Protein 7PZA (pdb70)

Nearest PDB structures (foldseek):
  7pza-assembly1_A  TM=1.004E+00  e=1.176E-43  Sinorhizobium meliloti 1021
  4cyd-assembly2_A  TM=8.741E-01  e=1.375E-18  Corynebacterium glutamicum
  4cyd-assembly1_D  TM=8.658E-01  e=3.374E-17  Corynebacterium glutamicum
  3d0s-assembly1_B  TM=7.666E-01  e=1.445E-16  Mycobacterium tuberculosis
  2xkp-assembly2_E  TM=7.895E-01  e=1.764E-15  Synechococcus elongatus PCC 7942 = FACHB-805

Radius of gyration: 22.78 Å; Cα contacts (8 Å, |Δi|>4): 828; chains: 2; bounding box: 54×59×57 Å

Organism: Rhizobium meliloti (strain 1021) (NCBI:txid266834)

B-factor: mean 68.53, std 23.07, range [10.43, 155.5]

Solvent-accessible surface area: 20894 Å² total; per-residue (Å²): 95,73,84,18,100,75,3,36,5,6,76,80,26,59,69,127,7,2,67,43,79,14,70,67,32,62,108,108,145,27,80,63,61,44,85,24,13,106,69,65,50,126,0,71,65,1,0,0,0,52,39,22,81,0,38,17,7,4,116,1,106,68,36,126,58,0,8,23,95,34,27,54,76,26,11,6,5,14,13,25,3,1,17,18,52,90,63,10,36,6,25,0,33,0,53,48,68,1,64,0,71,14,5,23,56,184,58,9,52,54,17,18,79,121,118,31,100,8,5,75,2,4,6,90,26,0,0,44,30,8,31,58,15,21,63,49,0,3,18,22,21,7,16,86,30,47,3,34,0,0,50,20,0,7,41,41,1,128,146,134,54,15,136,121,49,65,70,69,5,94,12,183,19,73,35,63,47,78,31,1,4,20,19,14,24,34,58,122,73,132,0,53,136,3,6,48,39,2,63,137,56,36,0,10,122,95,44,161,57,44,12,37,0,51,18,27,152,0,90,62,47,3,48,49,204,88,57,72,66,47,1,101,76,4,36,5,0,76,81,20,71,70,140,9,2,67,117,2,35,53,75,29,65,104,96,147,25,79,64,62,43,86,22,15,107,67,66,51,129,0,69,57,0,0,0,0,51,40,23,83,0,34,16,0,4,82,8,98,58,60,116,51,0,8,22,95,34,28,56,77,27,12,6,6,14,12,23,2,1,14,15,54,93,64,10,34,6,15,0,27,0,52,47,68,2,64,0,46,16,1,25,56,185,59,4,51,55,20,19,72,138,23,40,130,9,4,80,2,2,8,98,26,0,0,44,30,8,36,70,16,22,66,48,0,7,18,23,23,6,22,84,31,42,2,36,0,0,51,20,0,13,48,28,0,130,150,116,74,21,131,78,54,68,70,67,6,94,12,182,19,72,36,62,47,78,30,2,4,20,18,13,21,35,58,123,71,108,0,54,154,0,7,67,37,1,41,158,70,45,0,8,135,77,57,160,57,51,11,50,0,33,18,25,178,0,89,70,48,2,55,126

Foldseek 3Di:
DCLLLLAALSNVDDPPCNVPPVVFWDKDKDAAWFWPFAQQAQQFKKKAWAAAWKWWWAADPVGAIATADIDGHRYIGRCPCLVPVDGHHTTITGNHITMTIMGGSVSVVVSCVVVVCSVVSVVVVVVVVVVVVVVLVVLLPVDDLLLSVLVVVVVVVCVVPNPPDDFKDKDQDPDDLCRVCNNSVHDSVVSVVSVVVCVVVPQWDDDPRMITGGPPSSVCSNDDD/DADVLLLLAALSNVDDPPCRRCVVVFWDKDKDAAWFWPFAQQAQQFKKKAWAAAWKWWWAADPVGAIATADIDGHRYIGRCPCLVPVDGHHTTITGNHITMTIMGGSVVVVVSCVVVVCSVVSVVVVVVVVVVVVVVLVVLLPVDDLLLSVLVVVVVVVCVPVNVDDDFKDKDQDPDDLCRVCNNSVHDSVVSVVSVVVLVVLPQWDDDPRMITGGVPNSVVSNDD

Sequence (451 aa):
SAFWRSFPIFEEFDSETLCELSGIASYRKWSAGTVIFQRGDQGDYMIVVVSGRIKLSLFTPQGRELMLRQHEAGALFGEMALLDGQPRSADATAVTAAEGYVIGKKDFLALITQRPKTAEAVIRFLCAQLRDTTDRLETIALYDLNARVARFFLATLRQIHGSEMPQSANLRLTLSQTDIASILGASRPKVNRAILSLEESGAIKRADGIICCNVGRLLSIADPERSSAFWRSFPIFEEFDSETLCELSGIASYRKWSAGTVIFQRGDQGDYMIVVVSGRIKLSLFTPQGRELMLRQHEAGALFGEMALLDGQPRSADATAVTAAEGYVIGKKDFLALITQRPKTAEAVIRFLCAQLRDTTDRLETIALYDLNARVARFFLATLRQIHGSEMPQSANLRLTLSQTDIASILGASRPKVNRAILSLEESGAIKRADGIICCNVGRLLSIADP

CATH classification: 2.60.120.10 (+1 more: 1.10.10.10)

InterPro domains:
  IPR000595 Cyclic nucleotide-binding domain [PF00027] (35-121)
  IPR000595 Cyclic nucleotide-binding domain [PS50042] (16-119)
  IPR000595 Cyclic nucleotide-binding domain [SM00100] (16-134)
  IPR000595 Cyclic nucleotide-binding domain [cd00038] (16-130)
  IPR012318 Crp-type HTH domain [PF13545] (154-226)
  IPR012318 Crp-type HTH domain [PS51063] (150-232)
  IPR014710 RmlC-like jelly roll fold [G3DSA:2.60.120.10] (6-150)
  IPR018488 Cyclic nucleotide-binding, conserved site [PS00889] (84-101)
  IPR018490 Cyclic nucleotide-binding domain superfamily [SSF51206] (12-147)
  IPR036388 Winged helix-like DNA-binding domain superfamily [G3DSA:1.10.10.10] (153-232)
  IPR036390 Winged helix DNA-binding domain superfamily [SSF46785] (154-229)
  IPR050397 Global Transcriptional Regulators in Environmental Response [PTHR24567] (24-230)

Structure (mmCIF, N/CA/C/O backbone):
data_7PZA
#
_entry.id   7PZA
#
_cell.length_a   50.100
_cell.length_b   69.930
_cell.length_c   200.390
_cell.angle_alpha   90.000
_cell.angle_beta   90.000
_cell.angle_gamma   90.000
#
_symmetry.space_group_name_H-M   'P 21 21 21'
#
loop_
_entity.id
_entity.type
_entity.pdbx_description
1 polymer 'Putative cAMP-binding protein-catabolite gene activator'
2 polymer "DNA (5'-D(*CP*TP*AP*GP*GP*TP*AP*AP*CP*AP*TP*TP*AP*CP*TP*CP*GP)-3')"
3 polymer "DNA (5'-D(*GP*CP*GP*AP*GP*TP*AP*AP*TP*GP*TP*TP*AP*C)-3')"
4 non-polymer "ADENOSINE-3',5'-CYCLIC-MONOPHOSPHATE"
5 non-polymer 'MAGNESIUM ION'
6 water water
#
loop_
_atom_site.group_PDB
_atom_site.id
_atom_site.type_symbol
_atom_site.label_atom_id
_atom_site.label_alt_id
_atom_site.label_comp_id
_atom_site.label_asym_id
_atom_site.label_entity_id
_atom_site.label_seq_id
_atom_site.pdbx_PDB_ins_code
_atom_site.Cartn_x
_atom_site.Cartn_y
_atom_site.Cartn_z
_atom_site.occupancy
_atom_site.B_iso_or_equiv
_atom_site.auth_seq_id
_atom_site.auth_comp_id
_atom_site.auth_asym_id
_atom_site.auth_atom_id
_atom_site.pdbx_PDB_model_num
ATOM 1 N N . SER A 1 8 ? -0.90049 31.96545 -5.13961 1.000 73.22017 8 SER A N 1
ATOM 2 C CA . SER A 1 8 ? 0.03683 31.49069 -4.07723 1.000 64.94017 8 SER A CA 1
ATOM 3 C C . SER A 1 8 ? -0.55073 31.18798 -2.64381 1.000 62.75017 8 SER A C 1
ATOM 4 O O . SER A 1 8 ? 0.10718 31.40880 -1.62581 1.000 49.32017 8 SER A O 1
ATOM 7 N N . ALA A 1 9 ? -1.80611 30.75660 -2.57172 1.000 79.29905 9 ALA A N 1
ATOM 8 C CA . ALA A 1 9 ? -2.36484 30.01868 -1.45041 1.000 54.16905 9 ALA A CA 1
ATOM 9 C C . ALA A 1 9 ? -1.78525 28.62096 -1.32650 1.000 49.94905 9 ALA A C 1
ATOM 10 O O . ALA A 1 9 ? -2.36019 27.74905 -0.64895 1.000 48.36905 9 ALA A O 1
ATOM 12 N N . PHE A 1 10 ? -0.73500 28.35227 -2.09646 1.000 65.11626 10 PHE A N 1
ATOM 13 C CA . PHE A 1 10 ? 0.00959 27.10557 -2.03421 1.000 49.29626 10 PHE A CA 1
ATOM 14 C C . PHE A 1 10 ? 0.91492 27.09316 -0.84394 1.000 56.91626 10 PHE A C 1
ATOM 15 O O . PHE A 1 10 ? 1.09398 26.04227 -0.23462 1.000 54.18626 10 PHE A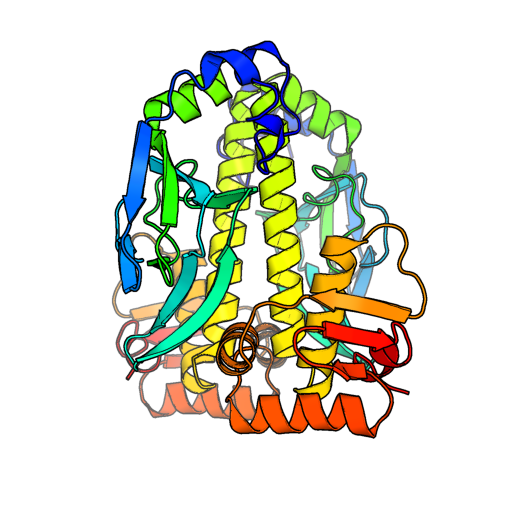 O 1
ATOM 23 N N . TRP A 1 11 ? 1.46547 28.25425 -0.49325 1.000 51.77491 11 TRP A N 1
ATOM 24 C CA . TRP A 1 11 ? 2.26045 28.36852 0.71201 1.000 45.37491 11 TRP A CA 1
ATOM 25 C C . TRP A 1 11 ? 1.44893 28.18169 1.98578 1.000 45.91491 11 TRP A C 1
ATOM 26 O O . TRP A 1 11 ? 2.05476 27.94328 3.03312 1.000 47.69491 11 TRP A O 1
ATOM 37 N N . ARG A 1 12 ? 0.11451 28.25730 1.94737 1.000 46.94604 12 ARG A N 1
ATOM 38 C CA . ARG A 1 12 ? -0.63804 27.94403 3.16231 1.000 46.67604 12 ARG A CA 1
ATOM 39 C C . ARG A 1 12 ? -0.72307 26.41869 3.46313 1.000 39.38604 12 ARG A C 1
ATOM 40 O O . ARG A 1 12 ? -1.19415 26.03494 4.54823 1.000 36.38604 12 ARG A O 1
ATOM 48 N N . SER A 1 13 ? -0.23803 25.52978 2.57960 1.000 36.97811 13 SER A N 1
ATOM 49 C CA . SER A 1 13 ? -0.39205 24.09432 2.83596 1.000 35.83811 13 SER A CA 1
ATOM 50 C C . SER A 1 13 ? 0.58649 23.59965 3.89871 1.000 33.35811 13 SER A C 1
ATOM 51 O O . SER A 1 13 ? 0.30575 22.61382 4.60188 1.000 55.83811 13 SER A O 1
ATOM 54 N N . PHE A 1 14 ? 1.72782 24.30521 4.07454 1.000 31.29338 14 PHE A N 1
ATOM 55 C CA . PHE A 1 14 ? 2.79132 23.84042 4.96387 1.000 38.48338 14 PHE A CA 1
ATOM 56 C C . PHE A 1 14 ? 2.58711 24.32798 6.38662 1.000 36.51338 14 PHE A C 1
ATOM 57 O O . PHE A 1 14 ? 2.03809 25.40929 6.60038 1.000 34.85338 14 PHE A O 1
ATOM 65 N N . PRO A 1 15 ? 3.03449 23.56299 7.39087 1.000 38.00223 15 PRO A N 1
ATOM 66 C CA . PRO A 1 15 ? 2.98687 24.07254 8.77542 1.000 41.27223 15 PRO A CA 1
ATOM 67 C C . PRO A 1 15 ? 3.77810 25.37254 8.92275 1.000 41.80223 15 PRO A C 1
ATOM 68 O O . PRO A 1 15 ? 4.71488 25.59843 8.15104 1.000 37.17223 15 PRO A O 1
ATOM 72 N N . ILE A 1 16 ? 3.42494 26.20225 9.91784 1.000 44.83886 16 ILE A N 1
ATOM 73 C CA . ILE A 1 16 ? 4.10388 27.46146 10.22553 1.000 32.23886 16 ILE A CA 1
ATOM 74 C C . ILE A 1 16 ? 3.65328 28.54362 9.25364 1.000 45.67886 16 ILE A C 1
ATOM 75 O O . ILE A 1 16 ? 3.11118 29.56621 9.67566 1.000 48.43886 16 ILE A O 1
ATOM 80 N N . PHE A 1 17 ? 3.92754 28.32689 7.94620 1.000 40.19069 17 PHE A N 1
ATOM 81 C CA . PHE A 1 17 ? 3.51636 29.19618 6.86124 1.000 36.65069 17 PHE A CA 1
ATOM 82 C C . PHE A 1 17 ? 2.01819 29.28830 6.74793 1.000 39.73069 17 PHE A C 1
ATOM 83 O O . PHE A 1 17 ? 1.52702 30.38662 6.53193 1.000 49.30069 17 PHE A O 1
ATOM 91 N N . GLU A 1 18 ? 1.25622 28.20019 6.93200 1.000 37.62256 18 GLU A N 1
ATOM 92 C CA . GLU A 1 18 ? -0.17495 28.39229 7.19621 1.000 36.21256 18 GLU A CA 1
ATOM 93 C C . GLU A 1 18 ? -0.27662 29.48449 8.26434 1.000 53.31256 18 GLU A C 1
ATOM 94 O O . GLU A 1 18 ? 0.75259 29.90432 8.81725 1.000 58.55256 18 GLU A O 1
ATOM 100 N N . GLU A 1 19 ? -1.45768 29.99075 8.59854 1.000 46.61567 19 GLU A N 1
ATOM 101 C CA . GLU A 1 19 ? -1.36066 30.90831 9.73516 1.000 59.73567 19 GLU A CA 1
ATOM 102 C C . GLU A 1 19 ? -0.57537 32.20476 9.44222 1.000 44.69567 19 GLU A C 1
ATOM 103 O O . GLU A 1 19 ? -0.24987 32.94930 10.35991 1.000 52.58567 19 GLU A O 1
ATOM 109 N N . PHE A 1 20 ? -0.26614 32.51779 8.19498 1.000 40.71590 20 PHE A N 1
ATOM 110 C CA . PHE A 1 20 ? 0.36035 33.79878 7.87532 1.000 47.78590 20 PHE A CA 1
ATOM 111 C C . PHE A 1 20 ? -0.67936 34.72025 7.25911 1.000 53.66590 20 PHE A C 1
ATOM 112 O O . PHE A 1 20 ? -1.60847 34.26236 6.57225 1.000 59.01590 20 PHE A O 1
ATOM 120 N N . ASP A 1 21 ? -0.50605 36.02830 7.51556 1.000 76.07924 21 ASP A N 1
ATOM 121 C CA . ASP A 1 21 ? -1.05605 37.08345 6.65746 1.000 68.41924 21 ASP A CA 1
ATOM 122 C C . ASP A 1 21 ? -0.74679 36.83384 5.19427 1.000 72.44924 21 ASP A C 1
ATOM 123 O O . ASP A 1 21 ? 0.31850 36.31798 4.83343 1.000 82.19924 21 ASP A O 1
ATOM 128 N N . SER A 1 22 ? -1.68554 37.23537 4.34206 1.000 78.50204 22 SER A N 1
ATOM 129 C CA . SER A 1 22 ? -1.44481 37.06651 2.91477 1.000 81.40204 22 SER A CA 1
ATOM 130 C C . SER A 1 22 ? -0.24711 37.86876 2.40010 1.000 82.63204 22 SER A C 1
ATOM 131 O O . SER A 1 22 ? 0.39841 37.41196 1.45598 1.000 77.11204 22 SER A O 1
ATOM 134 N N . GLU A 1 23 ? 0.18826 38.95409 3.04633 1.000 83.05716 23 GLU A N 1
ATOM 135 C CA . GLU A 1 23 ? 1.25842 39.73221 2.40977 1.000 73.69716 23 GLU A CA 1
ATOM 136 C C . GLU A 1 23 ? 2.54613 38.93099 2.35311 1.000 75.90716 23 GLU A C 1
ATOM 137 O O . GLU A 1 23 ? 3.04329 38.58901 1.26205 1.000 79.19716 23 GLU A O 1
ATOM 143 N N . THR A 1 24 ? 3.07260 38.60209 3.53954 1.000 81.45147 24 THR A N 1
ATOM 144 C CA . THR A 1 24 ? 4.27338 37.78409 3.67479 1.000 77.42147 24 THR A CA 1
ATOM 145 C C . THR A 1 24 ? 4.12416 36.44556 2.93951 1.000 73.22147 24 THR A C 1
ATOM 146 O O . THR A 1 24 ? 4.99449 36.07998 2.15063 1.000 72.60147 24 THR A O 1
ATOM 150 N N . LEU A 1 25 ? 2.99100 35.76255 3.09631 1.000 68.58895 25 LEU A N 1
ATOM 151 C CA . LEU A 1 25 ? 2.74149 34.50856 2.37452 1.000 65.05895 25 LEU A CA 1
ATOM 152 C C . LEU A 1 25 ? 2.97675 34.56307 0.87449 1.000 67.58895 25 LEU A C 1
ATOM 153 O O . LEU A 1 25 ? 3.77284 33.75994 0.34954 1.000 64.50895 25 LEU A O 1
ATOM 158 N N . CYS A 1 26 ? 2.22138 35.40077 0.15145 1.000 82.62557 26 CYS A N 1
ATOM 159 C CA . CYS A 1 26 ? 2.28520 35.17491 -1.28739 1.000 89.98557 26 CYS A CA 1
ATOM 160 C C . CYS A 1 26 ? 3.61353 35.66820 -1.77512 1.000 84.02557 26 CYS A C 1
ATOM 161 O O . CYS A 1 26 ? 4.40756 34.85567 -2.27035 1.000 82.39557 26 CYS A O 1
ATOM 164 N N . GLU A 1 27 ? 3.88643 36.96914 -1.56264 1.000 66.36208 27 GLU A N 1
ATOM 165 C CA . GLU A 1 27 ? 5.25837 37.47206 -1.61268 1.000 79.21208 27 GLU A CA 1
ATOM 166 C C . GLU A 1 27 ? 6.30272 36.49113 -1.12177 1.000 79.78208 27 GLU A C 1
ATOM 167 O O . GLU A 1 27 ? 7.26873 36.31309 -1.84311 1.000 85.95208 27 GLU A O 1
ATOM 169 N N . LEU A 1 28 ? 6.46748 36.69683 0.15072 1.000 76.56209 28 LEU A N 1
ATOM 170 C CA . LEU A 1 28 ? 7.78653 37.20011 0.53280 1.000 72.46209 28 LEU A CA 1
ATOM 171 C C . LEU A 1 28 ? 8.70036 35.95220 0.75533 1.000 81.46209 28 LEU A C 1
ATOM 172 O O . LEU A 1 28 ? 9.89269 36.00092 1.31511 1.000 90.93209 28 LEU A O 1
ATOM 177 N N . SER A 1 29 ? 8.26709 34.96420 -0.06228 1.000 69.58671 29 SER A N 1
ATOM 178 C CA . SER A 1 29 ? 8.43918 33.55933 -0.06555 1.000 65.40671 29 SER A CA 1
ATOM 179 C C . SER A 1 29 ? 8.84098 33.22948 -1.59044 1.000 59.99671 29 SER A C 1
ATOM 180 O O . SER A 1 29 ? 9.06195 32.06349 -1.97743 1.000 56.68671 29 SER A O 1
ATOM 183 N N . GLY A 1 30 ? 8.75689 34.26254 -2.52656 1.000 65.33091 30 GLY A N 1
ATOM 184 C CA . GLY A 1 30 ? 9.86013 35.06157 -3.04048 1.000 65.56091 30 GLY A CA 1
ATOM 185 C C . GLY A 1 30 ? 11.25605 34.47371 -2.95392 1.000 68.15091 30 GLY A C 1
ATOM 186 O O . GLY A 1 30 ? 12.12219 34.84637 -3.77814 1.000 51.02091 30 GLY A O 1
ATOM 187 N N . ILE A 1 31 ? 11.46196 33.59266 -1.94906 1.000 81.23467 31 ILE A N 1
ATOM 188 C CA . ILE A 1 31 ? 12.73378 33.14191 -1.42596 1.000 65.65467 31 ILE A CA 1
ATOM 189 C C . ILE A 1 31 ? 12.85749 31.63411 -1.29564 1.000 58.39467 31 ILE A C 1
ATOM 190 O O . ILE A 1 31 ? 13.69451 31.14549 -0.53353 1.000 47.99467 31 ILE A O 1
ATOM 195 N N . ALA A 1 32 ? 12.14259 30.89076 -2.13451 1.000 56.96293 32 ALA A N 1
ATOM 196 C CA . ALA A 1 32 ? 12.39391 29.47229 -2.28969 1.000 53.83293 32 ALA A CA 1
ATOM 197 C C . ALA A 1 32 ? 13.19102 29.23559 -3.56229 1.000 42.25293 32 ALA A C 1
ATOM 198 O O . ALA A 1 32 ? 12.93817 29.87076 -4.59287 1.000 51.73293 32 ALA A O 1
ATOM 200 N N . SER A 1 33 ? 14.16840 28.33022 -3.47402 1.000 42.44533 33 SER A N 1
ATOM 201 C CA . SER A 1 33 ? 14.74508 27.66464 -4.64989 1.000 43.99533 33 SER A CA 1
ATOM 202 C C . SER A 1 33 ? 14.18585 26.24776 -4.76961 1.000 45.52533 33 SER A C 1
ATOM 203 O O . SER A 1 33 ? 13.93870 25.59641 -3.76736 1.000 58.18533 33 SER A O 1
ATOM 206 N N . TYR A 1 34 ? 14.00974 25.73818 -5.97130 1.000 43.70933 34 TYR A N 1
ATOM 207 C CA . TYR A 1 34 ? 13.72577 24.32109 -6.17037 1.000 43.55933 34 TYR A CA 1
ATOM 208 C C . TYR A 1 34 ? 14.95716 23.48372 -5.78248 1.000 48.57933 34 TYR A C 1
ATOM 209 O O . TYR A 1 34 ? 16.09825 23.87689 -6.05000 1.000 52.11933 34 TYR A O 1
ATOM 218 N N . ARG A 1 35 ? 14.72753 22.28825 -5.24360 1.000 40.89634 35 ARG A N 1
ATOM 219 C CA . ARG A 1 35 ? 15.78383 21.28461 -5.24958 1.000 37.13634 35 ARG A CA 1
ATOM 220 C C . ARG A 1 35 ? 15.20506 19.86312 -5.21223 1.000 35.80634 35 ARG A C 1
ATOM 221 O O . ARG A 1 35 ? 14.15932 19.63682 -4.58236 1.000 42.13634 35 ARG A O 1
ATOM 229 N N . LYS A 1 36 ? 15.90397 18.87028 -5.81810 1.000 34.66588 36 LYS A N 1
ATOM 230 C CA . LYS A 1 36 ? 15.43726 17.47706 -5.71748 1.000 38.88588 36 LYS A CA 1
ATOM 231 C C . LYS A 1 36 ? 16.56524 16.54096 -5.29915 1.000 39.50588 36 LYS A C 1
ATOM 232 O O . LYS A 1 36 ? 17.75576 16.82621 -5.49132 1.000 36.94588 36 LYS A O 1
ATOM 238 N N . TRP A 1 37 ? 16.15414 15.41040 -4.71429 1.000 36.16236 37 TRP A N 1
ATOM 239 C CA . TRP A 1 37 ? 17.04639 14.39674 -4.17691 1.000 31.35236 37 TRP A CA 1
ATOM 240 C C . TRP A 1 37 ? 16.61578 13.02209 -4.66455 1.000 31.28236 37 TRP A C 1
ATOM 241 O O . TRP A 1 37 ? 15.44149 12.65956 -4.48271 1.000 35.75236 37 TRP A O 1
ATOM 252 N N . SER A 1 38 ? 17.54913 12.25582 -5.27669 1.000 27.89592 38 SER A N 1
ATOM 253 C CA . SER A 1 38 ? 17.18813 10.91394 -5.77364 1.000 30.19592 38 SER A CA 1
ATOM 254 C C . SER A 1 38 ? 16.78370 9.98604 -4.62049 1.000 39.01592 38 SER A C 1
ATOM 255 O O . SER A 1 38 ? 17.16707 10.17974 -3.46442 1.000 36.57592 38 SER A O 1
ATOM 258 N N . ALA A 1 39 ? 16.00932 8.95740 -4.94405 1.000 41.03579 39 ALA A N 1
ATOM 259 C CA . ALA A 1 39 ? 15.66505 7.93605 -3.94576 1.000 35.09579 39 ALA A CA 1
ATOM 260 C C . ALA A 1 39 ? 16.93008 7.27356 -3.37596 1.000 36.91579 39 ALA A C 1
ATOM 261 O O . ALA A 1 39 ? 17.74528 6.69314 -4.11347 1.000 35.31579 39 ALA A O 1
ATOM 263 N N . GLY A 1 40 ? 17.05597 7.33468 -2.04170 1.000 39.42764 40 GLY A N 1
ATOM 264 C CA . GLY A 1 40 ? 18.13841 6.73644 -1.28393 1.000 37.62764 40 GLY A CA 1
ATOM 265 C C . GLY A 1 40 ? 19.39244 7.57346 -1.07938 1.000 37.28764 40 GLY A C 1
ATOM 266 O O . GLY A 1 40 ? 20.48506 7.04381 -1.29811 1.000 45.48764 40 GLY A O 1
ATOM 267 N N . THR A 1 41 ? 19.27265 8.85246 -0.66217 1.000 30.17610 41 THR A N 1
ATOM 268 C CA . THR A 1 41 ? 20.40954 9.78008 -0.56120 1.000 33.84610 41 THR A CA 1
ATOM 269 C C . THR A 1 41 ? 20.28135 10.70754 0.64742 1.000 38.75610 41 THR A C 1
ATOM 270 O O . THR A 1 41 ? 19.22354 10.79757 1.25580 1.000 49.13610 41 THR A O 1
ATOM 274 N N . VAL A 1 42 ? 21.35773 11.37589 1.04993 1.000 28.04831 42 VAL A N 1
ATOM 275 C CA . VAL A 1 42 ? 21.31318 12.31546 2.16721 1.000 32.15831 42 VAL A CA 1
ATOM 276 C C . VAL A 1 42 ? 21.09020 13.73278 1.70307 1.000 42.05831 42 VAL A C 1
ATOM 277 O O . VAL A 1 42 ? 21.71598 14.19475 0.74419 1.000 45.53831 42 VAL A O 1
ATOM 281 N N . ILE A 1 43 ? 20.21276 14.42962 2.41126 1.000 34.10945 43 ILE A N 1
ATOM 282 C CA . ILE A 1 43 ? 20.10622 15.86697 2.26855 1.000 36.69945 43 ILE A CA 1
ATOM 283 C C . ILE A 1 43 ? 21.18691 16.47013 3.16082 1.000 51.01945 43 ILE A C 1
ATOM 284 O O . ILE A 1 43 ? 22.10051 17.15649 2.67807 1.000 57.10945 43 ILE A O 1
ATOM 289 N N . PHE A 1 44 ? 21.08187 16.21921 4.47546 1.000 40.62162 44 PHE A N 1
ATOM 290 C CA . PHE A 1 44 ? 22.10579 16.64978 5.42105 1.000 36.91162 44 PHE A CA 1
ATOM 291 C C . PHE A 1 44 ? 22.23633 15.64564 6.56157 1.000 40.06162 44 PHE A C 1
ATOM 292 O O . PHE A 1 44 ? 21.41104 14.74509 6.72836 1.000 35.46162 44 PHE A O 1
ATOM 300 N N . GLN A 1 45 ? 23.29326 15.82312 7.34191 1.000 36.18267 45 GLN A N 1
ATOM 301 C CA . GLN A 1 45 ? 23.65381 14.93868 8.43046 1.000 33.75267 45 GLN A CA 1
ATOM 302 C C . GLN A 1 45 ? 23.47332 15.64954 9.75886 1.000 42.51267 45 GLN A C 1
ATOM 303 O O . GLN A 1 45 ? 23.31944 16.85935 9.82019 1.000 37.10267 45 GLN A O 1
ATOM 309 N N . ARG A 1 46 ? 23.53344 14.89318 10.83990 1.000 33.92251 46 ARG A N 1
ATOM 310 C CA . ARG A 1 46 ? 23.21506 15.48849 12.11873 1.000 32.43251 46 ARG A CA 1
ATOM 311 C C . ARG A 1 46 ? 24.33991 16.37450 12.60481 1.000 39.34251 46 ARG A C 1
ATOM 312 O O . ARG A 1 46 ? 24.09500 17.39879 13.24675 1.000 51.89251 46 ARG A O 1
ATOM 320 N N . GLY A 1 47 ? 25.57590 16.03596 12.30901 1.000 38.21114 47 GLY A N 1
ATOM 321 C CA . GLY A 1 47 ? 26.62490 17.03199 12.56112 1.000 47.05114 47 GLY A CA 1
ATOM 322 C C . GLY A 1 47 ? 26.39117 18.45082 11.99505 1.000 51.73114 47 GLY A C 1
ATOM 323 O O . GLY A 1 47 ? 26.75922 19.43356 12.65825 1.000 39.15114 47 GLY A O 1
ATOM 324 N N . ASP A 1 48 ? 25.70532 18.57522 10.85376 1.000 50.35941 48 ASP A N 1
ATOM 325 C CA . ASP A 1 48 ? 25.93253 19.62190 9.85606 1.000 45.83941 48 ASP A CA 1
ATOM 326 C C . ASP A 1 48 ? 25.47346 21.02114 10.29955 1.000 33.24941 48 ASP A C 1
ATOM 327 O O . ASP A 1 48 ? 24.84600 21.20804 11.33035 1.000 38.69941 48 ASP A O 1
ATOM 332 N N . GLN A 1 49 ? 25.87588 22.02217 9.51342 1.000 40.46503 49 GLN A N 1
ATOM 333 C CA . GLN A 1 49 ? 25.47522 23.41282 9.67601 1.000 48.92503 49 GLN A CA 1
ATOM 334 C C . GLN A 1 49 ? 24.21968 23.63514 8.87855 1.000 58.02503 49 GLN A C 1
ATOM 335 O O . GLN A 1 49 ? 24.18774 23.35996 7.67261 1.000 56.59503 49 GLN A O 1
ATOM 341 N N . GLY A 1 50 ? 23.18822 24.10840 9.54280 1.000 57.83836 50 GLY A N 1
ATOM 342 C CA . GLY A 1 50 ? 21.95552 24.30362 8.82527 1.000 54.33836 50 GLY A CA 1
ATOM 343 C C . GLY A 1 50 ? 21.59045 25.76350 8.64317 1.000 62.20836 50 GLY A C 1
ATOM 344 O O . GLY A 1 50 ? 21.11263 26.39588 9.59624 1.000 68.28836 50 GLY A O 1
ATOM 345 N N . ASP A 1 51 ? 21.83442 26.34599 7.46369 1.000 57.42109 51 ASP A N 1
ATOM 346 C CA . ASP A 1 51 ? 21.41059 27.72660 7.21061 1.000 63.98109 51 ASP A CA 1
ATOM 347 C C . ASP A 1 51 ? 20.34426 27.75434 6.13320 1.000 51.83109 51 ASP A C 1
ATOM 348 O O . ASP A 1 51 ? 20.24104 28.69758 5.34275 1.000 51.93109 51 ASP A O 1
ATOM 353 N N . TYR A 1 52 ? 19.52778 26.71284 6.12999 1.000 47.21450 52 TYR A N 1
ATOM 354 C CA . TYR A 1 52 ? 18.55227 26.59998 5.07947 1.000 57.26450 52 TYR A CA 1
ATOM 355 C C . TYR A 1 52 ? 17.49516 25.65566 5.64612 1.000 61.38450 52 TYR A C 1
ATOM 356 O O . TYR A 1 52 ? 17.81298 24.81049 6.48554 1.000 55.61450 52 TYR A O 1
ATOM 365 N N . MET A 1 53 ? 16.24011 25.86173 5.27455 1.000 50.57411 53 MET A N 1
ATOM 366 C CA . MET A 1 53 ? 15.13833 25.06238 5.77840 1.000 43.33411 53 MET A CA 1
ATOM 367 C C . MET A 1 53 ? 14.35165 24.51759 4.58965 1.000 33.41411 53 MET A C 1
ATOM 368 O O . MET A 1 53 ? 14.07981 25.24970 3.63326 1.000 36.54411 53 MET A O 1
ATOM 373 N N . ILE A 1 54 ? 13.93404 23.26040 4.66140 1.000 29.80033 54 ILE A N 1
ATOM 374 C CA . ILE A 1 54 ? 13.35594 22.55815 3.52730 1.000 30.94033 54 ILE A CA 1
ATOM 375 C C . ILE A 1 54 ? 11.83981 22.48390 3.69555 1.000 30.88033 54 ILE A C 1
ATOM 376 O O . ILE A 1 54 ? 11.33576 22.37781 4.81859 1.000 49.92033 54 ILE A O 1
ATOM 381 N N . VAL A 1 55 ? 11.11353 22.49701 2.58241 1.000 38.70683 55 VAL A N 1
ATOM 382 C CA . VAL A 1 55 ? 9.64982 22.43250 2.54151 1.000 41.88683 55 VAL A CA 1
ATOM 383 C C . VAL A 1 55 ? 9.28746 21.43306 1.42936 1.000 34.66683 55 VAL A C 1
ATOM 384 O O . VAL A 1 55 ? 9.72413 21.60579 0.28551 1.000 33.75683 55 VAL A O 1
ATOM 388 N N . VAL A 1 56 ? 8.58270 20.32717 1.76862 1.000 38.78831 56 VAL A N 1
ATOM 389 C CA . VAL A 1 56 ? 8.49692 19.14035 0.88417 1.000 29.98831 56 VAL A CA 1
ATOM 390 C C . VAL A 1 56 ? 7.32907 19.19432 -0.07925 1.000 30.41831 56 VAL A C 1
ATOM 391 O O . VAL A 1 56 ? 6.17515 19.28047 0.34608 1.000 34.80831 56 VAL A O 1
ATOM 395 N N . VAL A 1 57 ? 7.62850 19.09223 -1.37687 1.000 36.63913 57 VAL A N 1
ATOM 396 C CA . VAL A 1 57 ? 6.60029 19.06810 -2.42277 1.000 36.69913 57 VAL A CA 1
ATOM 397 C C . VAL A 1 57 ? 6.25439 17.64379 -2.86354 1.000 31.66913 57 VAL A C 1
ATOM 398 O O . VAL A 1 57 ? 5.07752 17.28033 -2.94255 1.000 34.28913 57 VAL A O 1
ATOM 402 N N . SER A 1 58 ? 7.25711 16.82526 -3.18686 1.000 33.49088 58 SER A N 1
ATOM 403 C CA . SER A 1 58 ? 7.00110 15.46423 -3.63890 1.000 31.89088 58 SER A CA 1
ATOM 404 C C . SER A 1 58 ? 7.97126 14.51630 -2.93973 1.000 35.40088 58 SER A C 1
ATOM 405 O O . SER A 1 58 ? 9.10500 14.90366 -2.65225 1.000 33.75088 58 SER A O 1
ATOM 408 N N . GLY A 1 59 ? 7.51999 13.27480 -2.64140 1.000 37.31825 59 GLY A N 1
ATOM 409 C CA . GLY A 1 59 ? 8.40823 12.23681 -2.11278 1.000 37.72825 59 GLY A CA 1
ATOM 410 C C . GLY A 1 59 ? 8.30327 11.99319 -0.60888 1.000 44.58825 59 GLY A C 1
ATOM 411 O O . GLY A 1 59 ? 7.41587 12.50551 0.08988 1.000 47.56825 59 GLY A O 1
ATOM 412 N N . ARG A 1 60 ? 9.22881 11.16150 -0.09679 1.000 46.87610 60 ARG A N 1
ATOM 413 C CA . ARG A 1 60 ? 9.23076 10.80539 1.31886 1.000 42.62610 60 ARG A CA 1
ATOM 414 C C . ARG A 1 60 ? 10.65011 11.06234 1.82156 1.000 36.19610 60 ARG A C 1
ATOM 415 O O . ARG A 1 60 ? 11.62863 10.56970 1.23742 1.000 50.37610 60 ARG A O 1
ATOM 423 N N . ILE A 1 61 ? 10.78083 11.84166 2.88808 1.000 32.97332 61 ILE A N 1
ATOM 424 C CA . ILE A 1 61 ? 12.07985 12.08620 3.49771 1.000 37.51332 61 ILE A CA 1
ATOM 425 C C . ILE A 1 61 ? 12.00845 11.73277 4.96749 1.000 39.25332 61 ILE A C 1
ATOM 426 O O . ILE A 1 61 ? 11.12282 12.18200 5.69833 1.000 36.43332 61 ILE A O 1
ATOM 431 N N . LYS A 1 62 ? 12.94607 10.93028 5.40136 1.000 39.15151 62 LYS A N 1
ATOM 432 C CA . LYS A 1 62 ? 12.97503 10.46358 6.75896 1.000 32.28151 62 LYS A CA 1
ATOM 433 C C . LYS A 1 62 ? 13.94411 11.34762 7.53118 1.000 34.25151 62 LYS A C 1
ATOM 434 O O . LYS A 1 62 ? 15.06841 11.61708 7.07584 1.000 40.79151 62 LYS A O 1
ATOM 440 N N . LEU A 1 63 ? 13.48172 11.84210 8.67350 1.000 32.62705 63 LEU A N 1
ATOM 441 C CA . LEU A 1 63 ? 14.30955 12.45037 9.69942 1.000 38.53705 63 LEU A CA 1
ATOM 442 C C . LEU A 1 63 ? 14.54144 11.43005 10.79656 1.000 33.56705 63 LEU A C 1
ATOM 443 O O . LEU A 1 63 ? 13.56687 10.93147 11.37774 1.000 40.04705 63 LEU A O 1
ATOM 448 N N . SER A 1 64 ? 15.82187 11.14853 11.09083 1.000 27.95803 64 SER A N 1
ATOM 449 C CA . SER A 1 64 ? 16.21639 10.05811 11.98159 1.000 37.66803 64 SER A CA 1
ATOM 450 C C . SER A 1 64 ? 17.49928 10.42018 12.72996 1.000 51.70803 64 SER A C 1
ATOM 451 O O . SER A 1 64 ? 18.34132 11.15632 12.20995 1.000 41.66803 64 SER A O 1
ATOM 454 N N . LEU A 1 65 ? 17.64714 9.85856 13.95038 1.000 40.41242 65 LEU A N 1
ATOM 455 C CA . LEU A 1 65 ? 18.84822 9.91477 14.78849 1.000 34.64242 65 LEU A CA 1
ATOM 456 C C . LEU A 1 65 ? 19.59984 8.60744 14.66075 1.000 39.92242 65 LEU A C 1
ATOM 457 O O . LEU A 1 65 ? 19.01051 7.53284 14.88428 1.000 42.82242 65 LEU A O 1
ATOM 462 N N . PHE A 1 66 ? 20.91296 8.68858 14.36927 1.000 52.54837 66 PHE A N 1
ATOM 463 C CA . PHE A 1 66 ? 21.77775 7.51365 14.27812 1.000 52.81837 66 PHE A CA 1
ATOM 464 C C . PHE A 1 66 ? 22.82317 7.54682 15.36962 1.000 57.94837 66 PHE A C 1
ATOM 465 O O . PHE A 1 66 ? 23.39284 8.60892 15.66167 1.000 62.90837 66 PHE A O 1
ATOM 473 N N . THR A 1 67 ? 23.06972 6.37545 15.97942 1.000 54.04605 67 THR A N 1
ATOM 474 C CA . THR A 1 67 ? 24.09996 6.34313 17.01877 1.000 64.29605 67 THR A CA 1
ATOM 475 C C . THR A 1 67 ? 25.36842 5.64841 16.55497 1.000 62.91605 67 THR A C 1
ATOM 476 O O . THR A 1 67 ? 25.32469 4.77331 15.68536 1.000 65.28605 67 THR A O 1
ATOM 480 N N . PRO A 1 68 ? 26.52526 6.05449 17.10811 1.000 65.14657 68 PRO A N 1
ATOM 481 C CA . PRO A 1 68 ? 27.78619 5.36666 16.76897 1.000 65.72657 68 PRO A CA 1
ATOM 482 C C . PRO A 1 68 ? 27.65980 3.84646 16.79968 1.000 63.06657 68 PRO A C 1
ATOM 483 O O . PRO A 1 68 ? 28.17850 3.16490 15.90071 1.000 67.46657 68 PRO A O 1
ATOM 487 N N . GLN A 1 69 ? 26.92980 3.29352 17.77702 1.000 67.41489 69 GLN A N 1
ATOM 488 C CA . GLN A 1 69 ? 26.74781 1.84285 17.81733 1.000 74.92489 69 GLN A CA 1
ATOM 489 C C . GLN A 1 69 ? 26.15412 1.30503 16.51093 1.000 76.27489 69 GLN A C 1
ATOM 490 O O . GLN A 1 69 ? 26.34289 0.11915 16.19965 1.000 70.45489 69 GLN A O 1
ATOM 496 N N . GLY A 1 70 ? 25.44794 2.15180 15.73607 1.000 78.95127 70 GLY A N 1
ATOM 497 C CA . GLY A 1 70 ? 24.71260 1.74923 14.53815 1.000 72.55127 70 GLY A CA 1
ATOM 498 C C . GLY A 1 70 ? 23.18256 1.86491 14.62905 1.000 74.66127 70 GLY A C 1
ATOM 499 O O . GLY A 1 70 ? 22.49352 1.58924 13.63148 1.000 77.84127 70 GLY A O 1
ATOM 500 N N . ARG A 1 71 ? 22.61661 2.26814 15.77393 1.000 72.55579 71 ARG A N 1
ATOM 501 C CA . ARG A 1 71 ? 21.16451 2.18492 15.94822 1.000 67.97579 71 ARG A CA 1
ATOM 502 C C . ARG A 1 71 ? 20.42423 3.42857 15.46027 1.000 53.07579 71 ARG A C 1
ATOM 503 O O . ARG A 1 71 ? 20.97291 4.53595 15.42821 1.000 54.35579 71 ARG A O 1
ATOM 511 N N . GLU A 1 72 ? 19.14033 3.24946 15.12448 1.000 49.56994 72 GLU A N 1
ATOM 512 C CA . GLU A 1 72 ? 18.37697 4.28393 14.42857 1.000 54.83994 72 GLU A CA 1
ATOM 513 C C . GLU A 1 72 ? 17.10803 4.56833 15.21619 1.000 54.54994 72 GLU A C 1
ATOM 514 O O . GLU A 1 72 ? 16.46721 3.62834 15.70669 1.000 52.69994 72 GLU A O 1
ATOM 520 N N . LEU A 1 73 ? 16.72956 5.85248 15.32605 1.000 45.90005 73 LEU A N 1
ATOM 521 C CA . LEU A 1 73 ? 15.41294 6.29245 15.83063 1.000 42.72005 73 LEU A CA 1
ATOM 522 C C . LEU A 1 73 ? 14.76939 7.09790 14.71456 1.000 40.53005 73 LEU A C 1
ATOM 523 O O . LEU A 1 73 ? 15.20616 8.22052 14.47841 1.000 38.33005 73 LEU A O 1
ATOM 528 N N . MET A 1 74 ? 13.75576 6.57747 14.01993 1.000 36.22357 74 MET A N 1
ATOM 529 C CA . MET A 1 74 ? 13.09300 7.40614 13.00805 1.000 40.00357 74 MET A CA 1
ATOM 530 C C . MET A 1 74 ? 12.24750 8.47457 13.69521 1.000 39.54357 74 MET A C 1
ATOM 531 O O . MET A 1 74 ? 11.32268 8.16038 14.45778 1.000 41.37357 74 MET A O 1
ATOM 536 N N . LEU A 1 75 ? 12.60307 9.74307 13.47426 1.000 30.94301 75 LEU A N 1
ATOM 537 C CA . LEU A 1 75 ? 11.86048 10.82773 14.10109 1.000 30.96301 75 LEU A CA 1
ATOM 538 C C . LEU A 1 75 ? 10.58045 11.08881 13.32498 1.000 34.26301 75 LEU A C 1
ATOM 539 O O . LEU A 1 75 ? 9.48956 11.09248 13.91031 1.000 40.23301 75 LEU A O 1
ATOM 544 N N . ARG A 1 76 ? 10.67598 11.22347 11.99082 1.000 39.37624 76 ARG A N 1
ATOM 545 C CA . ARG A 1 76 ? 9.47468 11.38099 11.17841 1.000 37.53624 76 ARG A CA 1
ATOM 546 C C . ARG A 1 76 ? 9.70650 10.86922 9.76902 1.000 41.05624 76 ARG A C 1
ATOM 547 O O . ARG A 1 76 ? 10.83655 10.82819 9.28973 1.000 40.57624 76 ARG A O 1
ATOM 555 N N . GLN A 1 77 ? 8.60812 10.52065 9.09271 1.000 37.21721 77 GLN A N 1
ATOM 556 C CA . GLN A 1 77 ? 8.56140 10.34001 7.63767 1.000 37.59721 77 GLN A CA 1
ATOM 557 C C . GLN A 1 77 ? 7.70915 11.46246 7.05883 1.000 44.97721 77 GLN A C 1
ATOM 558 O O . GLN A 1 77 ? 6.48908 11.45770 7.24270 1.000 60.43721 77 GLN A O 1
ATOM 564 N N . HIS A 1 78 ? 8.34276 12.44216 6.40101 1.000 40.24806 78 HIS A N 1
ATOM 565 C CA . HIS A 1 78 ? 7.60440 13.58552 5.87763 1.000 38.10806 78 HIS A CA 1
ATOM 566 C C . HIS A 1 78 ? 7.32446 13.41940 4.40375 1.000 40.17806 78 HIS A C 1
ATOM 567 O O . HIS A 1 78 ? 8.19032 12.97150 3.63861 1.000 41.26806 78 HIS A O 1
ATOM 574 N N . GLU A 1 79 ? 6.13218 13.86083 4.00067 1.000 43.73615 79 GLU A N 1
ATOM 575 C CA . GLU A 1 79 ? 5.82629 13.77363 2.59230 1.000 36.38615 79 GLU A CA 1
ATOM 576 C C . GLU A 1 79 ? 5.38072 15.14333 2.12492 1.000 36.33615 79 GLU A C 1
ATOM 577 O O . GLU A 1 79 ? 5.85855 16.14492 2.66143 1.000 39.63615 79 GLU A O 1
ATOM 583 N N . ALA A 1 80 ? 4.46835 15.22710 1.16469 1.000 38.57434 80 ALA A N 1
ATOM 584 C CA . ALA A 1 80 ? 4.06494 16.55150 0.71573 1.000 29.95434 80 ALA A CA 1
ATOM 585 C C . ALA A 1 80 ? 3.39139 17.32136 1.85000 1.000 37.24434 80 ALA A C 1
ATOM 586 O O . ALA A 1 80 ? 2.52486 16.78622 2.55397 1.000 37.88434 80 ALA A O 1
ATOM 588 N N . GLY A 1 81 ? 3.81092 18.58247 2.03018 1.000 27.26828 81 GLY A N 1
ATOM 589 C CA . GLY A 1 81 ? 3.14694 19.48717 2.95058 1.000 31.55828 81 GLY A CA 1
ATOM 590 C C . GLY A 1 81 ? 3.83223 19.61105 4.28478 1.000 40.53828 81 GLY A C 1
ATOM 591 O O . GLY A 1 81 ? 3.18927 19.97157 5.28175 1.000 51.18828 81 GLY A O 1
ATOM 592 N N . ALA A 1 82 ? 5.12560 19.32234 4.31832 1.000 32.65747 82 ALA A N 1
ATOM 593 C CA . ALA A 1 82 ? 5.90037 19.17264 5.52550 1.000 29.43747 82 ALA A CA 1
ATOM 594 C C . ALA A 1 82 ? 7.03885 20.17070 5.53523 1.000 30.12747 82 ALA A C 1
ATOM 595 O O . ALA A 1 82 ? 7.46635 20.69581 4.50293 1.000 42.44747 82 ALA A O 1
ATOM 597 N N . LEU A 1 83 ? 7.56122 20.39449 6.72511 1.000 34.35977 83 LEU A N 1
ATOM 598 C CA . LEU A 1 83 ? 8.51654 21.46256 6.92268 1.000 29.90977 83 LEU A CA 1
ATOM 599 C C . LEU A 1 83 ? 9.57578 20.98192 7.89235 1.000 36.09977 83 LEU A C 1
ATOM 600 O O . LEU A 1 83 ? 9.24641 20.50163 8.98690 1.000 56.00977 83 LEU A O 1
ATOM 605 N N . PHE A 1 84 ? 10.84520 21.09588 7.50971 1.000 28.76629 84 PHE A N 1
ATOM 606 C CA . PHE A 1 84 ? 11.83421 20.49984 8.39274 1.000 34.83629 84 PHE A CA 1
ATOM 607 C C . PHE A 1 84 ? 13.13878 21.30687 8.22731 1.000 35.19629 84 PHE A C 1
ATOM 608 O O . PHE A 1 84 ? 13.32178 22.06336 7.27088 1.000 36.64629 84 PHE A O 1
ATOM 616 N N . GLY A 1 85 ? 14.02940 21.20072 9.19352 1.000 35.62944 85 GLY A N 1
ATOM 617 C CA . GLY A 1 85 ? 15.25182 21.98292 9.11987 1.000 35.20944 85 GLY A CA 1
ATOM 618 C C . GLY A 1 85 ? 15.15107 23.38725 9.64944 1.000 41.25944 85 GLY A C 1
ATOM 619 O O . GLY A 1 85 ? 16.02170 24.20035 9.36064 1.000 49.22944 85 GLY A O 1
ATOM 620 N N . GLU A 1 86 ? 14.13531 23.69623 10.42786 1.000 36.13386 86 GLU A N 1
ATOM 621 C CA . GLU A 1 86 ? 13.93243 25.04305 10.91167 1.000 42.11386 86 GLU A CA 1
ATOM 622 C C . GLU A 1 86 ? 14.58816 25.29908 12.25193 1.000 48.62386 86 GLU A C 1
ATOM 623 O O . GLU A 1 86 ? 14.71410 26.46108 12.62168 1.000 49.95386 86 GLU A O 1
ATOM 629 N N . MET A 1 87 ? 14.98649 24.26785 13.00967 1.000 42.35339 87 MET A N 1
ATOM 630 C CA . MET A 1 87 ? 15.53147 24.55031 14.33884 1.000 40.90339 87 MET A CA 1
ATOM 631 C C . MET A 1 87 ? 16.90116 25.20378 14.23676 1.000 42.41339 87 MET A C 1
ATOM 632 O O . MET A 1 87 ? 17.15764 26.24879 14.85650 1.000 53.97339 87 MET A O 1
ATOM 637 N N . ALA A 1 88 ? 17.80101 24.60429 13.45789 1.000 44.14719 88 ALA A N 1
ATOM 638 C CA . ALA A 1 88 ? 19.11646 25.20812 13.28253 1.000 41.84719 88 ALA A CA 1
ATOM 639 C C . ALA A 1 88 ? 19.03239 26.54480 12.56807 1.000 54.92719 88 ALA A C 1
ATOM 640 O O . ALA A 1 88 ? 19.96585 27.34888 12.65145 1.000 52.86719 88 ALA A O 1
ATOM 642 N N . LEU A 1 89 ? 17.93796 26.82114 11.87493 1.000 49.96673 89 LEU A N 1
ATOM 643 C CA . LEU A 1 89 ? 17.73662 28.18606 11.40420 1.000 45.14673 89 LEU A CA 1
ATOM 644 C C . LEU A 1 89 ? 17.54934 29.14852 12.56180 1.000 50.73673 89 LEU A C 1
ATOM 645 O O . LEU A 1 89 ? 18.30923 30.11043 12.70791 1.000 53.80673 89 LEU A O 1
ATOM 650 N N . LEU A 1 90 ? 16.52777 28.91270 13.38453 1.000 57.62906 90 LEU A N 1
ATOM 651 C CA . LEU A 1 90 ? 16.14036 29.87020 14.41872 1.000 45.11906 90 LEU A CA 1
ATOM 652 C C . LEU A 1 90 ? 17.20023 30.02600 15.48422 1.000 48.70906 90 LEU A C 1
ATOM 653 O O . LEU A 1 90 ? 17.38886 31.10345 16.04543 1.000 65.44906 90 LEU A O 1
ATOM 658 N N . ASP A 1 91 ? 17.88104 28.95595 15.74898 1.000 51.16746 91 ASP A N 1
ATOM 659 C CA . ASP A 1 91 ? 18.74518 28.71541 16.87129 1.000 62.83746 91 ASP A CA 1
ATOM 660 C C . ASP A 1 91 ? 20.14502 28.45884 16.31978 1.000 65.24746 91 ASP A C 1
ATOM 661 O O . ASP A 1 91 ? 20.27329 27.92224 15.22365 1.000 67.96746 91 ASP A O 1
ATOM 666 N N . GLY A 1 92 ? 21.18891 29.02064 16.88914 1.000 46.29755 92 GLY A N 1
ATOM 667 C CA . GLY A 1 92 ? 22.39327 29.00245 16.07203 1.000 55.81755 92 GLY A CA 1
ATOM 668 C C . GLY A 1 92 ? 22.94116 27.61840 15.79473 1.000 51.28755 92 GLY A C 1
ATOM 669 O O . GLY A 1 92 ? 23.84959 27.46413 14.96346 1.000 56.44755 92 GLY A O 1
ATOM 670 N N . GLN A 1 93 ? 22.36124 26.60125 16.44761 1.000 50.24695 93 GLN A N 1
ATOM 671 C CA . GLN A 1 93 ? 22.97731 25.31527 16.70665 1.000 48.80695 93 GLN A CA 1
ATOM 672 C C . GLN A 1 93 ? 23.02021 24.42715 15.46946 1.000 44.82695 93 GLN A C 1
ATOM 673 O O . GLN A 1 93 ? 22.30984 24.66024 14.48893 1.000 42.19695 93 GLN A O 1
ATOM 679 N N . PRO A 1 94 ? 23.84199 23.37540 15.48943 1.000 53.50895 94 PRO A N 1
ATOM 680 C CA . PRO A 1 94 ? 23.87596 22.48770 14.33045 1.000 39.84895 94 PRO A CA 1
ATOM 681 C C . PRO A 1 94 ? 22.55102 21.76253 14.16411 1.000 36.20895 94 PRO A C 1
ATOM 682 O O . PRO A 1 94 ? 21.67656 21.83077 15.03357 1.000 46.75895 94 PRO A O 1
ATOM 686 N N . ARG A 1 95 ? 22.40842 21.07038 13.04094 1.000 43.99506 95 ARG A N 1
ATOM 687 C CA . ARG A 1 95 ? 21.27395 20.19986 12.80438 1.000 44.52506 95 ARG A CA 1
ATOM 688 C C . ARG A 1 95 ? 21.14425 19.18948 13.93896 1.000 45.47506 95 ARG A C 1
ATOM 689 O O . ARG A 1 95 ? 22.13297 18.70639 14.50266 1.000 41.84506 95 ARG A O 1
ATOM 697 N N . SER A 1 96 ? 19.90949 18.85525 14.24335 1.000 49.42907 96 SER A N 1
ATOM 698 C CA . SER A 1 96 ? 19.53744 18.04029 15.37273 1.000 29.78907 96 SER A CA 1
ATOM 699 C C . SER A 1 96 ? 19.11748 16.63335 14.97102 1.000 43.16907 96 SER A C 1
ATOM 700 O O . SER A 1 96 ? 18.95743 15.74630 15.83897 1.000 42.23907 96 SER A O 1
ATOM 703 N N . ALA A 1 97 ? 19.01845 16.38434 13.67810 1.000 39.00639 97 ALA A N 1
ATOM 704 C CA . ALA A 1 97 ? 18.72945 15.04986 13.20959 1.000 26.61639 97 ALA A CA 1
ATOM 705 C C . ALA A 1 97 ? 19.29734 14.92556 11.81645 1.000 31.88639 97 ALA A C 1
ATOM 706 O O . ALA A 1 97 ? 19.97775 15.81331 11.32290 1.000 42.24639 97 ALA A O 1
ATOM 708 N N . ASP A 1 98 ? 18.97028 13.83345 11.17468 1.000 39.58137 98 ASP A N 1
ATOM 709 C CA . ASP A 1 98 ? 19.59547 13.43330 9.93950 1.000 44.51137 98 ASP A CA 1
ATOM 710 C C . ASP A 1 98 ? 18.45800 13.29439 8.92922 1.000 38.89137 98 ASP A C 1
ATOM 711 O O . ASP A 1 98 ? 17.40465 12.72393 9.25506 1.000 48.77137 98 ASP A O 1
ATOM 716 N N . ALA A 1 99 ? 18.61058 13.89275 7.74960 1.000 39.73058 99 ALA A N 1
ATOM 717 C CA . ALA A 1 99 ? 17.53694 13.88536 6.76562 1.000 34.13058 99 ALA A CA 1
ATOM 718 C C . ALA A 1 99 ? 17.98425 13.11088 5.55401 1.000 39.72058 99 ALA A C 1
ATOM 719 O O . ALA A 1 99 ? 18.96246 13.47838 4.89488 1.000 42.17058 99 ALA A O 1
ATOM 721 N N . THR A 1 100 ? 17.23456 12.07474 5.24122 1.000 38.34627 100 THR A N 1
ATOM 722 C CA . THR A 1 100 ? 17.57071 11.10970 4.21240 1.000 29.71627 100 THR A CA 1
ATOM 723 C C . THR A 1 100 ? 16.36111 11.11828 3.30768 1.000 38.01627 100 THR A C 1
ATOM 724 O O . THR A 1 100 ? 15.24456 11.16095 3.81542 1.000 44.83627 100 THR A O 1
ATOM 728 N N . ALA A 1 101 ? 16.54606 11.16868 1.99699 1.000 43.10459 101 ALA A N 1
ATOM 729 C CA . ALA A 1 101 ? 15.42432 10.94118 1.09469 1.000 39.76459 101 ALA A CA 1
ATOM 730 C C . ALA A 1 101 ? 15.30328 9.43665 0.92885 1.000 39.37459 101 ALA A C 1
ATOM 731 O O . ALA A 1 101 ? 16.29630 8.76143 0.61861 1.000 38.93459 101 ALA A O 1
ATOM 733 N N . VAL A 1 102 ? 14.11000 8.88854 1.17852 1.000 40.29823 102 VAL A N 1
ATOM 734 C CA . VAL A 1 102 ? 13.94086 7.44702 1.04806 1.000 49.07823 102 VAL A CA 1
ATOM 735 C C . VAL A 1 102 ? 13.50413 7.10310 -0.36619 1.000 42.49823 102 VAL A C 1
ATOM 736 O O . VAL A 1 102 ? 13.91882 6.08971 -0.94257 1.000 50.32823 102 VAL A O 1
ATOM 740 N N . THR A 1 103 ? 12.68062 7.97011 -0.95268 1.000 40.23591 103 THR A N 1
ATOM 741 C CA . THR A 1 103 ? 12.22424 7.90796 -2.33958 1.000 42.92591 103 THR A CA 1
ATOM 742 C C . THR A 1 103 ? 12.55604 9.22095 -3.03050 1.000 45.26591 103 THR A C 1
ATOM 743 O O . THR A 1 103 ? 12.90731 10.21278 -2.38869 1.000 49.69591 103 THR A O 1
ATOM 747 N N . ALA A 1 104 ? 12.42691 9.22507 -4.35165 1.000 40.74694 104 ALA A N 1
ATOM 748 C CA . ALA A 1 104 ? 12.74617 10.41905 -5.12274 1.000 35.55694 104 ALA A CA 1
ATOM 749 C C . ALA A 1 104 ? 11.91098 11.58420 -4.61296 1.000 39.55694 104 ALA A C 1
ATOM 750 O O . ALA A 1 104 ? 10.67308 11.52074 -4.56848 1.000 41.05694 104 ALA A O 1
ATOM 752 N N . ALA A 1 105 ? 12.58015 12.64065 -4.19780 1.000 30.27846 105 ALA A N 1
ATOM 753 C CA . ALA A 1 105 ? 11.88706 13.71972 -3.54142 1.000 34.52846 105 ALA A CA 1
ATOM 754 C C . ALA A 1 105 ? 12.28894 15.04171 -4.16771 1.000 34.87846 105 ALA A C 1
ATOM 755 O O . ALA A 1 105 ? 13.37539 15.19176 -4.73228 1.000 38.02846 105 ALA A O 1
ATOM 757 N N . GLU A 1 106 ? 11.37755 15.99306 -4.06620 1.000 36.50545 106 GLU A N 1
ATOM 758 C CA . GLU A 1 106 ? 11.58725 17.36564 -4.48982 1.000 41.59545 106 GLU A CA 1
ATOM 759 C C . GLU A 1 106 ? 11.02519 18.29534 -3.42257 1.000 33.30545 106 GLU A C 1
ATOM 760 O O . GLU A 1 106 ? 9.99328 18.00222 -2.80265 1.000 32.63545 106 GLU A O 1
ATOM 766 N N . GLY A 1 107 ? 11.68599 19.43610 -3.24263 1.000 26.79816 107 GLY A N 1
ATOM 767 C CA . GLY A 1 107 ? 11.21754 20.42410 -2.29591 1.000 38.26816 107 GLY A CA 1
ATOM 768 C C . GLY A 1 107 ? 11.63900 21.81853 -2.70118 1.000 38.32816 107 GLY A C 1
ATOM 769 O O . GLY A 1 107 ? 12.13918 22.05209 -3.80361 1.000 46.96816 107 GLY A O 1
ATOM 770 N N . TYR A 1 108 ? 11.44102 22.74697 -1.77496 1.000 36.76139 108 TYR A N 1
ATOM 771 C CA . TYR A 1 108 ? 11.86620 24.12395 -1.92324 1.000 31.78139 108 TYR A CA 1
ATOM 772 C C . TYR A 1 108 ? 12.65642 24.50841 -0.68383 1.000 33.06139 108 TYR A C 1
ATOM 773 O O . TYR A 1 108 ? 12.26314 24.16850 0.42738 1.000 38.32139 108 TYR A O 1
ATOM 782 N N . VAL A 1 109 ? 13.77338 25.21006 -0.87134 1.000 37.47772 109 VAL A N 1
ATOM 783 C CA . VAL A 1 109 ? 14.70080 25.52934 0.21293 1.000 34.54772 109 VAL A CA 1
ATOM 784 C C . VAL A 1 109 ? 14.54638 27.01304 0.53468 1.000 43.20772 109 VAL A C 1
ATOM 785 O O . VAL A 1 109 ? 14.33799 27.81929 -0.38548 1.000 56.53772 109 VAL A O 1
ATOM 789 N N . ILE A 1 110 ? 14.73362 27.39287 1.80226 1.000 41.59819 110 ILE A N 1
ATOM 790 C CA . ILE A 1 110 ? 14.65330 28.80111 2.18402 1.000 51.58819 110 ILE A CA 1
ATOM 791 C C . ILE A 1 110 ? 15.84224 29.15531 3.05902 1.000 43.69819 110 ILE A C 1
ATOM 792 O O . ILE A 1 110 ? 16.19592 28.40375 3.96609 1.000 32.92819 110 ILE A O 1
ATOM 797 N N . GLY A 1 111 ? 16.47040 30.29034 2.76222 1.000 45.73211 111 GLY A N 1
ATOM 798 C CA . GLY A 1 111 ? 17.72072 30.61568 3.39158 1.000 47.58211 111 GLY A CA 1
ATOM 799 C C . GLY A 1 111 ? 17.51658 31.12753 4.78984 1.000 49.24211 111 GLY A C 1
ATOM 800 O O . GLY A 1 111 ? 16.43029 31.56887 5.16358 1.000 53.28211 111 GLY A O 1
ATOM 801 N N . LYS A 1 112 ? 18.58574 31.07202 5.58040 1.000 54.39949 112 LYS A N 1
ATOM 802 C CA . LYS A 1 112 ? 18.50906 31.58402 6.94437 1.000 49.93949 112 LYS A CA 1
ATOM 803 C C . LYS A 1 112 ? 18.22998 33.08766 6.96892 1.000 52.27949 112 LYS A C 1
ATOM 804 O O . LYS A 1 112 ? 17.32323 33.56020 7.67578 1.000 46.75949 112 LYS A O 1
ATOM 810 N N . LYS A 1 113 ? 19.04576 33.87142 6.23646 1.000 62.96324 113 LYS A N 1
ATOM 811 C CA . LYS A 1 113 ? 18.99660 35.33650 6.35337 1.000 59.46324 113 LYS A CA 1
ATOM 812 C C . LYS A 1 113 ? 17.64783 35.87141 5.89011 1.000 63.02324 113 LYS A C 1
ATOM 813 O O . LYS A 1 113 ? 17.04555 36.71867 6.56110 1.000 63.25324 113 LYS A O 1
ATOM 819 N N . ASP A 1 114 ? 17.15020 35.36124 4.75543 1.000 53.15352 114 ASP A N 1
ATOM 820 C CA . ASP A 1 114 ? 15.82991 35.73665 4.24775 1.000 59.74352 114 ASP A CA 1
ATOM 821 C C . ASP A 1 114 ? 14.73628 35.41644 5.25272 1.000 56.39352 114 ASP A C 1
ATOM 822 O O . ASP A 1 114 ? 13.90956 36.27426 5.60564 1.000 70.09352 114 ASP A O 1
ATOM 827 N N . PHE A 1 115 ? 14.69104 34.14960 5.68232 1.000 55.92568 115 PHE A N 1
ATOM 828 C CA . PHE A 1 115 ? 13.64833 33.72852 6.60173 1.000 55.88568 115 PHE A CA 1
ATOM 829 C C . PHE A 1 115 ? 13.57686 34.68268 7.77091 1.000 58.89568 115 PHE A C 1
ATOM 830 O O . PHE A 1 115 ? 12.55764 35.35123 8.00729 1.000 57.13568 115 PHE A O 1
ATOM 838 N N . LEU A 1 116 ? 14.66602 34.69546 8.53157 1.000 52.75807 116 LEU A N 1
ATOM 839 C CA . LEU A 1 116 ? 14.72586 35.45084 9.75670 1.000 58.30807 116 LEU A CA 1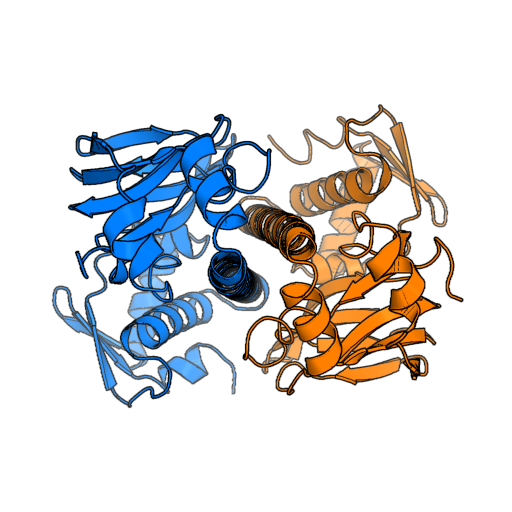
ATOM 840 C C . LEU A 1 116 ? 14.36971 36.90652 9.51507 1.000 66.45807 116 LEU A C 1
ATOM 841 O O . LEU A 1 116 ? 13.50574 37.41331 10.22726 1.000 64.69807 116 LEU A O 1
ATOM 846 N N . ALA A 1 117 ? 14.95711 37.56259 8.49711 1.000 59.20453 117 ALA A N 1
ATOM 847 C CA . ALA A 1 117 ? 14.53552 38.91600 8.15117 1.000 57.97453 117 ALA A CA 1
ATOM 848 C C . ALA A 1 117 ? 13.02619 39.01149 8.04164 1.000 56.57453 117 ALA A C 1
ATOM 849 O O . ALA A 1 117 ? 12.43654 39.98327 8.51318 1.000 64.35453 117 ALA A O 1
ATOM 851 N N . LEU A 1 118 ? 12.38197 37.99831 7.44274 1.000 52.51659 118 LEU A N 1
ATOM 852 C CA . LEU A 1 118 ? 10.91886 37.98674 7.29754 1.000 61.77659 118 LEU A CA 1
ATOM 853 C C . LEU A 1 118 ? 10.20417 37.89797 8.63832 1.000 67.17659 118 LEU A C 1
ATOM 854 O O . LEU A 1 118 ? 9.18326 38.57254 8.84642 1.000 69.08659 118 LEU A O 1
ATOM 859 N N . ILE A 1 119 ? 10.68578 37.01358 9.52055 1.000 57.27818 119 ILE A N 1
ATOM 860 C CA . ILE A 1 119 ? 10.21568 37.01813 10.91149 1.000 64.60818 119 ILE A CA 1
ATOM 861 C C . ILE A 1 119 ? 10.33719 38.40059 11.52719 1.000 69.04818 119 ILE A C 1
ATOM 862 O O . ILE A 1 119 ? 9.37200 38.93178 12.09091 1.000 73.04818 119 ILE A O 1
ATOM 867 N N . THR A 1 120 ? 11.51271 38.99241 11.47955 1.000 63.36168 120 THR A N 1
ATOM 868 C CA . THR A 1 120 ? 11.64329 40.19623 12.28961 1.000 64.97168 120 THR A CA 1
ATOM 869 C C . THR A 1 120 ? 10.97595 41.38736 11.60764 1.000 66.63168 120 THR A C 1
ATOM 870 O O . THR A 1 120 ? 10.74218 42.41368 12.24965 1.000 62.86168 120 THR A O 1
ATOM 874 N N . GLN A 1 121 ? 10.64830 41.26226 10.32587 1.000 65.94015 121 GLN A N 1
ATOM 875 C CA . GLN A 1 121 ? 9.92478 42.29980 9.60413 1.000 74.22015 121 GLN A CA 1
ATOM 876 C C . GLN A 1 121 ? 8.42944 42.27790 9.90188 1.000 79.83015 121 GLN A C 1
ATOM 877 O O . GLN A 1 121 ? 7.84974 43.32180 10.21832 1.000 95.58015 121 GLN A O 1
ATOM 883 N N . ARG A 1 122 ? 7.76460 41.12224 9.81678 1.000 80.78518 122 ARG A N 1
ATOM 884 C CA . ARG A 1 122 ? 6.35757 41.01385 10.22313 1.000 87.07518 122 ARG A CA 1
ATOM 885 C C . ARG A 1 122 ? 6.26733 40.18113 11.42302 1.000 80.00518 122 ARG A C 1
ATOM 886 O O . ARG A 1 122 ? 6.13771 38.92859 11.38184 1.000 79.00518 122 ARG A O 1
ATOM 894 N N . PRO A 1 123 ? 6.30764 40.77159 12.66734 1.000 81.10047 123 PRO A N 1
ATOM 895 C CA . PRO A 1 123 ? 6.64441 39.99499 13.84147 1.000 90.13047 123 PRO A CA 1
ATOM 896 C C . PRO A 1 123 ? 5.52407 39.15235 14.40921 1.000 80.81047 123 PRO A C 1
ATOM 897 O O . PRO A 1 123 ? 5.81949 38.23001 15.18402 1.000 71.29047 123 PRO A O 1
ATOM 901 N N . LYS A 1 124 ? 4.27414 39.36820 14.03849 1.000 76.66639 124 LYS A N 1
ATOM 902 C CA . LYS A 1 124 ? 3.30841 38.35849 14.44646 1.000 74.79639 124 LYS A CA 1
ATOM 903 C C . LYS A 1 124 ? 3.42725 37.02934 13.66326 1.000 70.64639 124 LYS A C 1
ATOM 904 O O . LYS A 1 124 ? 2.70351 36.05560 13.95003 1.000 67.90639 124 LYS A O 1
ATOM 910 N N . THR A 1 125 ? 4.37202 36.93074 12.73080 1.000 68.00947 125 THR A N 1
ATOM 911 C CA . THR A 1 125 ? 4.67756 35.60735 12.23172 1.000 71.03947 125 THR A CA 1
ATOM 912 C C . THR A 1 125 ? 5.49778 34.82516 13.23730 1.000 64.69947 125 THR A C 1
ATOM 913 O O . THR A 1 125 ? 5.36088 33.59528 13.29486 1.000 65.11947 125 THR A O 1
ATOM 917 N N . ALA A 1 126 ? 6.31569 35.51217 14.05036 1.000 52.58973 126 ALA A N 1
ATOM 918 C CA . ALA A 1 126 ? 6.99621 34.84102 15.16032 1.000 54.50973 126 ALA A CA 1
ATOM 919 C C . ALA A 1 126 ? 6.00092 34.02430 15.94288 1.000 58.01973 126 ALA A C 1
ATOM 920 O O . ALA A 1 126 ? 6.23310 32.86212 16.29469 1.000 58.40973 126 ALA A O 1
ATOM 922 N N . GLU A 1 127 ? 4.85212 34.62359 16.16639 1.000 58.90052 127 GLU A N 1
ATOM 923 C CA . GLU A 1 127 ? 3.81073 34.02061 16.94886 1.000 54.57052 127 GLU A CA 1
ATOM 924 C C . GLU A 1 127 ? 3.45582 32.67340 16.33702 1.000 58.36052 127 GLU A C 1
ATOM 925 O O . GLU A 1 127 ? 3.52927 31.65404 17.01941 1.000 58.84052 127 GLU A O 1
ATOM 931 N N . ALA A 1 128 ? 3.16343 32.63981 15.03114 1.000 52.86298 128 ALA A N 1
ATOM 932 C CA . ALA A 1 128 ? 2.99794 31.36378 14.33052 1.000 53.30298 128 ALA A CA 1
ATOM 933 C C . ALA A 1 128 ? 4.11016 30.37964 14.67807 1.000 41.10298 128 ALA A C 1
ATOM 934 O O . ALA A 1 128 ? 3.85351 29.28067 15.20636 1.000 44.75298 128 ALA A O 1
ATOM 936 N N . VAL A 1 129 ? 5.35901 30.75790 14.39017 1.000 40.03942 129 VAL A N 1
ATOM 937 C CA . VAL A 1 129 ? 6.47403 29.84561 14.63756 1.000 43.02942 129 VAL A CA 1
ATOM 938 C C . VAL A 1 129 ? 6.45278 29.32023 16.06933 1.000 43.43942 129 VAL A C 1
ATOM 939 O O . VAL A 1 129 ? 6.58410 28.12183 16.28240 1.000 48.78942 129 VAL A O 1
ATOM 943 N N . ILE A 1 130 ? 6.15045 30.15369 17.05172 1.000 48.27316 130 ILE A N 1
ATOM 944 C CA . ILE A 1 130 ? 6.13523 29.66951 18.43127 1.000 35.08316 130 ILE A CA 1
ATOM 945 C C . ILE A 1 130 ? 5.04961 28.60318 18.61573 1.000 39.62316 130 ILE A C 1
ATOM 946 O O . ILE A 1 130 ? 5.30466 27.52259 19.16848 1.000 48.20316 130 ILE A O 1
ATOM 951 N N . ARG A 1 131 ? 3.81579 28.88492 18.15904 1.000 33.56767 131 ARG A N 1
ATOM 952 C CA . ARG A 1 131 ? 2.77670 27.87374 18.29754 1.000 37.62767 131 ARG A CA 1
ATOM 953 C C . ARG A 1 131 ? 3.18596 26.53934 17.66587 1.000 41.61767 131 ARG A C 1
ATOM 954 O O . ARG A 1 131 ? 2.78467 25.47563 18.16136 1.000 45.61767 131 ARG A O 1
ATOM 962 N N . PHE A 1 132 ? 4.04588 26.58641 16.64901 1.000 48.30154 132 PHE A N 1
ATOM 963 C CA . PHE A 1 132 ? 4.62332 25.38530 16.07354 1.000 42.46154 132 PHE A CA 1
ATOM 964 C C . PHE A 1 132 ? 5.59698 24.73422 17.05061 1.000 39.00154 132 PHE A C 1
ATOM 965 O O . PHE A 1 132 ? 5.49555 23.53140 17.32721 1.000 40.76154 132 PHE A O 1
ATOM 973 N N . LEU A 1 133 ? 6.57708 25.48566 17.57488 1.000 30.07523 133 LEU A N 1
ATOM 974 C CA . LEU A 1 133 ? 7.55191 24.81583 18.43677 1.000 42.30523 133 LEU A CA 1
ATOM 975 C C . LEU A 1 133 ? 6.89027 24.22371 19.68585 1.000 45.00523 133 LEU A C 1
ATOM 976 O O . LEU A 1 133 ? 7.17371 23.07889 20.05892 1.000 40.81523 133 LEU A O 1
ATOM 981 N N . CYS A 1 134 ? 5.95699 24.94235 20.30340 1.000 39.22047 134 CYS A N 1
ATOM 982 C CA . CYS A 1 134 ? 5.14466 24.33320 21.36139 1.000 36.38047 134 CYS A CA 1
ATOM 983 C C . CYS A 1 134 ? 4.53128 22.99599 20.92754 1.000 40.33047 134 CYS A C 1
ATOM 984 O O . CYS A 1 134 ? 4.67179 21.96648 21.61724 1.000 40.78047 134 CYS A O 1
ATOM 987 N N . ALA A 1 135 ? 3.82134 23.01648 19.79961 1.000 44.31708 135 ALA A N 1
ATOM 988 C CA . ALA A 1 135 ? 3.25466 21.80893 19.24510 1.000 36.90708 135 ALA A CA 1
ATOM 989 C C . ALA A 1 135 ? 4.29536 20.70757 19.24891 1.000 33.44708 135 ALA A C 1
ATOM 990 O O . ALA A 1 135 ? 4.08981 19.65249 19.86860 1.000 39.29708 135 ALA A O 1
ATOM 992 N N . GLN A 1 136 ? 5.47719 20.97572 18.65822 1.000 42.66521 136 GLN A N 1
ATOM 993 C CA . GLN A 1 136 ? 6.50872 19.93670 18.59661 1.000 41.41521 136 GLN A CA 1
ATOM 994 C C . GLN A 1 136 ? 6.88230 19.43795 19.98594 1.000 43.08521 136 GLN A C 1
ATOM 995 O O . GLN A 1 136 ? 6.83014 18.23444 20.27548 1.000 43.33521 136 GLN A O 1
ATOM 1001 N N . LEU A 1 137 ? 7.14319 20.37112 20.89015 1.000 42.60203 137 LEU A N 1
ATOM 1002 C CA . LEU A 1 137 ? 7.56431 20.00886 22.23248 1.000 29.16203 137 LEU A CA 1
ATOM 1003 C C . LEU A 1 137 ? 6.56281 19.05268 22.86422 1.000 37.28203 137 LEU A C 1
ATOM 1004 O O . LEU A 1 137 ? 6.95381 18.00092 23.37564 1.000 34.13203 137 LEU A O 1
ATOM 1009 N N . ARG A 1 138 ? 5.25629 19.33421 22.71177 1.000 35.62726 138 ARG A N 1
ATOM 1010 C CA . ARG A 1 138 ? 4.23124 18.43655 23.25121 1.000 35.50726 138 ARG A CA 1
ATOM 1011 C C . ARG A 1 138 ? 4.33220 17.07273 22.60809 1.000 43.25726 138 ARG A C 1
ATOM 1012 O O . ARG A 1 138 ? 4.53449 16.06455 23.29551 1.000 45.55726 138 ARG A O 1
ATOM 1020 N N . ASP A 1 139 ? 4.22043 17.04169 21.27480 1.000 46.66533 139 ASP A N 1
ATOM 1021 C CA . ASP A 1 139 ? 4.41523 15.82455 20.49444 1.000 52.83533 139 ASP A CA 1
ATOM 1022 C C . ASP A 1 139 ? 5.56966 15.02889 21.02751 1.000 46.50533 139 ASP A C 1
ATOM 1023 O O . ASP A 1 139 ? 5.42384 13.83784 21.34842 1.000 38.36533 139 ASP A O 1
ATOM 1028 N N . THR A 1 140 ? 6.70290 15.70617 21.26276 1.000 37.82411 140 THR A N 1
ATOM 1029 C CA . THR A 1 140 ? 7.88981 14.93093 21.56693 1.000 36.30411 140 THR A CA 1
ATOM 1030 C C . THR A 1 140 ? 7.83070 14.41948 23.00016 1.000 45.06411 140 THR A C 1
ATOM 1031 O O . THR A 1 140 ? 8.07663 13.22693 23.24625 1.000 44.53411 140 THR A O 1
ATOM 1035 N N . THR A 1 141 ? 7.36444 15.25694 23.94131 1.000 46.37421 141 THR A N 1
ATOM 1036 C CA . THR A 1 141 ? 7.22209 14.74855 25.29192 1.000 37.33421 141 THR A CA 1
ATOM 1037 C C . THR A 1 141 ? 6.18421 13.63636 25.33467 1.000 38.99421 141 THR A C 1
ATOM 1038 O O . THR A 1 141 ? 6.37233 12.69290 26.11157 1.000 46.38421 141 THR A O 1
ATOM 1042 N N . ASP A 1 142 ? 5.12121 13.65852 24.47320 1.000 44.99714 142 ASP A N 1
ATOM 1043 C CA . ASP A 1 142 ? 4.20625 12.52981 24.65514 1.000 46.02714 142 ASP A CA 1
ATOM 1044 C C . ASP A 1 142 ? 4.84862 11.26182 24.11210 1.000 44.89714 142 ASP A C 1
ATOM 1045 O O . ASP A 1 142 ? 4.71275 10.19928 24.72990 1.000 51.29714 142 ASP A O 1
ATOM 1050 N N . ARG A 1 143 ? 5.62730 11.37724 23.03287 1.000 32.78809 143 ARG A N 1
ATOM 1051 C CA . ARG A 1 143 ? 6.45668 10.26662 22.59213 1.000 39.62809 143 ARG A CA 1
ATOM 1052 C C . ARG A 1 143 ? 7.28818 9.72595 23.73367 1.000 40.50809 143 ARG A C 1
ATOM 1053 O O . ARG A 1 143 ? 7.34565 8.51094 23.94549 1.000 46.04809 143 ARG A O 1
ATOM 1061 N N . LEU A 1 144 ? 7.91281 10.61723 24.50370 1.000 49.98006 144 LEU A N 1
ATOM 1062 C CA . LEU A 1 144 ? 8.88357 10.17956 25.50869 1.000 49.27006 144 LEU A CA 1
ATOM 1063 C C . LEU A 1 144 ? 8.19099 9.43407 26.62869 1.000 47.89006 144 LEU A C 1
ATOM 1064 O O . LEU A 1 144 ? 8.61346 8.35162 27.04313 1.000 49.85006 144 LEU A O 1
ATOM 1069 N N . GLU A 1 145 ? 7.09399 10.00671 27.10896 1.000 44.17808 145 GLU A N 1
ATOM 1070 C CA . GLU A 1 145 ? 6.20105 9.26665 27.96579 1.000 46.37808 145 GLU A CA 1
ATOM 1071 C C . GLU A 1 145 ? 5.75988 7.95727 27.34516 1.000 51.03808 145 GLU A C 1
ATOM 1072 O O . GLU A 1 145 ? 5.91854 6.90212 27.98176 1.000 48.16808 145 GLU A O 1
ATOM 1078 N N . THR A 1 146 ? 5.26239 7.96669 26.09465 1.000 41.51012 146 THR A N 1
ATOM 1079 C CA . THR A 1 146 ? 4.91442 6.66998 25.50895 1.000 52.91012 146 THR A CA 1
ATOM 1080 C C . THR A 1 146 ? 6.05433 5.67525 25.63148 1.000 53.84012 146 THR A C 1
ATOM 1081 O O . THR A 1 146 ? 5.84955 4.54864 26.10333 1.000 51.52012 146 THR A O 1
ATOM 1085 N N . ILE A 1 147 ? 7.27985 6.08950 25.31374 1.000 49.46918 147 ILE A N 1
ATOM 1086 C CA . ILE A 1 147 ? 8.28768 5.04081 25.22161 1.000 48.23918 147 ILE A CA 1
ATOM 1087 C C . ILE A 1 147 ? 8.68410 4.58610 26.60418 1.000 53.36918 147 ILE A C 1
ATOM 1088 O O . ILE A 1 147 ? 8.99632 3.41097 26.76657 1.000 52.83918 147 ILE A O 1
ATOM 1093 N N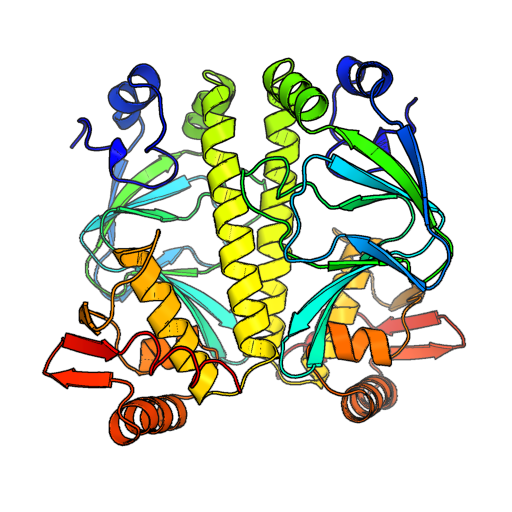 . ALA A 1 148 ? 8.51961 5.43387 27.61815 1.000 47.43760 148 ALA A N 1
ATOM 1094 C CA . ALA A 1 148 ? 9.03077 5.17317 28.95367 1.000 37.43760 148 ALA A CA 1
ATOM 1095 C C . ALA A 1 148 ? 8.04691 4.43807 29.85013 1.000 45.48760 148 ALA A C 1
ATOM 1096 O O . ALA A 1 148 ? 8.42886 3.46302 30.51540 1.000 59.58760 148 ALA A O 1
ATOM 1098 N N . LEU A 1 149 ? 6.78265 4.86827 29.89454 1.000 51.52958 149 LEU A N 1
ATOM 1099 C CA . LEU A 1 149 ? 5.83350 4.31783 30.85511 1.000 42.13958 149 LEU A CA 1
ATOM 1100 C C . LEU A 1 149 ? 4.92567 3.23049 30.29644 1.000 46.19958 149 LEU A C 1
ATOM 1101 O O . LEU A 1 149 ? 4.12705 2.66348 31.04931 1.000 63.38958 149 LEU A O 1
ATOM 1106 N N . TYR A 1 150 ? 5.04155 2.87262 29.03451 1.000 54.69207 150 TYR A N 1
ATOM 1107 C CA . TYR A 1 150 ? 4.11593 1.89214 28.50724 1.000 54.23207 150 TYR A CA 1
ATOM 1108 C C . TYR A 1 150 ? 4.87228 0.70940 27.89274 1.000 56.14207 150 TYR A C 1
ATOM 1109 O O . TYR A 1 150 ? 6.06386 0.80710 27.55927 1.000 57.45207 150 TYR A O 1
ATOM 1118 N N . ASP A 1 151 ? 4.17216 -0.42996 27.78543 1.000 56.78243 151 ASP A N 1
ATOM 1119 C CA . ASP A 1 151 ? 4.68753 -1.62106 27.11266 1.000 53.60243 151 ASP A CA 1
ATOM 1120 C C . ASP A 1 151 ? 4.54440 -1.48211 25.60469 1.000 54.66243 151 ASP A C 1
ATOM 1121 O O . ASP A 1 151 ? 4.03115 -0.48531 25.09246 1.000 62.51243 151 ASP A O 1
ATOM 1126 N N . LEU A 1 152 ? 4.89732 -2.54362 24.87886 1.000 48.50139 152 LEU A N 1
ATOM 1127 C CA . LEU A 1 152 ? 5.00299 -2.40748 23.43094 1.000 46.21139 152 LEU A CA 1
ATOM 1128 C C . LEU A 1 152 ? 3.64330 -2.42191 22.76209 1.000 45.30139 152 LEU A C 1
ATOM 1129 O O . LEU A 1 152 ? 3.41845 -1.68171 21.79512 1.000 48.12139 152 LEU A O 1
ATOM 1134 N N . ASN A 1 153 ? 2.71576 -3.23297 23.26340 1.000 42.93943 153 ASN A N 1
ATOM 1135 C CA . ASN A 1 153 ? 1.37634 -3.20012 22.68886 1.000 49.58943 153 ASN A CA 1
ATOM 1136 C C . ASN A 1 153 ? 0.78545 -1.80631 22.81839 1.000 52.70943 153 ASN A C 1
ATOM 1137 O O . ASN A 1 153 ? 0.35476 -1.21276 21.81994 1.000 45.99943 153 ASN A O 1
ATOM 1142 N N . ALA A 1 154 ? 0.84922 -1.23066 24.02473 1.000 45.51995 154 ALA A N 1
ATOM 1143 C CA . ALA A 1 154 ? 0.33591 0.11663 24.20566 1.000 47.11995 154 ALA A CA 1
ATOM 1144 C C . ALA A 1 154 ? 1.10511 1.11257 23.36653 1.000 48.58995 154 ALA A C 1
ATOM 1145 O O . ALA A 1 154 ? 0.52567 2.09068 22.88560 1.000 49.16995 154 ALA A O 1
ATOM 1147 N N . ARG A 1 155 ? 2.41497 0.90179 23.20262 1.000 37.35487 155 ARG A N 1
ATOM 1148 C CA . ARG A 1 155 ? 3.18217 1.81727 22.37042 1.000 39.26487 155 ARG A CA 1
ATOM 1149 C C . ARG A 1 155 ? 2.65899 1.83684 20.95537 1.000 47.28487 155 ARG A C 1
ATOM 1150 O O . ARG A 1 155 ? 2.45924 2.91062 20.36764 1.000 49.99487 155 ARG A O 1
ATOM 1158 N N . VAL A 1 156 ? 2.36178 0.66348 20.41672 1.000 46.37707 156 VAL A N 1
ATOM 1159 C CA . VAL A 1 156 ? 1.84252 0.64228 19.06506 1.000 37.27707 156 VAL A CA 1
ATOM 1160 C C . VAL A 1 156 ? 0.46573 1.30940 19.06063 1.000 45.49707 156 VAL A C 1
ATOM 1161 O O . VAL A 1 156 ? 0.16365 2.13853 18.19071 1.000 53.15707 156 VAL A O 1
ATOM 1165 N N . ALA A 1 157 ? -0.38085 0.96232 20.03638 1.000 37.87977 157 ALA A N 1
ATOM 1166 C CA . ALA A 1 157 ? -1.72765 1.52151 20.11640 1.000 37.33977 157 ALA A CA 1
ATOM 1167 C C . ALA A 1 157 ? -1.69508 3.04120 20.10486 1.000 39.22977 157 ALA A C 1
ATOM 1168 O O . ALA A 1 157 ? -2.44056 3.69762 19.36022 1.000 42.05977 157 ALA A O 1
ATOM 1170 N N . ARG A 1 158 ? -0.84656 3.61292 20.96779 1.000 44.31253 158 ARG A N 1
ATOM 1171 C CA . ARG A 1 158 ? -0.71371 5.05875 21.09451 1.000 48.12253 158 ARG A CA 1
ATOM 1172 C C . ARG A 1 158 ? -0.12802 5.66203 19.82673 1.000 46.33253 158 ARG A C 1
ATOM 1173 O O . ARG A 1 158 ? -0.39276 6.83388 19.51544 1.000 41.13253 158 ARG A O 1
ATOM 1181 N N . PHE A 1 159 ? 0.60250 4.85311 19.05005 1.000 44.27201 159 PHE A N 1
ATOM 1182 C CA . PHE A 1 159 ? 1.08502 5.34167 17.76962 1.000 41.96201 159 PHE A CA 1
ATOM 1183 C C . PHE A 1 159 ? -0.05818 5.47501 16.77499 1.000 48.27201 159 PHE A C 1
ATOM 1184 O O . PHE A 1 159 ? -0.16721 6.48575 16.06760 1.000 46.95201 159 PHE A O 1
ATOM 1192 N N . PHE A 1 160 ? -0.92794 4.46225 16.71739 1.000 41.81613 160 PHE A N 1
ATOM 1193 C CA . PHE A 1 160 ? -2.10094 4.52346 15.83815 1.000 38.58613 160 PHE A CA 1
ATOM 1194 C C . PHE A 1 160 ? -3.04790 5.65068 16.25766 1.000 38.25613 160 PHE A C 1
ATOM 1195 O O . PHE A 1 160 ? -3.57532 6.37996 15.41676 1.000 55.00613 160 PHE A O 1
ATOM 1203 N N . LEU A 1 161 ? -3.26475 5.82240 17.55320 1.000 42.32643 161 LEU A N 1
ATOM 1204 C CA . LEU A 1 161 ? -4.15563 6.90211 17.94057 1.000 41.24643 161 LEU A CA 1
ATOM 1205 C C . LEU A 1 161 ? -3.53685 8.25693 17.64709 1.000 44.47643 161 LEU A C 1
ATOM 1206 O O . LEU A 1 161 ? -4.24569 9.19600 17.26138 1.000 45.51643 161 LEU A O 1
ATOM 1211 N N . ALA A 1 162 ? -2.22463 8.40442 17.82716 1.000 48.23847 162 ALA A N 1
ATOM 1212 C CA . ALA A 1 162 ? -1.66581 9.69674 17.50277 1.000 50.90847 162 ALA A CA 1
ATOM 1213 C C . ALA A 1 162 ? -1.73995 9.94379 15.99955 1.000 46.44847 162 ALA A C 1
ATOM 1214 O O . ALA A 1 162 ? -2.02658 11.06622 15.57447 1.000 48.56847 162 ALA A O 1
ATOM 1216 N N . THR A 1 163 ? -1.56200 8.91862 15.16036 1.000 39.99924 163 THR A N 1
ATOM 1217 C CA . THR A 1 163 ? -1.62175 9.27945 13.73664 1.000 54.97924 163 THR A CA 1
ATOM 1218 C C . THR A 1 163 ? -3.06714 9.53449 13.29872 1.000 49.19924 163 THR A C 1
ATOM 1219 O O . THR A 1 163 ? -3.31903 10.41392 12.45225 1.000 47.39924 163 THR A O 1
ATOM 1223 N N . LEU A 1 164 ? -4.02832 8.86781 13.94633 1.000 45.68600 164 LEU A N 1
ATOM 1224 C CA . LEU A 1 164 ? -5.44509 9.08664 13.69384 1.000 42.56600 164 LEU A CA 1
ATOM 1225 C C . LEU A 1 164 ? -5.90995 10.42445 14.27277 1.000 48.66600 164 LEU A C 1
ATOM 1226 O O . LEU A 1 164 ? -6.91378 10.96555 13.81715 1.000 53.86600 164 LEU A O 1
ATOM 1231 N N . ARG A 1 165 ? -5.39300 10.87814 15.43655 1.000 54.17099 165 ARG A N 1
ATOM 1232 C CA . ARG A 1 165 ? -5.72658 12.22367 15.92923 1.000 56.41099 165 ARG A CA 1
ATOM 1233 C C . ARG A 1 165 ? -5.02708 13.27787 15.10948 1.000 61.28099 165 ARG A C 1
ATOM 1234 O O . ARG A 1 165 ? -5.30745 14.46102 15.30075 1.000 64.45099 165 ARG A O 1
ATOM 1242 N N . GLN A 1 166 ? -4.05020 12.87788 14.27962 1.000 63.15640 166 GLN A N 1
ATOM 1243 C CA . GLN A 1 166 ? -3.50776 13.84980 13.34698 1.000 54.42640 166 GLN A CA 1
ATOM 1244 C C . GLN A 1 166 ? -4.37150 13.98697 12.07284 1.000 61.82640 166 GLN A C 1
ATOM 1245 O O . GLN A 1 166 ? -4.64728 15.11134 11.68336 1.000 56.53640 166 GLN A O 1
ATOM 1251 N N . ILE A 1 167 ? -4.82928 12.87568 11.42942 1.000 67.17546 167 ILE A N 1
ATOM 1252 C CA . ILE A 1 167 ? -5.81794 12.87237 10.31690 1.000 52.88546 167 ILE A CA 1
ATOM 1253 C C . ILE A 1 167 ? -7.15950 13.53108 10.71332 1.000 47.99546 167 ILE A C 1
ATOM 1254 O O . ILE A 1 167 ? -7.50529 14.58575 10.15868 1.000 44.05546 167 ILE A O 1
ATOM 1259 N N . HIS A 1 168 ? -7.97134 12.92265 11.60388 1.000 68.85736 168 HIS A N 1
ATOM 1260 C CA . HIS A 1 168 ? -9.08656 13.60456 12.30012 1.000 56.70736 168 HIS A CA 1
ATOM 1261 C C . HIS A 1 168 ? -8.64113 14.69999 13.26141 1.000 61.97736 168 HIS A C 1
ATOM 1262 O O . HIS A 1 168 ? -8.58530 15.87143 12.86140 1.000 62.31736 168 HIS A O 1
ATOM 1269 N N . GLY A 1 169 ? -8.37841 14.33601 14.52665 1.000 70.52783 169 GLY A N 1
ATOM 1270 C CA . GLY A 1 169 ? -8.17125 15.27847 15.62585 1.000 72.72783 169 GLY A CA 1
ATOM 1271 C C . GLY A 1 169 ? -9.43561 16.05313 15.93829 1.000 80.22783 169 GLY A C 1
ATOM 1272 O O . GLY A 1 169 ? -10.28191 16.17086 15.03274 1.000 91.58783 169 GLY A O 1
ATOM 1273 N N . SER A 1 170 ? -9.61092 16.55843 17.17911 1.000 72.57426 170 SER A N 1
ATOM 1274 C CA . SER A 1 170 ? -10.77016 17.41645 17.49239 1.000 88.54426 170 SER A CA 1
ATOM 1275 C C . SER A 1 170 ? -12.12279 16.68007 17.32306 1.000 86.03426 170 SER A C 1
ATOM 1276 O O . SER A 1 170 ? -13.17281 17.31394 17.19898 1.000 86.34426 170 SER A O 1
ATOM 1279 N N . GLU A 1 171 ? -12.15587 15.34915 17.24498 1.000 83.43966 171 GLU A N 1
ATOM 1280 C CA . GLU A 1 171 ? -13.44163 14.70825 16.96660 1.000 82.83966 171 GLU A CA 1
ATOM 1281 C C . GLU A 1 171 ? -13.50859 13.27382 17.42742 1.000 74.42966 171 GLU A C 1
ATOM 1282 O O . GLU A 1 171 ? -14.16675 13.02379 18.46243 1.000 76.45966 171 GLU A O 1
ATOM 1288 N N . MET A 1 172 ? -12.77793 12.36067 16.62707 1.000 68.10532 172 MET A N 1
ATOM 1289 C CA . MET A 1 172 ? -12.43362 10.95644 16.82895 1.000 67.77532 172 MET A CA 1
ATOM 1290 C C . MET A 1 172 ? -13.73104 10.18998 16.67037 1.000 60.15532 172 MET A C 1
ATOM 1291 O O . MET A 1 172 ? -14.67158 10.39335 17.44874 1.000 60.58532 172 MET A O 1
ATOM 1296 N N . PRO A 1 173 ? -13.88832 9.43684 15.64176 1.000 58.96185 173 PRO A N 1
ATOM 1297 C CA . PRO A 1 173 ? -15.12713 8.67381 15.53013 1.000 71.35185 173 PRO A CA 1
ATOM 1298 C C . PRO A 1 173 ? -15.07350 7.42914 16.38581 1.000 62.69185 173 PRO A C 1
ATOM 1299 O O . PRO A 1 173 ? -14.78568 7.41909 17.59384 1.000 69.05185 173 PRO A O 1
ATOM 1303 N N . GLN A 1 174 ? -15.39357 6.40263 15.73406 1.000 55.45518 174 GLN A N 1
ATOM 1304 C CA . GLN A 1 174 ? -15.53761 5.11368 16.34358 1.000 48.52518 174 GLN A CA 1
ATOM 1305 C C . GLN A 1 174 ? -14.69400 4.10194 15.60038 1.000 61.28518 174 GLN A C 1
ATOM 1306 O O . GLN A 1 174 ? -13.79089 3.49734 16.19347 1.000 59.18518 174 GLN A O 1
ATOM 1308 N N . SER A 1 175 ? -14.88838 3.98206 14.29572 1.000 59.59464 175 SER A N 1
ATOM 1309 C CA . SER A 1 175 ? -14.05727 3.09690 13.50827 1.000 56.18464 175 SER A CA 1
ATOM 1310 C C . SER A 1 175 ? -13.55909 4.02865 12.42043 1.000 56.36464 175 SER A C 1
ATOM 1311 O O . SER A 1 175 ? -14.37961 4.72993 11.82082 1.000 59.89464 175 SER A O 1
ATOM 1314 N N . ALA A 1 176 ? -12.23309 4.16616 12.28842 1.000 48.91312 176 ALA A N 1
ATOM 1315 C CA . ALA A 1 176 ? -11.66265 4.99759 11.23573 1.000 46.54312 176 ALA A CA 1
ATOM 1316 C C . ALA A 1 176 ? -10.64548 4.17597 10.46155 1.000 51.21312 176 ALA A C 1
ATOM 1317 O O . ALA A 1 176 ? -9.73606 3.59091 11.04773 1.000 58.75312 176 ALA A O 1
ATOM 1319 N N . ASN A 1 177 ? -10.83309 4.08122 9.15729 1.000 54.68302 177 ASN A N 1
ATOM 1320 C CA . ASN A 1 177 ? -9.80892 3.49725 8.32302 1.000 61.60302 177 ASN A CA 1
ATOM 1321 C C . ASN A 1 177 ? -8.62451 4.44983 8.26993 1.000 60.58302 177 ASN A C 1
ATOM 1322 O O . ASN A 1 177 ? -8.74541 5.65748 8.53208 1.000 56.47302 177 ASN A O 1
ATOM 1327 N N . LEU A 1 178 ? -7.47751 3.89736 7.89661 1.000 60.70139 178 LEU A N 1
ATOM 1328 C CA . LEU A 1 178 ? -6.22201 4.62644 7.92536 1.000 66.54139 178 LEU A CA 1
ATOM 1329 C C . LEU A 1 178 ? -5.25438 4.07365 6.89744 1.000 61.73139 178 LEU A C 1
ATOM 1330 O O . LEU A 1 178 ? -5.03215 2.85462 6.84150 1.000 61.29139 178 LEU A O 1
ATOM 1335 N N . ARG A 1 179 ? -4.69302 4.97983 6.09503 1.000 48.93726 179 ARG A N 1
ATOM 1336 C CA . ARG A 1 179 ? -3.68191 4.65384 5.09254 1.000 64.31726 179 ARG A CA 1
ATOM 1337 C C . ARG A 1 179 ? -2.33910 4.89767 5.71537 1.000 70.74726 179 ARG A C 1
ATOM 1338 O O . ARG A 1 179 ? -1.92188 6.05100 5.87038 1.000 78.44726 179 ARG A O 1
ATOM 1346 N N . LEU A 1 180 ? -1.63554 3.84284 6.06315 1.000 72.77794 180 LEU A N 1
ATOM 1347 C CA . LEU A 1 180 ? -0.57835 4.20119 6.98158 1.000 75.35794 180 LEU A CA 1
ATOM 1348 C C . LEU A 1 180 ? 0.73933 4.53947 6.28101 1.000 83.93794 180 LEU A C 1
ATOM 1349 O O . LEU A 1 180 ? 1.43000 5.43623 6.77625 1.000 91.95794 180 LEU A O 1
ATOM 1354 N N . THR A 1 181 ? 1.07845 3.89068 5.14901 1.000 65.41822 181 THR A N 1
ATOM 1355 C CA . THR A 1 181 ? 2.22479 4.21623 4.27631 1.000 71.41822 181 THR A CA 1
ATOM 1356 C C . THR A 1 181 ? 3.62505 3.86906 4.81006 1.000 71.30822 181 THR A C 1
ATOM 1357 O O . THR A 1 181 ? 4.63616 4.09888 4.13262 1.000 64.18822 181 THR A O 1
ATOM 1361 N N . LEU A 1 182 ? 3.69720 3.28545 5.99286 1.000 70.76586 182 LEU A N 1
ATOM 1362 C CA . LEU A 1 182 ? 4.93302 2.90388 6.64475 1.000 55.99586 182 LEU A CA 1
ATOM 1363 C C . LEU A 1 182 ? 5.05272 1.38686 6.73191 1.000 52.01586 182 LEU A C 1
ATOM 1364 O O . LEU A 1 182 ? 4.06635 0.68083 6.99184 1.000 44.23586 182 LEU A O 1
ATOM 1369 N N . SER A 1 183 ? 6.26625 0.87106 6.53451 1.000 46.48718 183 SER A N 1
ATOM 1370 C CA . SER A 1 183 ? 6.42652 -0.55253 6.80295 1.000 53.02718 183 SER A CA 1
ATOM 1371 C C . SER A 1 183 ? 6.52180 -0.77992 8.31145 1.000 60.28718 183 SER A C 1
ATOM 1372 O O . SER A 1 183 ? 6.67932 0.16102 9.09084 1.000 64.55718 183 SER A O 1
ATOM 1375 N N . GLN A 1 184 ? 6.43314 -2.04524 8.73677 1.000 68.02374 184 GLN A N 1
ATOM 1376 C CA . GLN A 1 184 ? 6.63161 -2.31797 10.16061 1.000 49.32374 184 GLN A CA 1
ATOM 1377 C C . GLN A 1 184 ? 8.04815 -2.05312 10.59176 1.000 51.53374 184 GLN A C 1
ATOM 1378 O O . GLN A 1 184 ? 8.27790 -1.84370 11.77470 1.000 61.01374 184 GLN A O 1
ATOM 1384 N N . THR A 1 185 ? 9.01284 -2.07847 9.67832 1.000 50.92411 185 THR A N 1
ATOM 1385 C CA . THR A 1 185 ? 10.36124 -1.73424 10.09233 1.000 53.33411 185 THR A CA 1
ATOM 1386 C C . THR A 1 185 ? 10.40464 -0.25665 10.47712 1.000 50.53411 185 THR A C 1
ATOM 1387 O O . THR A 1 185 ? 11.02936 0.10658 11.48267 1.000 50.88411 185 THR A O 1
ATOM 1391 N N . ASP A 1 186 ? 9.62251 0.58072 9.75890 1.000 55.52207 186 ASP A N 1
ATOM 1392 C CA . ASP A 1 186 ? 9.49542 2.02928 10.01542 1.000 60.39207 186 ASP A CA 1
ATOM 1393 C C . ASP A 1 186 ? 8.79150 2.32679 11.34673 1.000 49.98207 186 ASP A C 1
ATOM 1394 O O . ASP A 1 186 ? 9.10276 3.31680 12.01937 1.000 59.65207 186 ASP A O 1
ATOM 1399 N N . ILE A 1 187 ? 7.81686 1.48855 11.71711 1.000 42.93340 187 ILE A N 1
ATOM 1400 C CA . ILE A 1 187 ? 7.11572 1.58726 12.99571 1.000 53.95340 187 ILE A CA 1
ATOM 1401 C C . ILE A 1 187 ? 8.02414 1.09702 14.12887 1.000 50.96340 187 ILE A C 1
ATOM 1402 O O . ILE A 1 187 ? 7.99550 1.62834 15.24655 1.000 46.96340 187 ILE A O 1
ATOM 1407 N N . ALA A 1 188 ? 8.78598 0.02382 13.88317 1.000 47.86048 188 ALA A N 1
ATOM 1408 C CA . ALA A 1 188 ? 9.72797 -0.42054 14.89227 1.000 46.20048 188 ALA A CA 1
ATOM 1409 C C . ALA A 1 188 ? 10.73649 0.67806 15.17480 1.000 50.23048 188 ALA A C 1
ATOM 1410 O O . ALA A 1 188 ? 11.00568 1.00694 16.34278 1.000 48.51048 188 ALA A O 1
ATOM 1412 N N . SER A 1 189 ? 11.27115 1.28482 14.11967 1.000 48.40901 189 SER A N 1
ATOM 1413 C CA . SER A 1 189 ? 12.16972 2.41565 14.25192 1.000 57.28901 189 SER A CA 1
ATOM 1414 C C . SER A 1 189 ? 11.56132 3.63477 14.93557 1.000 54.67901 189 SER A C 1
ATOM 1415 O O . SER A 1 189 ? 12.27133 4.31028 15.68306 1.000 55.31901 189 SER A O 1
ATOM 1418 N N . ILE A 1 190 ? 10.28978 3.95051 14.70003 1.000 38.14620 190 ILE A N 1
ATOM 1419 C CA . ILE A 1 190 ? 9.73320 5.09365 15.39718 1.000 40.82620 190 ILE A CA 1
ATOM 1420 C C . ILE A 1 190 ? 9.55002 4.77301 16.87333 1.000 40.31620 190 ILE A C 1
ATOM 1421 O O . ILE A 1 190 ? 9.82716 5.60897 17.72875 1.000 41.22620 190 ILE A O 1
ATOM 1426 N N . LEU A 1 191 ? 9.06306 3.57544 17.20533 1.000 46.65503 191 LEU A N 1
ATOM 1427 C CA . LEU A 1 191 ? 8.70081 3.27898 18.59084 1.000 36.25503 191 LEU A CA 1
ATOM 1428 C C . LEU A 1 191 ? 9.90325 2.87908 19.44769 1.000 36.93503 191 LEU A C 1
ATOM 1429 O O . LEU A 1 191 ? 9.76854 2.68446 20.67498 1.000 41.81503 191 LEU A O 1
ATOM 1434 N N . GLY A 1 192 ? 11.07835 2.81707 18.83348 1.000 45.08120 192 GLY A N 1
ATOM 1435 C CA . GLY A 1 192 ? 12.27620 2.44751 19.55380 1.000 41.62120 192 GLY A CA 1
ATOM 1436 C C . GLY A 1 192 ? 12.22859 1.02363 20.02857 1.000 43.58120 192 GLY A C 1
ATOM 1437 O O . GLY A 1 192 ? 12.55826 0.76728 21.19933 1.000 35.91120 192 GLY A O 1
ATOM 1438 N N . ALA A 1 193 ? 11.79090 0.09976 19.15529 1.000 44.61749 193 ALA A N 1
ATOM 1439 C CA . ALA A 1 193 ? 11.66578 -1.33505 19.37075 1.000 43.90749 193 ALA A CA 1
ATOM 1440 C C . ALA A 1 193 ? 12.17932 -2.06260 18.13280 1.000 44.51749 193 ALA A C 1
ATOM 1441 O O . ALA A 1 193 ? 12.61518 -1.41113 17.16185 1.000 43.21749 193 ALA A O 1
ATOM 1443 N N . SER A 1 194 ? 12.08008 -3.41748 18.16418 1.000 39.76230 194 SER A N 1
ATOM 1444 C CA . SER A 1 194 ? 12.58825 -4.34876 17.15217 1.000 35.20230 194 SER A CA 1
ATOM 1445 C C . SER A 1 194 ? 11.46354 -4.81561 16.23773 1.000 43.61230 194 SER A C 1
ATOM 1446 O O . SER A 1 194 ? 10.30333 -4.95245 16.65974 1.000 51.37230 194 SER A O 1
ATOM 1449 N N . ARG A 1 195 ? 11.79612 -5.11371 14.96318 1.000 36.06670 195 ARG A N 1
ATOM 1450 C CA . ARG A 1 195 ? 10.79168 -5.45346 14.00580 1.000 43.65670 195 ARG A CA 1
ATOM 1451 C C . ARG A 1 195 ? 9.88223 -6.67970 14.42295 1.000 40.08670 195 ARG A C 1
ATOM 1452 O O . ARG A 1 195 ? 8.71789 -6.51827 14.50137 1.000 47.94670 195 ARG A O 1
ATOM 1460 N N . PRO A 1 196 ? 10.53662 -7.85594 14.69990 1.000 35.57632 196 PRO A N 1
ATOM 1461 C CA . PRO A 1 196 ? 9.62543 -8.99914 15.03888 1.000 40.24632 196 PRO A CA 1
ATOM 1462 C C . PRO A 1 196 ? 8.68100 -8.69418 16.17774 1.000 47.56632 196 PRO A C 1
ATOM 1463 O O . PRO A 1 196 ? 7.49212 -9.04181 16.08684 1.000 45.79632 196 PRO A O 1
ATOM 1467 N N . LYS A 1 197 ? 9.14839 -8.01842 17.24051 1.000 44.22317 197 LYS A N 1
ATOM 1468 C CA . LYS A 1 197 ? 8.26900 -7.75616 18.37161 1.000 39.23317 197 LYS A CA 1
ATOM 1469 C C . LYS A 1 197 ? 7.19898 -6.72183 18.03993 1.000 38.65317 197 LYS A C 1
ATOM 1470 O O . LYS A 1 197 ? 6.05866 -6.84631 18.50253 1.000 40.11317 197 LYS A O 1
ATOM 1476 N N . VAL A 1 198 ? 7.52745 -5.71793 17.21890 1.000 34.39016 198 VAL A N 1
ATOM 1477 C CA . VAL A 1 198 ? 6.49155 -4.83650 16.69367 1.000 42.55016 198 VAL A CA 1
ATOM 1478 C C . VAL A 1 198 ? 5.47551 -5.62824 15.87356 1.000 41.38016 198 VAL A C 1
ATOM 1479 O O . VAL A 1 198 ? 4.26411 -5.36933 15.93058 1.000 45.13016 198 VAL A O 1
ATOM 1483 N N . ASN A 1 199 ? 5.94098 -6.61234 15.10140 1.000 33.53056 199 ASN A N 1
ATOM 1484 C CA . ASN A 1 199 ? 5.03137 -7.38205 14.24726 1.000 46.45056 199 ASN A CA 1
ATOM 1485 C C . ASN A 1 199 ? 4.06322 -8.17379 15.09092 1.000 43.62056 199 ASN A C 1
ATOM 1486 O O . ASN A 1 199 ? 2.83815 -8.15531 14.87945 1.000 47.01056 199 ASN A O 1
ATOM 1491 N N . ARG A 1 200 ? 4.58042 -8.87639 16.07750 1.000 44.63208 200 ARG A N 1
ATOM 1492 C CA . ARG A 1 200 ? 3.68487 -9.65172 16.91643 1.000 57.96208 200 ARG A CA 1
ATOM 1493 C C . ARG A 1 200 ? 2.78982 -8.73889 17.75227 1.000 44.68208 200 ARG A C 1
ATOM 1494 O O . ARG A 1 200 ? 1.64917 -9.08852 18.01104 1.000 50.55208 200 ARG A O 1
ATOM 1502 N N . ALA A 1 201 ? 3.21741 -7.51979 18.04298 1.000 37.23401 201 ALA A N 1
ATOM 1503 C CA . ALA A 1 201 ? 2.31785 -6.58682 18.70638 1.000 42.00401 201 ALA A CA 1
ATOM 1504 C C . ALA A 1 201 ? 1.16027 -6.16750 17.79937 1.000 50.09401 201 ALA A C 1
ATOM 1505 O O . ALA A 1 201 ? 0.00179 -6.08080 18.24861 1.000 47.25401 201 ALA A O 1
ATOM 1507 N N . ILE A 1 202 ? 1.46320 -5.83704 16.53614 1.000 50.35644 202 ILE A N 1
ATOM 1508 C CA . ILE A 1 202 ? 0.42011 -5.43377 15.58872 1.000 52.51644 202 ILE A CA 1
ATOM 1509 C C . ILE A 1 202 ? -0.56123 -6.56245 15.39354 1.000 52.30644 202 ILE A C 1
ATOM 1510 O O . ILE A 1 202 ? -1.78357 -6.39206 15.51777 1.000 58.23644 202 ILE A O 1
ATOM 1515 N N . LEU A 1 203 ? -0.03227 -7.73841 15.09343 1.000 50.83809 203 LEU A N 1
ATOM 1516 C CA . LEU A 1 203 ? -0.86427 -8.92114 15.04478 1.000 58.98809 203 LEU A CA 1
ATOM 1517 C C . LEU A 1 203 ? -1.67627 -9.06739 16.33924 1.000 55.33809 203 LEU A C 1
ATOM 1518 O O . LEU A 1 203 ? -2.89561 -9.24699 16.27242 1.000 54.51809 203 LEU A O 1
ATOM 1523 N N . SER A 1 204 ? -1.05264 -8.87540 17.50953 1.000 56.57216 204 SER A N 1
ATOM 1524 C CA . SER A 1 204 ? -1.77938 -8.89339 18.78220 1.000 58.34216 204 SER A CA 1
ATOM 1525 C C . SER A 1 204 ? -2.97471 -7.95333 18.77182 1.000 54.71216 204 SER A C 1
ATOM 1526 O O . SER A 1 204 ? -4.07629 -8.32244 19.20733 1.000 54.46216 204 SER A O 1
ATOM 1529 N N . LEU A 1 205 ? -2.76679 -6.72316 18.31277 1.000 62.40154 205 LEU A N 1
ATOM 1530 C CA . LEU A 1 205 ? -3.87748 -5.78470 18.29864 1.000 62.71154 205 LEU A CA 1
ATOM 1531 C C . LEU A 1 205 ? -4.96067 -6.27916 17.37221 1.000 54.69154 205 LEU A C 1
ATOM 1532 O O . LEU A 1 205 ? -6.15393 -6.07903 17.63757 1.000 49.83154 205 LEU A O 1
ATOM 1537 N N . GLU A 1 206 ? -4.56272 -6.95380 16.29760 1.000 54.78357 206 GLU A N 1
ATOM 1538 C CA . GLU A 1 206 ? -5.57013 -7.43848 15.37360 1.000 54.36357 206 GLU A CA 1
ATOM 1539 C C . GLU A 1 206 ? -6.37797 -8.57899 16.00766 1.000 56.57357 206 GLU A C 1
ATOM 1540 O O . GLU A 1 206 ? -7.61613 -8.50522 16.07878 1.000 58.86357 206 GLU A O 1
ATOM 1546 N N . GLU A 1 207 ? -5.69085 -9.58940 16.57288 1.000 65.30315 207 GLU A N 1
ATOM 1547 C CA . GLU A 1 207 ? -6.34887 -10.77835 17.12743 1.000 62.73315 207 GLU A CA 1
ATOM 1548 C C . GLU A 1 207 ? -7.21232 -10.44218 18.33716 1.000 56.20315 207 GLU A C 1
ATOM 1549 O O . GLU A 1 207 ? -8.07242 -11.24529 18.73467 1.000 52.20315 207 GLU A O 1
ATOM 1555 N N . SER A 1 208 ? -6.94680 -9.30124 18.95877 1.000 51.97286 208 SER A N 1
ATOM 1556 C CA . SER A 1 208 ? -7.70101 -8.81716 20.09286 1.000 52.09286 208 SER A CA 1
ATOM 1557 C C . SER A 1 208 ? -8.83320 -7.89480 19.67672 1.000 53.56286 208 SER A C 1
ATOM 1558 O O . SER A 1 208 ? -9.54454 -7.37408 20.55012 1.000 56.92286 208 SER A O 1
ATOM 1561 N N . GLY A 1 209 ? -9.03541 -7.71329 18.37125 1.000 55.66027 209 GLY A N 1
ATOM 1562 C CA . GLY A 1 209 ? -10.16486 -6.93766 17.87399 1.000 62.70027 209 GLY A CA 1
ATOM 1563 C C . GLY A 1 209 ? -9.94888 -5.44095 17.84515 1.000 62.90027 209 GLY A C 1
ATOM 1564 O O . GLY A 1 209 ? -10.91689 -4.66782 17.71797 1.000 61.54027 209 GLY A O 1
ATOM 1565 N N . ALA A 1 210 ? -8.69807 -5.00404 17.95424 1.000 59.61712 210 ALA A N 1
ATOM 1566 C CA . ALA A 1 210 ? -8.36254 -3.59462 17.98751 1.000 53.94712 210 ALA A CA 1
ATOM 1567 C C . ALA A 1 210 ? -8.28838 -2.97787 16.60270 1.000 57.50712 210 ALA A C 1
ATOM 1568 O O . ALA A 1 210 ? -8.60346 -1.79151 16.43933 1.000 52.08712 210 ALA A O 1
ATOM 1570 N N . ILE A 1 211 ? -7.87132 -3.76804 15.61054 1.000 55.08632 211 ILE A N 1
ATOM 1571 C CA . ILE A 1 211 ? -7.69249 -3.31509 14.24209 1.000 49.04632 211 ILE A CA 1
ATOM 1572 C C . ILE A 1 211 ? -8.05321 -4.48521 13.29832 1.000 51.83632 211 ILE A C 1
ATOM 1573 O O . ILE A 1 211 ? -8.14599 -5.63741 13.72656 1.000 56.72632 211 ILE A O 1
ATOM 1578 N N . LYS A 1 212 ? -8.17717 -4.11587 12.01333 1.000 67.01469 212 LYS A N 1
ATOM 1579 C CA . LYS A 1 212 ? -8.11518 -5.12295 10.95262 1.000 67.58469 212 LYS A CA 1
ATOM 1580 C C . LYS A 1 212 ? -7.38161 -4.54618 9.75962 1.000 63.25469 212 LYS A C 1
ATOM 1581 O O . LYS A 1 212 ? -7.61839 -3.37146 9.38716 1.000 59.88469 212 LYS A O 1
ATOM 1587 N N . ARG A 1 213 ? -6.51870 -5.40857 9.15274 1.000 56.06945 213 ARG A N 1
ATOM 1588 C CA . ARG A 1 213 ? -5.57069 -4.97250 8.14002 1.000 50.29945 213 ARG A CA 1
ATOM 1589 C C . ARG A 1 213 ? -5.98859 -5.61380 6.80986 1.000 61.37945 213 ARG A C 1
ATOM 1590 O O . ARG A 1 213 ? -5.95700 -6.84340 6.69107 1.000 70.34945 213 ARG A O 1
ATOM 1598 N N . ALA A 1 214 ? -6.49388 -4.78591 5.86517 1.000 73.07720 214 ALA A N 1
ATOM 1599 C CA . ALA A 1 214 ? -6.59935 -5.05369 4.43290 1.000 70.35720 214 ALA A CA 1
ATOM 1600 C C . ALA A 1 214 ? -5.41213 -4.37711 3.75659 1.000 72.56720 214 ALA A C 1
ATOM 1601 O O . ALA A 1 214 ? -4.63677 -3.67517 4.40802 1.000 74.82720 214 ALA A O 1
ATOM 1603 N N . ASP A 1 215 ? -5.25255 -4.56537 2.44658 1.000 72.83850 215 ASP A N 1
ATOM 1604 C CA . ASP A 1 215 ? -3.90571 -4.26984 1.92701 1.000 83.40850 215 ASP A CA 1
ATOM 1605 C C . ASP A 1 215 ? -3.62983 -2.77479 1.72430 1.000 84.89850 215 ASP A C 1
ATOM 1606 O O . ASP A 1 215 ? -4.00569 -2.18948 0.70368 1.000 88.35850 215 ASP A O 1
ATOM 1611 N N . GLY A 1 216 ? -2.93238 -2.15544 2.67516 1.000 72.75024 216 GLY A N 1
ATOM 1612 C CA . GLY A 1 216 ? -2.67978 -0.73106 2.66887 1.000 65.65024 216 GLY A CA 1
ATOM 1613 C C . GLY A 1 216 ? -3.53789 0.03082 3.64531 1.000 59.92024 216 GLY A C 1
ATOM 1614 O O . GLY A 1 216 ? -3.24656 1.20612 3.94629 1.000 68.18024 216 GLY A O 1
ATOM 1615 N N . ILE A 1 217 ? -4.57572 -0.60828 4.16200 1.000 64.86255 217 ILE A N 1
ATOM 1616 C CA . ILE A 1 217 ? -5.59698 0.09141 4.91671 1.000 66.95255 217 ILE A CA 1
ATOM 1617 C C . ILE A 1 217 ? -5.77456 -0.69458 6.20708 1.000 63.20255 217 ILE A C 1
ATOM 1618 O O . ILE A 1 217 ? -5.78821 -1.93106 6.19656 1.000 62.59255 217 ILE A O 1
ATOM 1623 N N . ILE A 1 218 ? -5.78522 0.02351 7.32462 1.000 61.33184 218 ILE A N 1
ATOM 1624 C CA . ILE A 1 218 ? -6.13712 -0.50252 8.63682 1.000 55.23184 218 ILE A CA 1
ATOM 1625 C C . ILE A 1 218 ? -7.37400 0.20040 9.13644 1.000 58.67184 218 ILE A C 1
ATOM 1626 O O . ILE A 1 218 ? -7.35501 1.42095 9.33467 1.000 69.95184 218 ILE A O 1
ATOM 1631 N N . CYS A 1 219 ? -8.44793 -0.56677 9.33693 1.000 55.31000 219 CYS A N 1
ATOM 1632 C CA . CYS A 1 219 ? -9.63615 -0.02769 9.99203 1.000 60.49000 219 CYS A CA 1
ATOM 1633 C C . CYS A 1 219 ? -9.38424 -0.13176 11.49300 1.000 60.33000 219 CYS A C 1
ATOM 1634 O O . CYS A 1 219 ? -9.46586 -1.21375 12.07943 1.000 56.84000 219 CYS A O 1
ATOM 1637 N N . CYS A 1 220 ? -8.96455 0.97956 12.09953 1.000 52.06708 220 CYS A N 1
ATOM 1638 C CA . CYS A 1 220 ? -8.77251 1.02921 13.54076 1.000 52.52708 220 CYS A CA 1
ATOM 1639 C C . CYS A 1 220 ? -10.09394 1.17349 14.28102 1.000 64.34708 220 CYS A C 1
ATOM 1640 O O . CYS A 1 220 ? -11.01332 1.88981 13.83891 1.000 66.18708 220 CYS A O 1
ATOM 1643 N N . ASN A 1 221 ? -10.14763 0.50295 15.43997 1.000 64.47108 221 ASN A N 1
ATOM 1644 C CA . ASN A 1 221 ? -11.23122 0.63263 16.39596 1.000 60.16108 221 ASN A CA 1
ATOM 1645 C C . ASN A 1 221 ? -10.85722 1.52432 17.57501 1.000 62.85108 221 ASN A C 1
ATOM 1646 O O . ASN A 1 221 ? -10.50275 1.02265 18.64042 1.000 68.82108 221 ASN A O 1
ATOM 1651 N N . VAL A 1 222 ? -10.92442 2.84363 17.39090 1.000 61.81943 222 VAL A N 1
ATOM 1652 C CA . VAL A 1 222 ? -10.69062 3.81697 18.45044 1.000 63.75943 222 VAL A CA 1
ATOM 1653 C C . VAL A 1 222 ? -11.49449 3.53397 19.70114 1.000 61.75943 222 VAL A C 1
ATOM 1654 O O . VAL A 1 222 ? -12.58892 4.04682 19.93252 1.000 69.39943 222 VAL A O 1
ATOM 1658 N N . GLY A 1 223 ? -10.93970 2.71913 20.54991 1.000 57.05348 223 GLY A N 1
ATOM 1659 C CA . GLY A 1 223 ? -11.51310 2.79154 21.87033 1.000 65.70348 223 GLY A CA 1
ATOM 1660 C C . GLY A 1 223 ? -11.33038 1.46917 22.58325 1.000 65.28348 223 GLY A C 1
ATOM 1661 O O . GLY A 1 223 ? -10.91159 1.35200 23.74556 1.000 66.50348 223 GLY A O 1
ATOM 1662 N N . ARG A 1 224 ? -11.68952 0.40636 21.85666 1.000 61.20347 224 ARG A N 1
ATOM 1663 C CA . ARG A 1 224 ? -10.89700 -0.76789 22.15519 1.000 65.89347 224 ARG A CA 1
ATOM 1664 C C . ARG A 1 224 ? -9.47540 -0.37780 22.08926 1.000 68.83347 224 ARG A C 1
ATOM 1665 O O . ARG A 1 224 ? -8.64435 -0.97711 22.79673 1.000 77.94347 224 ARG A O 1
ATOM 1673 N N . LEU A 1 225 ? -9.14005 0.48023 21.08050 1.000 63.31064 225 LEU A N 1
ATOM 1674 C CA . LEU A 1 225 ? -7.70299 0.79612 20.93404 1.000 60.74064 225 LEU A CA 1
ATOM 1675 C C . LEU A 1 225 ? -7.23031 1.66072 22.11213 1.000 62.03064 225 LEU A C 1
ATOM 1676 O O . LEU A 1 225 ? -6.04128 1.65954 22.48903 1.000 58.95064 225 LEU A O 1
ATOM 1681 N N . LEU A 1 226 ? -8.15304 2.41222 22.72295 1.000 51.11045 226 LEU A N 1
ATOM 1682 C CA . LEU A 1 226 ? -7.71821 3.28226 23.83010 1.000 58.94045 226 LEU A CA 1
ATOM 1683 C C . LEU A 1 226 ? -7.47936 2.53405 25.14516 1.000 63.42045 226 LEU A C 1
ATOM 1684 O O . LEU A 1 226 ? -6.68716 2.97753 25.99131 1.000 62.53045 226 LEU A O 1
ATOM 1689 N N . SER A 1 227 ? -8.10973 1.40689 25.34274 1.000 63.90636 227 SER A N 1
ATOM 1690 C CA . SER A 1 227 ? -7.80559 0.69090 26.55703 1.000 66.12636 227 SER A CA 1
ATOM 1691 C C . SER A 1 227 ? -6.74200 -0.37185 26.34202 1.000 63.97636 227 SER A C 1
ATOM 1692 O O . SER A 1 227 ? -6.16136 -0.84515 27.32630 1.000 71.76636 227 SER A O 1
ATOM 1695 N N . ILE A 1 228 ? -6.41136 -0.69990 25.09136 1.000 63.82891 228 ILE A N 1
ATOM 1696 C CA . ILE A 1 228 ? -5.12462 -1.36307 24.88401 1.000 54.16891 228 ILE A CA 1
ATOM 1697 C C . ILE A 1 228 ? -3.98299 -0.37866 25.09911 1.000 50.70891 228 ILE A C 1
ATOM 1698 O O . ILE A 1 228 ? -2.96335 -0.71524 25.71716 1.000 60.17891 228 ILE A O 1
ATOM 1703 N N . ALA A 1 229 ? -4.14148 0.85080 24.62219 1.000 50.22778 229 ALA A N 1
ATOM 1704 C CA . ALA A 1 229 ? -3.22097 1.90726 24.99992 1.000 60.19778 229 ALA A CA 1
ATOM 1705 C C . ALA A 1 229 ? -3.20737 2.20647 26.59074 1.000 68.42778 229 ALA A C 1
ATOM 1706 O O . ALA A 1 229 ? -2.60606 3.26031 26.84424 1.000 70.49778 229 ALA A O 1
ATOM 1708 N N . ASP A 1 230 ? -3.75757 1.41634 27.57569 1.000 77.03530 230 ASP A N 1
ATOM 1709 C CA . ASP A 1 230 ? -3.99745 1.89603 28.94596 1.000 75.15530 230 ASP A CA 1
ATOM 1710 C C . ASP A 1 230 ? -4.20928 0.66058 29.86601 1.000 77.91530 230 ASP A C 1
ATOM 1711 O O . ASP A 1 230 ? -3.53096 -0.35364 29.61096 1.000 72.89530 230 ASP A O 1
ATOM 1716 N N . PRO A 1 231 ? -5.02846 0.65925 31.00209 1.000 94.39588 231 PRO A N 1
ATOM 1717 C CA . PRO A 1 231 ? -5.03537 -0.59766 31.80229 1.000 97.22588 231 PRO A CA 1
ATOM 1718 C C . PRO A 1 231 ? -6.41494 -1.26011 31.94504 1.000 98.75588 231 PRO A C 1
ATOM 1719 O O . PRO A 1 231 ? -7.00143 -1.62699 30.92189 1.000 104.43588 231 PRO A O 1
ATOM 1723 N N . GLU A 1 232 ? -6.96901 -1.36304 33.17594 1.000 108.62705 232 GLU A N 1
ATOM 1724 C CA . GLU A 1 232 ? -8.25038 -2.05264 33.47026 1.000 107.82705 232 GLU A CA 1
ATOM 1725 C C . GLU A 1 232 ? -8.27567 -3.44044 32.81528 1.000 111.40705 232 GLU A C 1
ATOM 1726 O O . GLU A 1 232 ? -7.62650 -4.36813 33.30666 1.000 119.26705 232 GLU A O 1
ATOM 1732 N N . ARG B 1 6 ? 11.38233 42.34501 45.25234 1.000 86.59168 6 ARG B N 1
ATOM 1733 C CA . ARG B 1 6 ? 12.16681 41.56727 44.30580 1.000 96.54168 6 ARG B CA 1
ATOM 1734 C C . ARG B 1 6 ? 11.74902 42.02300 42.92777 1.000 92.94168 6 ARG B C 1
ATOM 1735 O O . ARG B 1 6 ? 10.75195 41.51894 42.36355 1.000 79.87168 6 ARG B O 1
ATOM 1737 N N . SER B 1 7 ? 12.48609 43.03084 42.42492 1.000 94.28960 7 SER B N 1
ATOM 1738 C CA . SER B 1 7 ? 12.34412 43.49817 41.04890 1.000 101.29960 7 SER B CA 1
ATOM 1739 C C . SER B 1 7 ? 13.53189 44.22895 40.47861 1.000 107.69960 7 SER B C 1
ATOM 1740 O O . SER B 1 7 ? 13.38362 45.39693 40.07697 1.000 119.39960 7 SER B O 1
ATOM 1743 N N . SER B 1 8 ? 14.69271 43.59505 40.42487 1.000 96.83519 8 SER B N 1
ATOM 1744 C CA . SER B 1 8 ? 15.80695 44.35594 39.86692 1.000 102.61519 8 SER B CA 1
ATOM 1745 C C . SER B 1 8 ? 16.05883 43.79800 38.48230 1.000 100.23519 8 SER B C 1
ATOM 1746 O O . SER B 1 8 ? 15.13139 43.37121 37.78650 1.000 87.01519 8 SER B O 1
ATOM 1749 N N . ALA B 1 9 ? 17.28493 43.89324 38.10242 1.000 104.03712 9 ALA B N 1
ATOM 1750 C CA . ALA B 1 9 ? 18.09835 42.87229 37.46210 1.000 100.80712 9 ALA B CA 1
ATOM 1751 C C . ALA B 1 9 ? 17.87207 41.49225 38.05305 1.000 94.05712 9 ALA B C 1
ATOM 1752 O O . ALA B 1 9 ? 18.69217 40.57473 37.86482 1.000 87.39712 9 ALA B O 1
ATOM 1754 N N . PHE B 1 10 ? 16.84757 41.37565 38.89262 1.000 96.10184 10 PHE B N 1
ATOM 1755 C CA . PHE B 1 10 ? 16.42092 40.11178 39.46980 1.000 98.29184 10 PHE B CA 1
ATOM 1756 C C . PHE B 1 10 ? 15.65438 39.30873 38.46779 1.000 93.73184 10 PHE B C 1
ATOM 1757 O O . PHE B 1 10 ? 15.77949 38.08733 38.45236 1.000 88.62184 10 PHE B O 1
ATOM 1765 N N . TRP B 1 11 ? 14.88370 39.98388 37.61663 1.000 84.18718 11 TRP B N 1
ATOM 1766 C CA . TRP B 1 11 ? 14.19604 39.30760 36.53615 1.000 88.90718 11 TRP B CA 1
ATOM 1767 C C . TRP B 1 11 ? 15.14035 38.74036 35.48616 1.000 91.84718 11 TRP B C 1
ATOM 1768 O O . TRP B 1 11 ? 14.70337 37.88900 34.70833 1.000 87.25718 11 TRP B O 1
ATOM 1779 N N . ARG B 1 12 ? 16.41185 39.15109 35.43651 1.000 94.00296 12 ARG B N 1
ATOM 1780 C CA . ARG B 1 12 ? 17.32304 38.49093 34.50137 1.000 86.61296 12 ARG B CA 1
ATOM 1781 C C . ARG B 1 12 ? 17.78605 37.08235 34.97666 1.000 85.88296 12 ARG B C 1
ATOM 1782 O O . ARG B 1 12 ? 18.42923 36.35562 34.19896 1.000 75.84296 12 ARG B O 1
ATOM 1790 N N . SER B 1 13 ? 17.44249 36.63658 36.19702 1.000 95.26366 13 SER B N 1
ATOM 1791 C CA . SER B 1 13 ? 17.94748 35.34202 36.66509 1.000 93.09366 13 SER B CA 1
ATOM 1792 C C . SER B 1 13 ? 17.21028 34.17551 36.01127 1.000 97.57366 13 SER B C 1
ATOM 1793 O O . SER B 1 13 ? 17.77413 33.07726 35.86625 1.000 94.63366 13 SER B O 1
ATOM 1796 N N . PHE B 1 14 ? 15.95716 34.40494 35.55469 1.000 87.10268 14 PHE B N 1
ATOM 1797 C CA . PHE B 1 14 ? 15.11508 33.32570 35.04078 1.000 84.96268 14 PHE B CA 1
ATOM 1798 C C . PHE B 1 14 ? 15.32834 33.10599 33.55422 1.000 78.54268 14 PHE B C 1
ATOM 1799 O O . PHE B 1 14 ? 15.62882 34.05021 32.82313 1.000 73.04268 14 PHE B O 1
ATOM 1807 N N . PRO B 1 15 ? 15.16297 31.87046 33.06432 1.000 78.48298 15 PRO B N 1
ATOM 1808 C CA . PRO B 1 15 ? 15.21600 31.64901 31.60588 1.000 82.35298 15 PRO B CA 1
ATOM 1809 C C . PRO B 1 15 ? 14.16167 32.47929 30.87324 1.000 82.44298 15 PRO B C 1
ATOM 1810 O O . PRO B 1 15 ? 13.13230 32.80830 31.47012 1.000 65.32298 15 PRO B O 1
ATOM 1814 N N . ILE B 1 16 ? 14.40129 32.78930 29.58879 1.000 71.50458 16 ILE B N 1
ATOM 1815 C CA . ILE B 1 16 ? 13.47964 33.53611 28.73199 1.000 64.75458 16 ILE B CA 1
ATOM 1816 C C . ILE B 1 16 ? 13.57755 35.02425 29.03945 1.000 74.13458 16 ILE B C 1
ATOM 1817 O O . ILE B 1 16 ? 13.90374 35.81761 28.15523 1.000 73.57458 16 ILE B O 1
ATOM 1822 N N . PHE B 1 17 ? 13.24410 35.39977 30.29618 1.000 80.70510 17 PHE B N 1
ATOM 1823 C CA . PHE B 1 17 ? 13.34295 36.75291 30.80716 1.000 73.78510 17 PHE B CA 1
ATOM 1824 C C . PHE B 1 17 ? 14.76246 37.25373 30.80921 1.000 67.48510 17 PHE B C 1
ATOM 1825 O O . PHE B 1 17 ? 14.96417 38.40372 30.44721 1.000 67.32510 17 PHE B O 1
ATOM 1833 N N . GLU B 1 18 ? 15.76928 36.43621 31.15050 1.000 68.63655 18 GLU B N 1
ATOM 1834 C CA . GLU B 1 18 ? 17.13481 36.82411 30.77658 1.000 72.74655 18 GLU B CA 1
ATOM 1835 C C . GLU B 1 18 ? 17.07661 37.25847 29.30958 1.000 81.94655 18 GLU B C 1
ATOM 1836 O O . GLU B 1 18 ? 16.03236 37.09422 28.65858 1.000 85.95655 18 GLU B O 1
ATOM 1842 N N . GLU B 1 19 ? 18.13340 37.81604 28.73064 1.000 82.33609 19 GLU B N 1
ATOM 1843 C CA . GLU B 1 19 ? 17.92941 38.02150 27.29557 1.000 73.63609 19 GLU B CA 1
ATOM 1844 C C . GLU B 1 19 ? 16.84190 39.06095 26.94898 1.000 71.97609 19 GLU B C 1
ATOM 1845 O O . GLU B 1 19 ? 16.43693 39.16910 25.79713 1.000 97.25609 19 GLU B O 1
ATOM 1851 N N . PHE B 1 20 ? 16.35724 39.84554 27.89700 1.000 67.71378 20 PHE B N 1
ATOM 1852 C CA . PHE B 1 20 ? 15.42471 40.92386 27.57573 1.000 79.76378 20 PHE B CA 1
ATOM 1853 C C . PHE B 1 20 ? 16.16257 42.25143 27.63008 1.000 84.95378 20 PHE B C 1
ATOM 1854 O O . PHE B 1 20 ? 17.10659 42.42304 28.42005 1.000 88.47378 20 PHE B O 1
ATOM 1862 N N . ASP B 1 21 ? 15.71472 43.18843 26.77670 1.000 98.47392 21 ASP B N 1
ATOM 1863 C CA . ASP B 1 21 ? 15.92544 44.62383 26.99444 1.000 98.24392 21 ASP B CA 1
ATOM 1864 C C . ASP B 1 21 ? 15.55165 45.03756 28.40439 1.000 96.62392 21 ASP B C 1
ATOM 1865 O O . ASP B 1 21 ? 14.60681 44.51315 29.00723 1.000 94.35392 21 ASP B O 1
ATOM 1870 N N . SER B 1 22 ? 16.29090 46.01501 28.92095 1.000 91.97556 22 SER B N 1
ATOM 1871 C CA . SER B 1 22 ? 15.96801 46.49650 30.25794 1.000 99.63556 22 SER B CA 1
ATOM 1872 C C . SER B 1 22 ? 14.57557 47.12400 30.35943 1.000 89.41556 22 SER B C 1
ATOM 1873 O O . SER B 1 22 ? 13.97096 47.03188 31.42839 1.000 85.55556 22 SER B O 1
ATOM 1876 N N . GLU B 1 23 ? 13.96069 47.62221 29.28295 1.000 95.77132 23 GLU B N 1
ATOM 1877 C CA . GLU B 1 23 ? 12.68637 48.31912 29.49818 1.000 96.69132 23 GLU B CA 1
ATOM 1878 C C . GLU B 1 23 ? 11.61969 47.35387 29.98173 1.000 102.24132 23 GLU B C 1
ATOM 1879 O O . GLU B 1 23 ? 11.11890 47.46538 31.11808 1.000 98.97132 23 GLU B O 1
ATOM 1885 N N . THR B 1 24 ? 11.29309 46.37921 29.12362 1.000 102.17412 24 THR B N 1
ATOM 1886 C CA . THR B 1 24 ? 10.33183 45.32936 29.44468 1.000 99.47412 24 THR B CA 1
ATOM 1887 C C . THR B 1 24 ? 10.72017 44.58990 30.73190 1.000 95.79412 24 THR B C 1
ATOM 1888 O O . THR B 1 24 ? 9.89069 44.44501 31.62879 1.000 94.60412 24 THR B O 1
ATOM 1892 N N . LEU B 1 25 ? 11.99016 44.21827 30.88728 1.000 97.86941 25 LEU B N 1
ATOM 1893 C CA . LEU B 1 25 ? 12.45728 43.56829 32.11816 1.000 101.14941 25 LEU B CA 1
ATOM 1894 C C . LEU B 1 25 ? 12.08135 44.27419 33.40998 1.000 105.41941 25 LEU B C 1
ATOM 1895 O O . LEU B 1 25 ? 11.44901 43.65250 34.28633 1.000 97.91941 25 LEU B O 1
ATOM 1900 N N . CYS B 1 26 ? 12.55358 45.51226 33.60823 1.000 109.43269 26 CYS B N 1
ATOM 1901 C CA . CYS B 1 26 ? 12.41421 45.99480 34.97683 1.000 105.30269 26 CYS B CA 1
ATOM 1902 C C . CYS B 1 26 ? 10.96926 46.31685 35.20944 1.000 104.82269 26 CYS B C 1
ATOM 1903 O O . CYS B 1 26 ? 10.34377 45.67352 36.06433 1.000 111.16269 26 CYS B O 1
ATOM 1906 N N . GLU B 1 27 ? 10.42263 47.24438 34.40139 1.000 101.55818 27 GLU B N 1
ATOM 1907 C CA . GLU B 1 27 ? 8.97273 47.35434 34.24855 1.000 104.57818 27 GLU B CA 1
ATOM 1908 C C . GLU B 1 27 ? 8.23284 46.03548 34.33269 1.000 104.30818 27 GLU B C 1
ATOM 1909 O O . GLU B 1 27 ? 7.27333 45.99277 35.08282 1.000 102.52818 27 GLU B O 1
ATOM 1915 N N . LEU B 1 28 ? 8.86992 44.81462 34.08535 1.000 100.24148 28 LEU B N 1
ATOM 1916 C CA . LEU B 1 28 ? 8.25200 43.44021 34.18976 1.000 101.91148 28 LEU B CA 1
ATOM 1917 C C . LEU B 1 28 ? 7.88911 42.87659 35.53199 1.000 98.83148 28 LEU B C 1
ATOM 1918 O O . LEU B 1 28 ? 6.91469 42.04717 35.63590 1.000 91.56148 28 LEU B O 1
ATOM 1923 N N . SER B 1 29 ? 8.63969 43.10150 36.56025 1.000 96.73047 29 SER B N 1
ATOM 1924 C CA . SER B 1 29 ? 7.91636 42.86570 37.81674 1.000 99.50047 29 SER B CA 1
ATOM 1925 C C . SER B 1 29 ? 6.71942 43.79145 37.87726 1.000 106.91047 29 SER B C 1
ATOM 1926 O O . SER B 1 29 ? 6.33828 44.20983 38.98697 1.000 99.32047 29 SER B O 1
ATOM 1929 N N . GLY B 1 30 ? 6.24543 44.22518 36.72767 1.000 91.98722 30 GLY B N 1
ATOM 1930 C CA . GLY B 1 30 ? 4.94528 44.87287 36.82679 1.000 83.20722 30 GLY B CA 1
ATOM 1931 C C . GLY B 1 30 ? 3.73728 43.99224 37.08537 1.000 85.14722 30 GLY B C 1
ATOM 1932 O O . GLY B 1 30 ? 2.73758 44.48748 37.65435 1.000 83.19722 30 GLY B O 1
ATOM 1933 N N . ILE B 1 31 ? 3.83274 42.71807 36.64290 1.000 97.53296 31 ILE B N 1
ATOM 1934 C CA . ILE B 1 31 ? 2.75257 41.77462 36.44929 1.000 94.53296 31 ILE B CA 1
ATOM 1935 C C . ILE B 1 31 ? 2.99394 40.41102 37.07224 1.000 101.95296 31 ILE B C 1
ATOM 1936 O O . ILE B 1 31 ? 2.36526 39.42835 36.67312 1.000 95.17296 31 ILE B O 1
ATOM 1941 N N . ALA B 1 32 ? 3.78291 40.36205 38.14111 1.000 95.29986 32 ALA B N 1
ATOM 1942 C CA . ALA B 1 32 ? 3.85420 39.17895 38.97446 1.000 85.73986 32 ALA B CA 1
ATOM 1943 C C . ALA B 1 32 ? 3.02210 39.39221 40.22867 1.000 75.20986 32 ALA B C 1
ATOM 1944 O O . ALA B 1 32 ? 3.02677 40.48302 40.81141 1.000 75.51986 32 ALA B O 1
ATOM 1946 N N . SER B 1 33 ? 2.29322 38.34622 40.62542 1.000 79.65929 33 SER B N 1
ATOM 1947 C CA . SER B 1 33 ? 1.78274 38.20601 41.99582 1.000 82.21929 33 SER B CA 1
ATOM 1948 C C . SER B 1 33 ? 2.64195 37.20689 42.76920 1.000 82.85929 33 SER B C 1
ATOM 1949 O O . SER B 1 33 ? 3.12277 36.23913 42.20166 1.000 94.51929 33 SER B O 1
ATOM 1952 N N . TYR B 1 34 ? 2.82213 37.39590 44.06015 1.000 93.35349 34 TYR B N 1
ATOM 1953 C CA . TYR B 1 34 ? 3.40761 36.36678 44.91253 1.000 92.42349 34 TYR B CA 1
ATOM 1954 C C . TYR B 1 34 ? 2.44399 35.17215 45.02340 1.000 99.40349 34 TYR B C 1
ATOM 1955 O O . TYR B 1 34 ? 1.22349 35.35054 45.10579 1.000 108.00349 34 TYR B O 1
ATOM 1964 N N . ARG B 1 35 ? 2.96901 33.94922 45.09225 1.000 85.80057 35 ARG B N 1
ATOM 1965 C CA . ARG B 1 35 ? 2.22594 32.90056 45.82922 1.000 87.20057 35 ARG B CA 1
ATOM 1966 C C . ARG B 1 35 ? 3.18013 31.93355 46.51953 1.000 91.10057 35 ARG B C 1
ATOM 1967 O O . ARG B 1 35 ? 4.41218 31.97780 46.35004 1.000 89.32057 35 ARG B O 1
ATOM 1975 N N . LYS B 1 36 ? 2.59286 31.06784 47.32862 1.000 101.32917 36 LYS B N 1
ATOM 1976 C CA . LYS B 1 36 ? 3.37686 29.96042 47.90128 1.000 100.92917 36 LYS B CA 1
ATOM 1977 C C . LYS B 1 36 ? 2.53904 28.69349 48.02994 1.000 95.69917 36 LYS B C 1
ATOM 1978 O O . LYS B 1 36 ? 1.30247 28.73269 48.10066 1.000 92.70917 36 LYS B O 1
ATOM 1984 N N . TRP B 1 37 ? 3.25202 27.56199 48.05402 1.000 77.34537 37 TRP B N 1
ATOM 1985 C CA . TRP B 1 37 ? 2.67123 26.23076 48.10816 1.000 82.92537 37 TRP B CA 1
ATOM 1986 C C . TRP B 1 37 ? 3.36286 25.41163 49.18685 1.000 81.71537 37 TRP B C 1
ATOM 1987 O O . TRP B 1 37 ? 4.60068 25.30824 49.16325 1.000 73.91537 37 TRP B O 1
ATOM 1998 N N . SER B 1 38 ? 2.58115 24.82894 50.12622 1.000 77.55153 38 SER B N 1
ATOM 1999 C CA . SER B 1 38 ? 3.19692 24.02473 51.19955 1.000 76.20153 38 SER B CA 1
ATOM 2000 C C . SER B 1 38 ? 3.90778 22.79041 50.62908 1.000 79.73153 38 SER B C 1
ATOM 2001 O O . SER B 1 38 ? 3.59595 22.30597 49.53863 1.000 80.70153 38 SER B O 1
ATOM 2004 N N . ALA B 1 39 ? 4.86700 22.26902 51.38439 1.000 87.32231 39 ALA B N 1
ATOM 2005 C CA . ALA B 1 39 ? 5.52728 21.01525 50.99667 1.000 89.91231 39 ALA B CA 1
ATOM 2006 C C . ALA B 1 39 ? 4.50697 19.87268 50.86489 1.000 86.40231 39 ALA B C 1
ATOM 2007 O O . ALA B 1 39 ? 3.78532 19.53571 51.81937 1.000 94.11231 39 ALA B O 1
ATOM 2009 N N . GLY B 1 40 ? 4.49133 19.25462 49.67426 1.000 91.08406 40 GLY B N 1
ATOM 2010 C CA . GLY B 1 40 ? 3.64996 18.12120 49.34074 1.000 86.97406 40 GLY B CA 1
ATOM 2011 C C . GLY B 1 40 ? 2.25983 18.41993 48.79915 1.000 85.09406 40 GLY B C 1
ATOM 2012 O O . GLY B 1 40 ? 1.30453 17.80916 49.28552 1.000 101.48406 40 GLY B O 1
ATOM 2013 N N . THR B 1 41 ? 2.11711 19.32770 47.80928 1.000 77.14941 41 THR B N 1
ATOM 2014 C CA . THR B 1 41 ? 0.81009 19.78120 47.31005 1.000 81.25941 41 THR B CA 1
ATOM 2015 C C . THR B 1 41 ? 0.82843 20.01600 45.79946 1.000 97.61941 41 THR B C 1
ATOM 2016 O O . THR B 1 41 ? 1.88707 20.06121 45.18753 1.000 103.79941 41 THR B O 1
ATOM 2020 N N . VAL B 1 42 ? -0.33268 20.12158 45.16072 1.000 89.17686 42 VAL B N 1
ATOM 2021 C CA . VAL B 1 42 ? -0.40639 20.38970 43.72693 1.000 74.83686 42 VAL B CA 1
ATOM 2022 C C . VAL B 1 42 ? -0.56078 21.86127 43.43603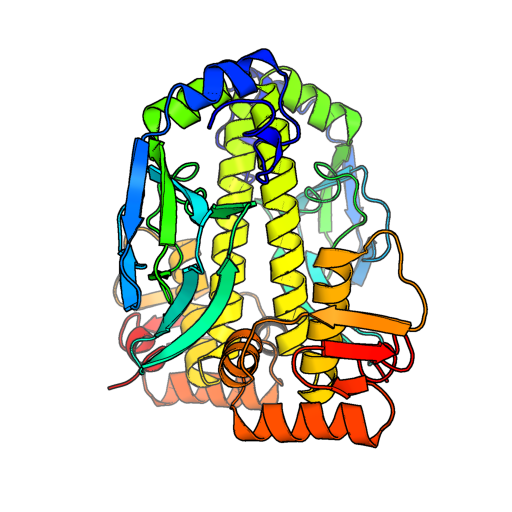 1.000 81.95686 42 VAL B C 1
ATOM 2023 O O . VAL B 1 42 ? -1.36052 22.55541 44.07087 1.000 95.46686 42 VAL B O 1
ATOM 2027 N N . ILE B 1 43 ? 0.19153 22.32570 42.44844 1.000 74.93457 43 ILE B N 1
ATOM 2028 C CA . ILE B 1 43 ? -0.05126 23.63164 41.87113 1.000 69.30457 43 ILE B CA 1
ATOM 2029 C C . ILE B 1 43 ? -1.15721 23.44682 40.83646 1.000 76.39457 43 ILE B C 1
ATOM 2030 O O . ILE B 1 43 ? -2.24476 24.03133 40.95648 1.000 74.52457 43 ILE B O 1
ATOM 2035 N N . PHE B 1 44 ? -0.87864 22.63204 39.80650 1.000 73.90046 44 PHE B N 1
ATOM 2036 C CA . PHE B 1 44 ? -1.88480 22.29022 38.80713 1.000 66.11046 44 PHE B CA 1
ATOM 2037 C C . PHE B 1 44 ? -1.67556 20.86595 38.30335 1.000 64.61046 44 PHE B C 1
ATOM 2038 O O . PHE B 1 44 ? -0.65244 20.23038 38.56642 1.000 59.60046 44 PHE B O 1
ATOM 2046 N N . GLN B 1 45 ? -2.66996 20.38179 37.57240 1.000 60.32110 45 GLN B N 1
ATOM 2047 C CA . GLN B 1 45 ? -2.71594 19.02662 37.06388 1.000 69.15110 45 GLN B CA 1
ATOM 2048 C C . GLN B 1 45 ? -2.58593 19.03444 35.55207 1.000 60.74110 45 GLN B C 1
ATOM 2049 O O . GLN B 1 45 ? -2.71171 20.06260 34.90543 1.000 58.05110 45 GLN B O 1
ATOM 2055 N N . ARG B 1 46 ? -2.37128 17.86480 34.97742 1.000 54.40934 46 ARG B N 1
ATOM 2056 C CA . ARG B 1 46 ? -2.08540 17.83290 33.56023 1.000 56.59934 46 ARG B CA 1
ATOM 2057 C C . ARG B 1 46 ? -3.33636 18.06998 32.74445 1.000 52.08934 46 ARG B C 1
ATOM 2058 O O . ARG B 1 46 ? -3.27856 18.68634 31.67769 1.000 54.78934 46 ARG B O 1
ATOM 2066 N N . GLY B 1 47 ? -4.48175 17.62185 33.21030 1.000 54.94972 47 GLY B N 1
ATOM 2067 C CA . GLY B 1 47 ? -5.70586 18.08232 32.54278 1.000 54.79972 47 GLY B CA 1
ATOM 2068 C C . GLY B 1 47 ? -5.85939 19.60657 32.33980 1.000 61.16972 47 GLY B C 1
ATOM 2069 O O . GLY B 1 47 ? -6.38375 20.02680 31.29599 1.000 66.65972 47 GLY B O 1
ATOM 2070 N N . ASP B 1 48 ? -5.32696 20.42653 33.25227 1.000 60.77647 48 ASP B N 1
ATOM 2071 C CA . ASP B 1 48 ? -5.87967 21.73020 33.62310 1.000 66.26647 48 ASP B CA 1
ATOM 2072 C C . ASP B 1 48 ? -5.71925 22.81028 32.54005 1.000 54.77647 48 ASP B C 1
ATOM 2073 O O . ASP B 1 48 ? -5.06176 22.62899 31.52712 1.000 56.36647 48 ASP B O 1
ATOM 2078 N N . GLN B 1 49 ? -6.41199 23.93109 32.75438 1.000 56.24895 49 GLN B N 1
ATOM 2079 C CA . GLN B 1 49 ? -6.33152 25.12398 31.92287 1.000 69.40895 49 GLN B CA 1
ATOM 2080 C C . GLN B 1 49 ? -5.23895 26.00219 32.46764 1.000 75.66895 49 GLN B C 1
ATOM 2081 O O . GLN B 1 49 ? -5.25311 26.35529 33.65346 1.000 69.04895 49 GLN B O 1
ATOM 2087 N N . GLY B 1 50 ? -4.28960 26.33717 31.62168 1.000 71.51596 50 GLY B N 1
ATOM 2088 C CA . GLY B 1 50 ? -3.20566 27.14866 32.11060 1.000 62.45596 50 GLY B CA 1
ATOM 2089 C C . GLY B 1 50 ? -3.20683 28.55609 31.54775 1.000 69.99596 50 GLY B C 1
ATOM 2090 O O . GLY B 1 50 ? -2.80453 28.75060 30.39151 1.000 79.45596 50 GLY B O 1
ATOM 2091 N N . ASP B 1 51 ? -3.68460 29.55143 32.30342 1.000 82.87440 51 ASP B N 1
ATOM 2092 C CA . ASP B 1 51 ? -3.61689 30.94049 31.83903 1.000 80.22440 51 ASP B CA 1
ATOM 2093 C C . ASP B 1 51 ? -2.68777 31.74210 32.72941 1.000 77.96440 51 ASP B C 1
ATOM 2094 O O . ASP B 1 51 ? -2.87775 32.94078 32.95798 1.000 79.22440 51 ASP B O 1
ATOM 2099 N N . TYR B 1 52 ? -1.65587 31.06693 33.20973 1.000 73.54607 52 TYR B N 1
ATOM 2100 C CA . TYR B 1 52 ? -0.77970 31.71481 34.14809 1.000 77.51607 52 TYR B CA 1
ATOM 2101 C C . TYR B 1 52 ? 0.51420 30.90807 34.07511 1.000 79.72607 52 TYR B C 1
ATOM 2102 O O . TYR B 1 52 ? 0.47801 29.71576 33.76361 1.000 78.84607 52 TYR B O 1
ATOM 2111 N N . MET B 1 53 ? 1.64850 31.56865 34.25583 1.000 75.85068 53 MET B N 1
ATOM 2112 C CA . MET B 1 53 ? 2.94640 30.92515 34.16572 1.000 64.14068 53 MET B CA 1
ATOM 2113 C C . MET B 1 53 ? 3.72729 31.22864 35.44122 1.000 55.52068 53 MET B C 1
ATOM 2114 O O . MET B 1 53 ? 3.73459 32.37033 35.91140 1.000 65.17068 53 MET B O 1
ATOM 2119 N N . ILE B 1 54 ? 4.42961 30.23759 35.97472 1.000 56.21613 54 ILE B N 1
ATOM 2120 C CA . ILE B 1 54 ? 5.04990 30.33086 37.28625 1.000 72.67613 54 ILE B CA 1
ATOM 2121 C C . ILE B 1 54 ? 6.55078 30.56113 37.12257 1.000 71.55613 54 ILE B C 1
ATOM 2122 O O . ILE B 1 54 ? 7.16497 30.05837 36.17571 1.000 73.97613 54 ILE B O 1
ATOM 2127 N N . VAL B 1 55 ? 7.15071 31.28377 38.06311 1.000 71.65955 55 VAL B N 1
ATOM 2128 C CA . VAL B 1 55 ? 8.57968 31.60943 38.07921 1.000 76.93955 55 VAL B CA 1
ATOM 2129 C C . VAL B 1 55 ? 9.06186 31.38860 39.52343 1.000 77.09955 55 VAL B C 1
ATOM 2130 O O . VAL B 1 55 ? 8.49562 31.97407 40.45375 1.000 78.79955 55 VAL B O 1
ATOM 2134 N N . VAL B 1 56 ? 10.03140 30.46774 39.73982 1.000 77.63315 56 VAL B N 1
ATOM 2135 C CA . VAL B 1 56 ? 10.30967 29.91191 41.08583 1.000 80.30315 56 VAL B CA 1
ATOM 2136 C C . VAL B 1 56 ? 11.34133 30.70606 41.86038 1.000 89.69315 56 VAL B C 1
ATOM 2137 O O . VAL B 1 56 ? 12.47743 30.85929 41.40687 1.000 88.50315 56 VAL B O 1
ATOM 2141 N N . VAL B 1 57 ? 10.95782 31.16731 43.05372 1.000 84.60759 57 VAL B N 1
ATOM 2142 C CA . VAL B 1 57 ? 11.86489 31.90074 43.94311 1.000 85.84759 57 VAL B CA 1
ATOM 2143 C C . VAL B 1 57 ? 12.49021 30.99647 45.00794 1.000 86.34759 57 VAL B C 1
ATOM 2144 O O . VAL B 1 57 ? 13.70720 31.01777 45.21253 1.000 89.58759 57 VAL B O 1
ATOM 2148 N N . SER B 1 58 ? 11.67950 30.21442 45.72286 1.000 94.16533 58 SER B N 1
ATOM 2149 C CA . SER B 1 58 ? 12.20207 29.34672 46.76992 1.000 91.81533 58 SER B CA 1
ATOM 2150 C C . SER B 1 58 ? 11.54519 27.97428 46.65354 1.000 87.39533 58 SER B C 1
ATOM 2151 O O . SER B 1 58 ? 10.38326 27.88397 46.25376 1.000 78.49533 58 SER B O 1
ATOM 2154 N N . GLY B 1 59 ? 12.29693 26.89630 46.98037 1.000 80.93936 59 GLY B N 1
ATOM 2155 C CA . GLY B 1 59 ? 11.72487 25.54976 47.05384 1.000 84.13936 59 GLY B CA 1
ATOM 2156 C C . GLY B 1 59 ? 12.01877 24.65054 45.85506 1.000 78.41936 59 GLY B C 1
ATOM 2157 O O . GLY B 1 59 ? 12.82264 24.96643 44.96499 1.000 85.62936 59 GLY B O 1
ATOM 2158 N N . ARG B 1 60 ? 11.36129 23.47658 45.84405 1.000 72.82760 60 ARG B N 1
ATOM 2159 C CA . ARG B 1 60 ? 11.56973 22.49846 44.78070 1.000 74.00760 60 ARG B CA 1
ATOM 2160 C C . ARG B 1 60 ? 10.18082 22.12490 44.26625 1.000 82.17760 60 ARG B C 1
ATOM 2161 O O . ARG B 1 60 ? 9.29448 21.74829 45.04982 1.000 92.29760 60 ARG B O 1
ATOM 2169 N N . ILE B 1 61 ? 9.96989 22.23910 42.96074 1.000 72.22070 61 ILE B N 1
ATOM 2170 C CA . ILE B 1 61 ? 8.71006 21.83354 42.35474 1.000 74.81070 61 ILE B CA 1
ATOM 2171 C C . ILE B 1 61 ? 8.99381 20.84983 41.24026 1.000 77.48070 61 ILE B C 1
ATOM 2172 O O . ILE B 1 61 ? 9.81349 21.09677 40.35288 1.000 75.33070 61 ILE B O 1
ATOM 2177 N N . LYS B 1 62 ? 8.31080 19.73495 41.28380 1.000 71.59123 62 LYS B N 1
ATOM 2178 C CA . LYS B 1 62 ? 8.51347 18.68475 40.32582 1.000 71.23123 62 LYS B CA 1
ATOM 2179 C C . LYS B 1 62 ? 7.43968 18.82160 39.25566 1.000 70.75123 62 LYS B C 1
ATOM 2180 O O . LYS B 1 62 ? 6.24716 18.98974 39.56160 1.000 67.60123 62 LYS B O 1
ATOM 2186 N N . LEU B 1 63 ? 7.87609 18.80551 38.00167 1.000 75.08904 63 LEU B N 1
ATOM 2187 C CA . LEU B 1 63 ? 7.02592 18.62331 36.83899 1.000 64.64904 63 LEU B CA 1
ATOM 2188 C C . LEU B 1 63 ? 7.13683 17.18120 36.38448 1.000 58.11904 63 LEU B C 1
ATOM 2189 O O . LEU B 1 63 ? 8.24879 16.72285 36.08516 1.000 62.13904 63 LEU B O 1
ATOM 2194 N N . SER B 1 64 ? 5.98844 16.48778 36.30882 1.000 57.38831 64 SER B N 1
ATOM 2195 C CA . SER B 1 64 ? 5.93944 15.04532 36.07429 1.000 67.29831 64 SER B CA 1
ATOM 2196 C C . SER B 1 64 ? 4.68051 14.67638 35.28945 1.000 58.04831 64 SER B C 1
ATOM 2197 O O . SER B 1 64 ? 3.64739 15.33831 35.41534 1.000 49.48831 64 SER B O 1
ATOM 2200 N N . LEU B 1 65 ? 4.77764 13.58256 34.50153 1.000 52.65177 65 LEU B N 1
ATOM 2201 C CA . LEU B 1 65 ? 3.67694 12.93304 33.78405 1.000 53.72177 65 LEU B CA 1
ATOM 2202 C C . LEU B 1 65 ? 3.24037 11.70726 34.55687 1.000 51.97177 65 LEU B C 1
ATOM 2203 O O . LEU B 1 65 ? 4.08040 10.83974 34.86314 1.000 52.64177 65 LEU B O 1
ATOM 2208 N N . PHE B 1 66 ? 1.93715 11.63367 34.86833 1.000 50.92739 66 PHE B N 1
ATOM 2209 C CA . PHE B 1 66 ? 1.37342 10.45233 35.50902 1.000 47.71739 66 PHE B CA 1
ATOM 2210 C C . PHE B 1 66 ? 0.42865 9.72398 34.59091 1.000 53.62739 66 PHE B C 1
ATOM 2211 O O . PHE B 1 66 ? -0.38375 10.36415 33.91912 1.000 63.23739 66 PHE B O 1
ATOM 2219 N N . THR B 1 67 ? 0.51583 8.34056 34.61025 1.000 57.49833 67 THR B N 1
ATOM 2220 C CA . THR B 1 67 ? -0.38071 7.56219 33.75407 1.000 69.16833 67 THR B CA 1
ATOM 2221 C C . THR B 1 67 ? -1.49019 6.88627 34.54079 1.000 73.56833 67 THR B C 1
ATOM 2222 O O . THR B 1 67 ? -1.32354 6.57569 35.72389 1.000 78.64833 67 THR B O 1
ATOM 2226 N N . PRO B 1 68 ? -2.65485 6.67891 33.90071 1.000 80.37385 68 PRO B N 1
ATOM 2227 C CA . PRO B 1 68 ? -3.74737 5.95099 34.57495 1.000 83.84385 68 PRO B CA 1
ATOM 2228 C C . PRO B 1 68 ? -3.26988 4.68620 35.28222 1.000 80.54385 68 PRO B C 1
ATOM 2229 O O . PRO B 1 68 ? -3.69550 4.41428 36.41651 1.000 86.93385 68 PRO B O 1
ATOM 2233 N N . GLN B 1 69 ? -2.34644 3.93221 34.67181 1.000 80.94717 69 GLN B N 1
ATOM 2234 C CA . GLN B 1 69 ? -1.83034 2.73511 35.33497 1.000 90.37717 69 GLN B CA 1
ATOM 2235 C C . GLN B 1 69 ? -1.24862 3.05327 36.71655 1.000 89.29717 69 GLN B C 1
ATOM 2236 O O . GLN B 1 69 ? -1.18473 2.15630 37.57107 1.000 100.05717 69 GLN B O 1
ATOM 2242 N N . GLY B 1 70 ? -0.83082 4.31167 36.95737 1.000 79.87521 70 GLY B N 1
ATOM 2243 C CA . GLY B 1 70 ? -0.13344 4.72678 38.17357 1.000 67.74521 70 GLY B CA 1
ATOM 2244 C C . GLY B 1 70 ? 1.32992 5.15755 37.98471 1.000 75.98521 70 GLY B C 1
ATOM 2245 O O . GLY B 1 70 ? 1.97113 5.57233 38.96590 1.000 98.82521 70 GLY B O 1
ATOM 2246 N N . ARG B 1 71 ? 1.88800 5.08885 36.76920 1.000 80.34116 71 ARG B N 1
ATOM 2247 C CA . ARG B 1 71 ? 3.32950 5.29289 36.60684 1.000 79.61116 71 ARG B CA 1
ATOM 2248 C C . ARG B 1 71 ? 3.71425 6.75687 36.40309 1.000 78.13116 71 ARG B C 1
ATOM 2249 O O . ARG B 1 71 ? 2.92329 7.57039 35.91225 1.000 78.44116 71 ARG B O 1
ATOM 2257 N N . GLU B 1 72 ? 4.96901 7.08279 36.73866 1.000 61.62452 72 GLU B N 1
ATOM 2258 C CA . GLU B 1 72 ? 5.40582 8.47568 36.81736 1.000 57.29452 72 GLU B CA 1
ATOM 2259 C C . GLU B 1 72 ? 6.64008 8.65092 35.94712 1.000 55.05452 72 GLU B C 1
ATOM 2260 O O . GLU B 1 72 ? 7.52288 7.78176 35.95303 1.000 56.39452 72 GLU B O 1
ATOM 2266 N N . LEU B 1 73 ? 6.71898 9.77382 35.21417 1.000 56.70406 73 LEU B N 1
ATOM 2267 C CA . LEU B 1 73 ? 7.93781 10.22738 34.51390 1.000 56.89406 73 LEU B CA 1
ATOM 2268 C C . LEU B 1 73 ? 8.27373 11.59883 35.07497 1.000 53.58406 73 LEU B C 1
ATOM 2269 O O . LEU B 1 73 ? 7.56920 12.55043 34.75108 1.000 56.14406 73 LEU B O 1
ATOM 2274 N N . MET B 1 74 ? 9.31340 11.74227 35.89918 1.000 53.99248 74 MET B N 1
ATOM 2275 C CA . MET B 1 74 ? 9.67194 13.08816 36.35731 1.000 60.93248 74 MET B CA 1
ATOM 2276 C C . MET B 1 74 ? 10.30531 13.86797 35.20869 1.000 57.59248 74 MET B C 1
ATOM 2277 O O . MET B 1 74 ? 11.34272 13.46597 34.66309 1.000 57.73248 74 MET B O 1
ATOM 2282 N N . LEU B 1 75 ? 9.64699 14.95525 34.79782 1.000 55.02501 75 LEU B N 1
ATOM 2283 C CA . LEU B 1 75 ? 10.17147 15.75227 33.69760 1.000 55.59501 75 LEU B CA 1
ATOM 2284 C C . LEU B 1 75 ? 11.28070 16.65897 34.20403 1.000 44.83501 75 LEU B C 1
ATOM 2285 O O . LEU B 1 75 ? 12.38931 16.65058 33.65306 1.000 41.09501 75 LEU B O 1
ATOM 2290 N N . ARG B 1 76 ? 11.03652 17.38745 35.30719 1.000 54.36975 76 ARG B N 1
ATOM 2291 C CA . ARG B 1 76 ? 12.09022 18.20485 35.89838 1.000 58.77975 76 ARG B CA 1
ATOM 2292 C C . ARG B 1 76 ? 11.85705 18.39096 37.38601 1.000 70.07975 76 ARG B C 1
ATOM 2293 O O . ARG B 1 76 ? 10.72874 18.30747 37.86390 1.000 69.36975 76 ARG B O 1
ATOM 2301 N N . GLN B 1 77 ? 12.94064 18.69134 38.10777 1.000 81.17819 77 GLN B N 1
ATOM 2302 C CA . GLN B 1 77 ? 12.89638 19.24697 39.46470 1.000 75.37819 77 GLN B CA 1
ATOM 2303 C C . GLN B 1 77 ? 13.40948 20.67987 39.39531 1.000 71.11819 77 GLN B C 1
ATOM 2304 O O . GLN B 1 77 ? 14.60891 20.88832 39.19455 1.000 74.19819 77 GLN B O 1
ATOM 2310 N N . HIS B 1 78 ? 12.50934 21.66436 39.51598 1.000 62.75327 78 HIS B N 1
ATOM 2311 C CA . HIS B 1 78 ? 12.91228 23.06029 39.39197 1.000 73.71327 78 HIS B CA 1
ATOM 2312 C C . HIS B 1 78 ? 13.08885 23.69460 40.75018 1.000 71.83327 78 HIS B C 1
ATOM 2313 O O . HIS B 1 78 ? 12.28492 23.47008 41.66618 1.000 75.49327 78 HIS B O 1
ATOM 2320 N N . GLU B 1 79 ? 14.10498 24.55316 40.84627 1.000 82.23399 79 GLU B N 1
ATOM 2321 C CA . GLU B 1 79 ? 14.29431 25.22902 42.10803 1.000 87.09399 79 GLU B CA 1
ATOM 2322 C C . GLU B 1 79 ? 14.36626 26.71681 41.83534 1.000 84.57399 79 GLU B C 1
ATOM 2323 O O . GLU B 1 79 ? 13.71977 27.18652 40.89684 1.000 88.55399 79 GLU B O 1
ATOM 2329 N N . ALA B 1 80 ? 15.14386 27.47165 42.60153 1.000 83.28873 80 ALA B N 1
ATOM 2330 C CA . ALA B 1 80 ? 15.18713 28.90207 42.33623 1.000 87.14873 80 ALA B CA 1
ATOM 2331 C C . ALA B 1 80 ? 15.76352 29.17393 40.94814 1.000 90.21873 80 ALA B C 1
ATOM 2332 O O . ALA B 1 80 ? 16.79039 28.59939 40.56309 1.000 96.64873 80 ALA B O 1
ATOM 2334 N N . GLY B 1 81 ? 15.08118 30.04724 40.19275 1.000 82.04527 81 GLY B N 1
ATOM 2335 C CA . GLY B 1 81 ? 15.59773 30.53274 38.92628 1.000 77.91527 81 GLY B CA 1
ATOM 2336 C C . GLY B 1 81 ? 15.02572 29.82986 37.72469 1.000 84.66527 81 GLY B C 1
ATOM 2337 O O . GLY B 1 81 ? 15.65494 29.81490 36.65642 1.000 90.62527 81 GLY B O 1
ATOM 2338 N N . ALA B 1 82 ? 13.84292 29.25197 37.88068 1.000 69.26275 82 ALA B N 1
ATOM 2339 C CA . ALA B 1 82 ? 13.23618 28.35727 36.92605 1.000 66.29275 82 ALA B CA 1
ATOM 2340 C C . ALA B 1 82 ? 11.90305 28.91341 36.47235 1.000 71.20275 82 ALA B C 1
ATOM 2341 O O . ALA B 1 82 ? 11.27409 29.74474 37.13375 1.000 73.73275 82 ALA B O 1
ATOM 2343 N N . LEU B 1 83 ? 11.45266 28.40392 35.34261 1.000 69.83629 83 LEU B N 1
ATOM 2344 C CA . LEU B 1 83 ? 10.29768 28.97428 34.68446 1.000 65.11629 83 LEU B CA 1
ATOM 2345 C C . LEU B 1 83 ? 9.47065 27.84427 34.10795 1.000 66.94629 83 LEU B C 1
ATOM 2346 O O . LEU B 1 83 ? 9.99980 26.99675 33.37382 1.000 71.01629 83 LEU B O 1
ATOM 2351 N N . PHE B 1 84 ? 8.18016 27.81083 34.43098 1.000 58.64429 84 PHE B N 1
ATOM 2352 C CA . PHE B 1 84 ? 7.44008 26.64233 33.98374 1.000 62.51429 84 PHE B CA 1
ATOM 2353 C C . PHE B 1 84 ? 5.97454 27.08040 33.78161 1.000 60.96429 84 PHE B C 1
ATOM 2354 O O . PHE B 1 84 ? 5.53562 28.13064 34.25582 1.000 63.00429 84 PHE B O 1
ATOM 2362 N N . GLY B 1 85 ? 5.22374 26.30919 33.02031 1.000 62.12709 85 GLY B N 1
ATOM 2363 C CA . GLY B 1 85 ? 3.85180 26.70265 32.74723 1.000 59.71709 85 GLY B CA 1
ATOM 2364 C C . GLY B 1 85 ? 3.67175 27.65758 31.59900 1.000 53.92709 85 GLY B C 1
ATOM 2365 O O . GLY B 1 85 ? 2.61397 28.26667 31.48656 1.000 57.11709 85 GLY B O 1
ATOM 2366 N N . GLU B 1 86 ? 4.65427 27.79559 30.73367 1.000 58.01459 86 GLU B N 1
ATOM 2367 C CA . GLU B 1 86 ? 4.58233 28.74911 29.64979 1.000 54.35459 86 GLU B CA 1
ATOM 2368 C C . GLU B 1 86 ? 4.00888 28.16197 28.37769 1.000 53.84459 86 GLU B C 1
ATOM 2369 O O . GLU B 1 86 ? 3.65098 28.933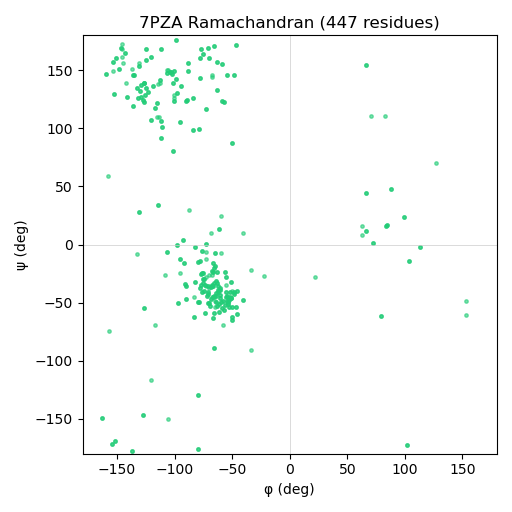33 27.49466 1.000 60.41459 86 GLU B O 1
ATOM 2375 N N . MET B 1 87 ? 3.93045 26.83211 28.23071 1.000 48.01227 87 MET B N 1
ATOM 2376 C CA . MET B 1 87 ? 3.45714 26.29984 26.95159 1.000 52.63227 87 MET B CA 1
ATOM 2377 C C . MET B 1 87 ? 1.96984 26.56213 26.77100 1.000 52.77227 87 MET B C 1
ATOM 2378 O O . MET B 1 87 ? 1.53518 27.08311 25.73101 1.000 53.82227 87 MET B O 1
ATOM 2383 N N . ALA B 1 88 ? 1.16687 26.20805 27.77381 1.000 54.26442 88 ALA B N 1
ATOM 2384 C CA . ALA B 1 88 ? -0.26302 26.47694 27.67944 1.000 57.02442 88 ALA B CA 1
ATOM 2385 C C . ALA B 1 88 ? -0.55585 27.96612 27.65118 1.000 58.41442 88 ALA B C 1
ATOM 2386 O O . ALA B 1 88 ? -1.63880 28.37402 27.22026 1.000 62.62442 88 ALA B O 1
ATOM 2388 N N . LEU B 1 89 ? 0.37756 28.80026 28.08421 1.000 54.73186 89 LEU B N 1
ATOM 2389 C CA . LEU B 1 89 ? 0.21376 30.22548 27.82528 1.000 62.29186 89 LEU B CA 1
ATOM 2390 C C . LEU B 1 89 ? 0.27663 30.52875 26.34018 1.000 73.56186 89 LEU B C 1
ATOM 2391 O O . LEU B 1 89 ? -0.66912 31.08239 25.77174 1.000 82.20186 89 LEU B O 1
ATOM 2396 N N . LEU B 1 90 ? 1.39502 30.18783 25.70059 1.000 63.51980 90 LEU B N 1
ATOM 2397 C CA . LEU B 1 90 ? 1.64173 30.59526 24.31872 1.000 56.60980 90 LEU B CA 1
ATOM 2398 C C . LEU B 1 90 ? 0.67525 29.95563 23.34935 1.000 60.91980 90 LEU B C 1
ATOM 2399 O O . LEU B 1 90 ? 0.29352 30.54866 22.34236 1.000 65.33980 90 LEU B O 1
ATOM 2404 N N . ASP B 1 91 ? 0.28772 28.75942 23.66164 1.000 63.26335 91 ASP B N 1
ATOM 2405 C CA . ASP B 1 91 ? -0.39220 27.80677 22.82836 1.000 61.29335 91 ASP B CA 1
ATOM 2406 C C . ASP B 1 91 ? -1.73839 27.50975 23.48342 1.000 68.70335 91 ASP B C 1
ATOM 2407 O O . ASP B 1 91 ? -1.83723 27.55051 24.70590 1.000 66.08335 91 ASP B O 1
ATOM 2412 N N . GLY B 1 92 ? -2.82827 27.45368 22.74959 1.000 74.39975 92 GLY B N 1
ATOM 2413 C CA . GLY B 1 92 ? -4.06434 27.53282 23.51402 1.000 60.66975 92 GLY B CA 1
ATOM 2414 C C . GLY B 1 92 ? -4.29930 26.36414 24.44763 1.000 54.35975 92 GLY B C 1
ATOM 2415 O O . GLY B 1 92 ? -5.21848 26.40823 25.28023 1.000 62.14975 92 GLY B O 1
ATOM 2416 N N . GLN B 1 93 ? -3.44294 25.33723 24.35133 1.000 59.98304 93 GLN B N 1
ATOM 2417 C CA . GLN B 1 93 ? -3.71824 23.97772 24.77125 1.000 71.97304 93 GLN B CA 1
ATOM 2418 C C . GLN B 1 93 ? -3.66567 23.81075 26.28473 1.000 73.39304 93 GLN B C 1
ATOM 2419 O O . GLN B 1 93 ? -3.12017 24.65140 27.00314 1.000 67.41304 93 GLN B O 1
ATOM 2425 N N . PRO B 1 94 ? -4.21609 22.71241 26.80682 1.000 59.65980 94 PRO B N 1
ATOM 2426 C CA . PRO B 1 94 ? -4.14791 22.51057 28.25146 1.000 65.63980 94 PRO B CA 1
ATOM 2427 C C . PRO B 1 94 ? -2.71156 22.30529 28.70288 1.000 59.06980 94 PRO B C 1
ATOM 2428 O O . PRO B 1 94 ? -1.80189 22.16203 27.87991 1.000 62.73980 94 PRO B O 1
ATOM 2432 N N . ARG B 1 95 ? -2.51443 22.29459 30.01511 1.000 57.37991 95 ARG B N 1
ATOM 2433 C CA . ARG B 1 95 ? -1.23523 21.95351 30.60510 1.000 60.45991 95 ARG B CA 1
ATOM 2434 C C . ARG B 1 95 ? -0.77303 20.59090 30.10049 1.000 57.65991 95 ARG B C 1
ATOM 2435 O O . ARG B 1 95 ? -1.56783 19.67049 29.87726 1.000 61.46991 95 ARG B O 1
ATOM 2443 N N . SER B 1 96 ? 0.52788 20.46762 29.95400 1.000 55.63293 96 SER B N 1
ATOM 2444 C CA . SER B 1 96 ? 1.17907 19.33188 29.35055 1.000 51.42293 96 SER B CA 1
ATOM 2445 C C . SER B 1 96 ? 1.87562 18.44178 30.37024 1.000 56.04293 96 SER B C 1
ATOM 2446 O O . SER B 1 96 ? 2.31456 17.31821 30.03752 1.000 56.03293 96 SER B O 1
ATOM 2449 N N . ALA B 1 97 ? 1.91251 18.87509 31.61698 1.000 57.24063 97 ALA B N 1
ATOM 2450 C CA . ALA B 1 97 ? 2.45939 18.04578 32.66438 1.000 43.78063 97 ALA B CA 1
ATOM 2451 C C . ALA B 1 97 ? 1.81237 18.46791 33.96128 1.000 59.21063 97 ALA B C 1
ATOM 2452 O O . ALA B 1 97 ? 0.90306 19.28475 33.98478 1.000 60.46063 97 ALA B O 1
ATOM 2454 N N . ASP B 1 98 ? 2.32431 17.93517 35.04093 1.000 64.51195 98 ASP B N 1
ATOM 2455 C CA . ASP B 1 98 ? 1.69999 18.03510 36.33587 1.000 55.16195 98 ASP B CA 1
ATOM 2456 C C . ASP B 1 98 ? 2.74270 18.68165 37.24612 1.000 59.86195 98 ASP B C 1
ATOM 2457 O O . ASP B 1 98 ? 3.92456 18.30432 37.20196 1.000 64.37195 98 ASP B O 1
ATOM 2462 N N . ALA B 1 99 ? 2.34974 19.71293 37.99101 1.000 69.03133 99 ALA B N 1
ATOM 2463 C CA . ALA B 1 99 ? 3.30252 20.44202 38.81661 1.000 57.95133 99 ALA B CA 1
ATOM 2464 C C . ALA B 1 99 ? 2.93936 20.25899 40.26662 1.000 73.91133 99 ALA B C 1
ATOM 2465 O O . ALA B 1 99 ? 1.84722 20.64327 40.69783 1.000 78.81133 99 ALA B O 1
ATOM 2467 N N . THR B 1 100 ? 3.87738 19.72005 41.01704 1.000 75.14059 100 THR B N 1
ATOM 2468 C CA . THR B 1 100 ? 3.68256 19.31631 42.39610 1.000 64.55059 100 THR B CA 1
ATOM 2469 C C . THR B 1 100 ? 4.77048 20.05441 43.13998 1.000 69.57059 100 THR B C 1
ATOM 2470 O O . THR B 1 100 ? 5.88789 20.12234 42.63692 1.000 71.73059 100 THR B O 1
ATOM 2474 N N . ALA B 1 101 ? 4.46133 20.67862 44.26667 1.000 80.27553 101 ALA B N 1
ATOM 2475 C CA . ALA B 1 101 ? 5.51908 21.19496 45.12619 1.000 72.28553 101 ALA B CA 1
ATOM 2476 C C . ALA B 1 101 ? 5.97002 20.03611 45.99769 1.000 71.56553 101 ALA B C 1
ATOM 2477 O O . ALA B 1 101 ? 5.13666 19.37098 46.63124 1.000 85.19553 101 ALA B O 1
ATOM 2479 N N . VAL B 1 102 ? 7.27536 19.74853 46.00434 1.000 62.51071 102 VAL B N 1
ATOM 2480 C CA . VAL B 1 102 ? 7.76148 18.63772 46.81266 1.000 77.10071 102 VAL B CA 1
ATOM 2481 C C . VAL B 1 102 ? 8.13650 19.13225 48.19971 1.000 83.26071 102 VAL B C 1
ATOM 2482 O O . VAL B 1 102 ? 7.91766 18.45189 49.20984 1.000 88.58071 102 VAL B O 1
ATOM 2486 N N . THR B 1 103 ? 8.68026 20.34646 48.26208 1.000 83.26998 103 THR B N 1
ATOM 2487 C CA . THR B 1 103 ? 9.01149 21.07021 49.48769 1.000 86.41998 103 THR B CA 1
ATOM 2488 C C . THR B 1 103 ? 8.32346 22.42576 49.46485 1.000 88.06998 103 THR B C 1
ATOM 2489 O O . THR B 1 103 ? 7.81131 22.86800 48.43473 1.000 86.58998 103 THR B O 1
ATOM 2493 N N . ALA B 1 104 ? 8.32830 23.09331 50.61223 1.000 86.68967 104 ALA B N 1
ATOM 2494 C CA . ALA B 1 104 ? 7.67276 24.39001 50.71680 1.000 81.54967 104 ALA B CA 1
ATOM 2495 C C . ALA B 1 104 ? 8.25771 25.33370 49.67647 1.000 75.53967 104 ALA B C 1
ATOM 2496 O O . ALA B 1 104 ? 9.47543 25.56377 49.62535 1.000 77.33967 104 ALA B O 1
ATOM 2498 N N . ALA B 1 105 ? 7.40221 25.86059 48.82397 1.000 75.60349 105 ALA B N 1
ATOM 2499 C CA . ALA B 1 105 ? 7.88271 26.62658 47.70236 1.000 85.83349 105 ALA B CA 1
ATOM 2500 C C . ALA B 1 105 ? 7.13056 27.94152 47.62116 1.000 87.63349 105 ALA B C 1
ATOM 2501 O O . ALA B 1 105 ? 5.99250 28.07063 48.07919 1.000 80.32349 105 ALA B O 1
ATOM 2503 N N . GLU B 1 106 ? 7.80200 28.91917 47.03861 1.000 88.47305 106 GLU B N 1
ATOM 2504 C CA . GLU B 1 106 ? 7.24255 30.22708 46.74912 1.000 89.45305 106 GLU B CA 1
ATOM 2505 C C . GLU B 1 106 ? 7.66785 30.63826 45.34580 1.000 88.31305 106 GLU B C 1
ATOM 2506 O O . GLU B 1 106 ? 8.79123 30.34866 44.91083 1.000 85.56305 106 GLU B O 1
ATOM 2512 N N . GLY B 1 107 ? 6.77969 31.35085 44.65749 1.000 87.91742 107 GLY B N 1
ATOM 2513 C CA . GLY B 1 107 ? 7.08994 31.84581 43.33438 1.000 74.43742 107 GLY B CA 1
ATOM 2514 C C . GLY B 1 107 ? 6.32197 33.11120 43.02562 1.000 83.77742 107 GLY B C 1
ATOM 2515 O O . GLY B 1 107 ? 5.68386 33.71248 43.89242 1.000 94.75742 107 GLY B O 1
ATOM 2516 N N . TYR B 1 108 ? 6.38219 33.49917 41.75876 1.000 79.39861 108 TYR B N 1
ATOM 2517 C CA . TYR B 1 108 ? 5.63787 34.62594 41.23416 1.000 78.49861 108 TYR B CA 1
ATOM 2518 C C . TYR B 1 108 ? 4.89528 34.16220 39.99243 1.000 72.88861 108 TYR B C 1
ATOM 2519 O O . TYR B 1 108 ? 5.45530 33.44077 39.17333 1.000 73.03861 108 TYR B O 1
ATOM 2528 N N . VAL B 1 109 ? 3.63388 34.56823 39.85425 1.000 65.70113 109 VAL B N 1
ATOM 2529 C CA . VAL B 1 109 ? 2.75951 34.09001 38.78445 1.000 68.85113 109 VAL B CA 1
ATOM 2530 C C . VAL B 1 109 ? 2.59428 35.22451 37.77730 1.000 83.23113 109 VAL B C 1
ATOM 2531 O O . VAL B 1 109 ? 2.52620 36.39572 38.18204 1.000 95.22113 109 VAL B O 1
ATOM 2535 N N . ILE B 1 110 ? 2.43934 34.89187 36.49222 1.000 68.02407 110 ILE B N 1
ATOM 2536 C CA . ILE B 1 110 ? 2.22525 35.91581 35.47191 1.000 73.23407 110 ILE B CA 1
ATOM 2537 C C . ILE B 1 110 ? 1.07058 35.50278 34.57703 1.000 75.27407 110 ILE B C 1
ATOM 2538 O O . ILE B 1 110 ? 0.98408 34.34815 34.16221 1.000 72.33407 110 ILE B O 1
ATOM 2543 N N . GLY B 1 111 ? 0.17232 36.44674 34.30675 1.000 74.41798 111 GLY B N 1
ATOM 2544 C CA . GLY B 1 111 ? -1.05729 36.11182 33.64256 1.000 65.82798 111 GLY B CA 1
ATOM 2545 C C . GLY B 1 111 ? -0.85195 35.92428 32.16559 1.000 71.31798 111 GLY B C 1
ATOM 2546 O O . GLY B 1 111 ? 0.13167 36.38489 31.58695 1.000 80.52798 111 GLY B O 1
ATOM 2547 N N . LYS B 1 112 ? -1.80327 35.23586 31.53932 1.000 72.48326 112 LYS B N 1
ATOM 2548 C CA . LYS B 1 112 ? -1.72451 35.03347 30.09665 1.000 72.74326 112 LYS B CA 1
ATOM 2549 C C . LYS B 1 112 ? -1.80045 36.35772 29.33505 1.000 76.62326 112 LYS B C 1
ATOM 2550 O O . LYS B 1 112 ? -0.96788 36.64098 28.45656 1.000 79.26326 112 LYS B O 1
ATOM 2556 N N . LYS B 1 113 ? -2.83836 37.16792 29.62244 1.000 90.44982 113 LYS B N 1
ATOM 2557 C CA . LYS B 1 113 ? -3.11971 38.35884 28.80691 1.000 93.65982 113 LYS B CA 1
ATOM 2558 C C . LYS B 1 113 ? -1.97911 39.36352 28.90471 1.000 83.83982 113 LYS B C 1
ATOM 2559 O O . LYS B 1 113 ? -1.53152 39.90478 27.88612 1.000 82.18982 113 LYS B O 1
ATOM 2565 N N . ASP B 1 114 ? -1.48133 39.59914 30.12623 1.000 80.70920 114 ASP B N 1
ATOM 2566 C CA . ASP B 1 114 ? -0.33536 40.48364 30.34129 1.000 86.91920 114 ASP B CA 1
ATOM 2567 C C . ASP B 1 114 ? 0.88885 40.00213 29.58102 1.000 82.54920 114 ASP B C 1
ATOM 2568 O O . ASP B 1 114 ? 1.52266 40.75978 28.82729 1.000 78.11920 114 ASP B O 1
ATOM 2573 N N . PHE B 1 115 ? 1.26503 38.73997 29.81965 1.000 83.51523 115 PHE B N 1
ATOM 2574 C CA . PHE B 1 115 ? 2.45557 38.20185 29.18490 1.000 85.86523 115 PHE B CA 1
ATOM 2575 C C . PHE B 1 115 ? 2.40923 38.46406 27.69775 1.000 86.67523 115 PHE B C 1
ATOM 2576 O O . PHE B 1 115 ? 3.26282 39.16538 27.13103 1.000 95.88523 115 PHE B O 1
ATOM 2584 N N . LEU B 1 116 ? 1.42000 37.84257 27.06511 1.000 75.77976 116 LEU B N 1
ATOM 2585 C CA . LEU B 1 116 ? 1.29759 37.87813 25.63024 1.000 79.47976 116 LEU B CA 1
ATOM 2586 C C . LEU B 1 116 ? 1.28339 39.30833 25.12174 1.000 83.61976 116 LEU B C 1
ATOM 2587 O O . LEU B 1 116 ? 2.06706 39.60737 24.22344 1.000 82.22976 116 LEU B O 1
ATOM 2592 N N . ALA B 1 117 ? 0.47050 40.20379 25.71255 1.000 85.24628 117 ALA B N 1
ATOM 2593 C CA . ALA B 1 117 ? 0.53397 41.61383 25.34254 1.000 84.36628 117 ALA B CA 1
ATOM 2594 C C . ALA B 1 117 ? 1.96385 42.11842 25.33926 1.000 81.04628 117 ALA B C 1
ATOM 2595 O O . ALA B 1 117 ? 2.35234 42.85697 24.43482 1.000 94.66628 117 ALA B O 1
ATOM 2597 N N . LEU B 1 118 ? 2.76855 41.70978 26.33208 1.000 73.09644 118 LEU B N 1
ATOM 2598 C CA . LEU B 1 118 ? 4.17526 42.12983 26.41358 1.000 78.76644 118 LEU B CA 1
ATOM 2599 C C . LEU B 1 118 ? 5.00912 41.58934 25.26080 1.000 83.60644 118 LEU B C 1
ATOM 2600 O O . LEU B 1 118 ? 5.86041 42.30968 24.71580 1.000 84.88644 118 LEU B O 1
ATOM 2605 N N . ILE B 1 119 ? 4.82725 40.30314 24.93665 1.000 76.38153 119 ILE B N 1
ATOM 2606 C CA . ILE B 1 119 ? 5.40710 39.75706 23.70325 1.000 85.33153 119 ILE B CA 1
ATOM 2607 C C . ILE B 1 119 ? 5.02461 40.59761 22.49816 1.000 83.68153 119 ILE B C 1
ATOM 2608 O O . ILE B 1 119 ? 5.88727 41.01319 21.71417 1.000 83.10153 119 ILE B O 1
ATOM 2613 N N . THR B 1 120 ? 3.74457 40.82971 22.29321 1.000 89.00029 120 THR B N 1
ATOM 2614 C CA . THR B 1 120 ? 3.41225 41.42444 21.00547 1.000 87.58029 120 THR B CA 1
ATOM 2615 C C . THR B 1 120 ? 3.72101 42.91905 20.99922 1.000 86.78029 120 THR B C 1
ATOM 2616 O O . THR B 1 120 ? 3.76755 43.53434 19.93179 1.000 84.12029 120 THR B O 1
ATOM 2620 N N . GLN B 1 121 ? 3.95164 43.50774 22.16806 1.000 83.48736 121 GLN B N 1
ATOM 2621 C CA . GLN B 1 121 ? 4.34682 44.90577 22.26921 1.000 90.01736 121 GLN B CA 1
ATOM 2622 C C . GLN B 1 121 ? 5.82713 45.11306 21.96773 1.000 92.90736 121 GLN B C 1
ATOM 2623 O O . GLN B 1 121 ? 6.17526 45.98417 21.16406 1.000 97.49736 121 GLN B O 1
ATOM 2629 N N . ARG B 1 122 ? 6.73121 44.34352 22.58030 1.000 89.30322 122 ARG B N 1
ATOM 2630 C CA . ARG B 1 122 ? 8.15584 44.40419 22.22906 1.000 84.93322 122 ARG B CA 1
ATOM 2631 C C . ARG B 1 122 ? 8.54455 43.15035 21.58247 1.000 82.87322 122 ARG B C 1
ATOM 2632 O O . ARG B 1 122 ? 8.95665 42.14634 22.22238 1.000 75.68322 122 ARG B O 1
ATOM 2634 N N . PRO B 1 123 ? 8.48100 43.04254 20.21026 1.000 81.62586 123 PRO B N 1
ATOM 2635 C CA . PRO B 1 123 ? 8.44079 41.74317 19.57379 1.000 79.40586 123 PRO B CA 1
ATOM 2636 C C . PRO B 1 123 ? 9.77247 41.03717 19.44825 1.000 73.20586 123 PRO B C 1
ATOM 2637 O O . PRO B 1 123 ? 9.77003 39.81627 19.22989 1.000 81.18586 123 PRO B O 1
ATOM 2641 N N . LYS B 1 124 ? 10.89963 41.70433 19.62366 1.000 64.67730 124 LYS B N 1
ATOM 2642 C CA . LYS B 1 124 ? 12.10584 40.89591 19.72421 1.000 73.13730 124 LYS B CA 1
ATOM 2643 C C . LYS B 1 124 ? 12.22805 40.12128 21.05807 1.000 71.49730 124 LYS B C 1
ATOM 2644 O O . LYS B 1 124 ? 13.18060 39.34159 21.25543 1.000 64.10730 124 LYS B O 1
ATOM 2650 N N . THR B 1 125 ? 11.25164 40.25178 21.95325 1.000 63.23264 125 THR B N 1
ATOM 2651 C CA . THR B 1 125 ? 11.21733 39.30004 23.04266 1.000 63.67264 125 THR B CA 1
ATOM 2652 C C . THR B 1 125 ? 10.69494 37.95756 22.57294 1.000 61.29264 125 THR B C 1
ATOM 2653 O O . THR B 1 125 ? 11.11775 36.92718 23.11536 1.000 68.04264 125 THR B O 1
ATOM 2657 N N . ALA B 1 126 ? 9.81692 37.94603 21.55757 1.000 63.26602 126 ALA B N 1
ATOM 2658 C CA . ALA B 1 126 ? 9.41354 36.68159 20.93788 1.000 64.22602 126 ALA B CA 1
ATOM 2659 C C . ALA B 1 126 ? 10.63747 35.86384 20.61649 1.000 65.39602 126 ALA B C 1
ATOM 2660 O O . ALA B 1 126 ? 10.71368 34.65881 20.88187 1.000 69.51602 126 ALA B O 1
ATOM 2662 N N . GLU B 1 127 ? 11.63147 36.54486 20.09015 1.000 70.51329 127 GLU B N 1
ATOM 2663 C CA . GLU B 1 127 ? 12.85052 35.91864 19.66340 1.000 67.01329 127 GLU B CA 1
ATOM 2664 C C . GLU B 1 127 ? 13.45125 35.16343 20.83987 1.000 69.15329 127 GLU B C 1
ATOM 2665 O O . GLU B 1 127 ? 13.67795 33.95965 20.74162 1.000 71.72329 127 GLU B O 1
ATOM 2671 N N . ALA B 1 128 ? 13.62434 35.83210 21.98654 1.000 66.53180 128 ALA B N 1
ATOM 2672 C CA . ALA B 1 128 ? 14.01709 35.13273 23.21256 1.000 59.52180 128 ALA B CA 1
ATOM 2673 C C . ALA B 1 128 ? 13.19926 33.86307 23.42583 1.000 62.09180 128 ALA B C 1
ATOM 2674 O O . ALA B 1 128 ? 13.75023 32.74723 23.48935 1.000 61.13180 128 ALA B O 1
ATOM 2676 N N . VAL B 1 129 ? 11.87600 34.01210 23.53701 1.000 56.20710 129 VAL B N 1
ATOM 2677 C CA . VAL B 1 129 ? 11.02978 32.85025 23.80294 1.000 57.85710 129 VAL B CA 1
ATOM 2678 C C . VAL B 1 129 ? 11.30137 31.72746 22.80693 1.000 53.37710 129 VAL B C 1
ATOM 2679 O O . VAL B 1 129 ? 11.47114 30.58314 23.20758 1.000 62.74710 129 VAL B O 1
ATOM 2683 N N . ILE B 1 130 ? 11.48974 32.03419 21.53352 1.000 57.72164 130 ILE B N 1
ATOM 2684 C CA . ILE B 1 130 ? 11.74125 30.96964 20.56332 1.000 64.24164 130 ILE B CA 1
ATOM 2685 C C . ILE B 1 130 ? 13.05652 30.25001 20.88241 1.000 57.72164 130 ILE B C 1
ATOM 2686 O O . ILE B 1 130 ? 13.10982 29.01193 20.93346 1.000 50.96164 130 ILE B O 1
ATOM 2691 N N . ARG B 1 131 ? 14.14506 31.00986 21.10146 1.000 57.26477 131 ARG B N 1
ATOM 2692 C CA . ARG B 1 131 ? 15.39833 30.34725 21.43552 1.000 61.10477 131 ARG B CA 1
ATOM 2693 C C . ARG B 1 131 ? 15.25415 29.42414 22.64969 1.000 66.97477 131 ARG B C 1
ATOM 2694 O O . ARG B 1 131 ? 15.93407 28.38933 22.71970 1.000 64.08477 131 ARG B O 1
ATOM 2702 N N . PHE B 1 132 ? 14.31854 29.73870 23.54488 1.000 56.57442 132 PHE B N 1
ATOM 2703 C CA . PHE B 1 132 ? 13.98564 28.85962 24.65107 1.000 42.35442 132 PHE B CA 1
ATOM 2704 C C . PHE B 1 132 ? 13.28167 27.60350 24.14790 1.000 44.34442 132 PHE B C 1
ATOM 2705 O O . PHE B 1 132 ? 13.68364 26.48237 24.48710 1.000 46.63442 132 PHE B O 1
ATOM 2713 N N . LEU B 1 133 ? 12.20555 27.74454 23.35910 1.000 45.60485 133 LEU B N 1
ATOM 2714 C CA . LEU B 1 133 ? 11.49440 26.52746 22.96568 1.000 42.70485 133 LEU B CA 1
ATOM 2715 C C . LEU B 1 133 ? 12.38524 25.59357 22.13935 1.000 37.21485 133 LEU B C 1
ATOM 2716 O O . LEU B 1 133 ? 12.40969 24.38037 22.37951 1.000 40.04485 133 LEU B O 1
ATOM 2721 N N . CYS B 1 134 ? 13.17841 26.13351 21.21839 1.000 39.92269 134 CYS B N 1
ATOM 2722 C CA . CYS B 1 134 ? 14.20190 25.31382 20.56198 1.000 43.97269 134 CYS B CA 1
ATOM 2723 C C . CYS B 1 134 ? 15.06673 24.54552 21.56914 1.000 47.11269 134 CYS B C 1
ATOM 2724 O O . CYS B 1 134 ? 15.23148 23.31317 21.47177 1.000 42.11269 134 CYS B O 1
ATOM 2727 N N . ALA B 1 135 ? 15.64778 25.27743 22.51958 1.000 52.07715 135 ALA B N 1
ATOM 2728 C CA . ALA B 1 135 ? 16.42644 24.66464 23.57075 1.000 44.51715 135 ALA B CA 1
ATOM 2729 C C . ALA B 1 135 ? 15.67402 23.47830 24.13868 1.000 45.19715 135 ALA B C 1
ATOM 2730 O O . ALA B 1 135 ? 16.17356 22.34313 24.10284 1.000 53.97715 135 ALA B O 1
ATOM 2732 N N . GLN B 1 136 ? 14.41386 23.69596 24.56548 1.000 43.68409 136 GLN B N 1
ATOM 2733 C CA . GLN B 1 136 ? 13.64997 22.59574 25.15995 1.000 46.47409 136 GLN B CA 1
ATOM 2734 C C . GLN B 1 136 ? 13.52914 21.41848 24.20181 1.000 44.83409 136 GLN B C 1
ATOM 2735 O O . GLN B 1 136 ? 13.88470 20.27843 24.53176 1.000 45.37409 136 GLN B O 1
ATOM 2741 N N . LEU B 1 137 ? 13.14182 21.70796 22.96786 1.000 43.60466 137 LEU B N 1
ATOM 2742 C CA . LEU B 1 137 ? 12.93907 20.65652 21.98613 1.000 40.36466 137 LEU B CA 1
ATOM 2743 C C . LEU B 1 137 ? 14.18773 19.79494 21.86399 1.000 34.05466 137 LEU B C 1
ATOM 2744 O O . LEU B 1 137 ? 14.09893 18.56747 21.94187 1.000 36.20466 137 LEU B O 1
ATOM 2749 N N . ARG B 1 138 ? 15.37418 20.42692 21.81488 1.000 30.31994 138 ARG B N 1
ATOM 2750 C CA . ARG B 1 138 ? 16.62375 19.66464 21.74412 1.000 34.73994 138 ARG B CA 1
ATOM 2751 C C . ARG B 1 138 ? 16.78397 18.79814 22.97185 1.000 51.24994 138 ARG B C 1
ATOM 2752 O O . ARG B 1 138 ? 16.88374 17.56964 22.86826 1.000 50.26994 138 ARG B O 1
ATOM 2760 N N . ASP B 1 139 ? 16.77905 19.43760 24.14751 1.000 54.38922 139 ASP B N 1
ATOM 2761 C CA . ASP B 1 139 ? 16.80199 18.73729 25.42711 1.000 44.85922 139 ASP B CA 1
ATOM 2762 C C . ASP B 1 139 ? 15.91635 17.52729 25.38825 1.000 45.16922 139 ASP B C 1
ATOM 2763 O O . ASP B 1 139 ? 16.36258 16.40581 25.68149 1.000 51.72922 139 ASP B O 1
ATOM 2768 N N . THR B 1 140 ? 14.68300 17.70645 24.89324 1.000 45.85412 140 THR B N 1
ATOM 2769 C CA . THR B 1 140 ? 13.74050 16.61521 25.04551 1.000 47.44412 140 THR B CA 1
ATOM 2770 C C . THR B 1 140 ? 14.04568 15.51279 24.04014 1.000 58.00412 140 THR B C 1
ATOM 2771 O O . THR B 1 140 ? 14.10606 14.32937 24.41309 1.000 52.58412 140 THR B O 1
ATOM 2775 N N . THR B 1 141 ? 14.38817 15.88300 22.79510 1.000 53.87165 141 THR B N 1
ATOM 2776 C CA . THR B 1 141 ? 14.76581 14.84320 21.85750 1.000 55.76165 141 THR B CA 1
ATOM 2777 C C . THR B 1 1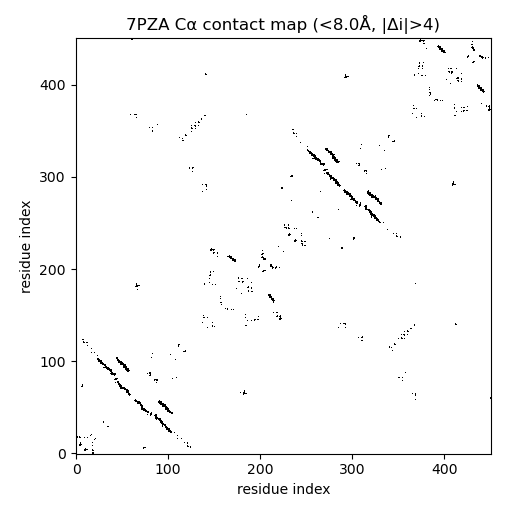41 ? 16.03268 14.14099 22.32430 1.000 56.72165 141 THR B C 1
ATOM 2778 O O . THR B 1 141 ? 16.13925 12.92769 22.11064 1.000 55.46165 141 THR B O 1
ATOM 2782 N N . ASP B 1 142 ? 16.97936 14.83373 23.02892 1.000 56.49268 142 ASP B N 1
ATOM 2783 C CA . ASP B 1 142 ? 18.14358 14.02069 23.38647 1.000 58.80268 142 ASP B CA 1
ATOM 2784 C C . ASP B 1 142 ? 17.76622 13.05374 24.49908 1.000 52.31268 142 ASP B C 1
ATOM 2785 O O . ASP B 1 142 ? 18.19983 11.89602 24.47093 1.000 46.89268 142 ASP B O 1
ATOM 2790 N N . ARG B 1 143 ? 16.88782 13.47575 25.41271 1.000 46.82774 143 ARG B N 1
ATOM 2791 C CA . ARG B 1 143 ? 16.30210 12.54642 26.36605 1.000 48.84774 143 ARG B CA 1
ATOM 2792 C C . ARG B 1 143 ? 15.72508 11.33965 25.66065 1.000 48.85774 143 ARG B C 1
ATOM 2793 O O . ARG B 1 143 ? 15.97011 10.20011 26.06787 1.000 56.03774 143 ARG B O 1
ATOM 2801 N N . LEU B 1 144 ? 14.98304 11.56847 24.57689 1.000 51.74227 144 LEU B N 1
ATOM 2802 C CA . LEU B 1 144 ? 14.23495 10.47957 23.94556 1.000 43.32227 144 LEU B CA 1
ATOM 2803 C C . LEU B 1 144 ? 15.17965 9.48581 23.30541 1.000 40.11227 144 LEU B C 1
ATOM 2804 O O . LEU B 1 144 ? 15.05873 8.27114 23.48399 1.000 36.05227 144 LEU B O 1
ATOM 2809 N N . GLU B 1 145 ? 16.15284 10.00872 22.56957 1.000 37.59866 145 GLU B N 1
ATOM 2810 C CA . GLU B 1 145 ? 17.26658 9.19483 22.14964 1.000 43.08866 145 GLU B CA 1
ATOM 2811 C C . GLU B 1 145 ? 17.94130 8.49696 23.31239 1.000 47.10866 145 GLU B C 1
ATOM 2812 O O . GLU B 1 145 ? 18.08963 7.26393 23.27450 1.000 46.84866 145 GLU B O 1
ATOM 2818 N N . THR B 1 146 ? 18.30807 9.22588 24.38267 1.000 41.57220 146 THR B N 1
ATOM 2819 C CA . THR B 1 146 ? 18.89274 8.49902 25.51202 1.000 44.34220 146 THR B CA 1
ATOM 2820 C C . THR B 1 146 ? 18.03024 7.32131 25.92792 1.000 37.16220 146 THR B C 1
ATOM 2821 O O . THR B 1 146 ? 18.53227 6.19641 26.05597 1.000 38.51220 146 THR B O 1
ATOM 2825 N N . ILE B 1 147 ? 16.71853 7.52070 26.04686 1.000 34.48932 147 ILE B N 1
ATOM 2826 C CA . ILE B 1 147 ? 15.97709 6.43277 26.67186 1.000 37.57932 147 ILE B CA 1
ATOM 2827 C C . ILE B 1 147 ? 15.82332 5.29024 25.69904 1.000 42.59932 147 ILE B C 1
ATOM 2828 O O . ILE B 1 147 ? 15.80791 4.14524 26.13893 1.000 38.39932 147 ILE B O 1
ATOM 2833 N N . ALA B 1 148 ? 15.87772 5.55998 24.39589 1.000 44.16458 148 ALA B N 1
ATOM 2834 C CA . ALA B 1 148 ? 15.56361 4.57521 23.37391 1.000 38.04458 148 ALA B CA 1
ATOM 2835 C C . ALA B 1 148 ? 16.76785 3.76893 22.91379 1.000 34.95458 148 ALA B C 1
ATOM 2836 O O . ALA B 1 148 ? 16.68392 2.53471 22.81972 1.000 29.72458 148 ALA B O 1
ATOM 2838 N N . LEU B 1 149 ? 17.89669 4.42158 22.62200 1.000 36.34814 149 LEU B N 1
ATOM 2839 C CA . LEU B 1 149 ? 19.03031 3.73169 22.01739 1.000 52.37814 149 LEU B CA 1
ATOM 2840 C C . LEU B 1 149 ? 20.11115 3.30622 23.00192 1.000 49.93814 149 LEU B C 1
ATOM 2841 O O . LEU B 1 149 ? 21.08406 2.66470 22.59201 1.000 60.80814 149 LEU B O 1
ATOM 2846 N N . TYR B 1 150 ? 19.96792 3.58002 24.28196 1.000 57.56574 150 TYR B N 1
ATOM 2847 C CA . TYR B 1 150 ? 21.04408 3.23396 25.18654 1.000 55.61574 150 TYR B CA 1
ATOM 2848 C C . TYR B 1 150 ? 20.53011 2.34498 26.32412 1.000 44.12574 150 TYR B C 1
ATOM 2849 O O . TYR B 1 150 ? 19.32322 2.29347 26.60940 1.000 37.73574 150 TYR B O 1
ATOM 2858 N N . ASP B 1 151 ? 21.46259 1.60850 26.94695 1.000 58.63834 151 ASP B N 1
ATOM 2859 C CA . ASP B 1 151 ? 21.17870 0.79970 28.13110 1.000 52.80834 151 ASP B CA 1
ATOM 2860 C C . ASP B 1 151 ? 21.14899 1.67375 29.37565 1.000 54.55834 151 ASP B C 1
ATOM 2861 O O . ASP B 1 151 ? 21.36887 2.88539 29.32093 1.000 56.42834 151 ASP B O 1
ATOM 2866 N N . LEU B 1 152 ? 20.98763 1.03957 30.53753 1.000 52.75893 152 LEU B N 1
ATOM 2867 C CA . LEU B 1 152 ? 20.72301 1.82125 31.73968 1.000 46.71893 152 LEU B CA 1
ATOM 2868 C C . LEU B 1 152 ? 21.98294 2.46402 32.28350 1.000 47.27893 152 LEU B C 1
ATOM 2869 O O . LEU B 1 152 ? 21.94188 3.60602 32.76063 1.000 48.15893 152 LEU B O 1
ATOM 2874 N N . ASN B 1 153 ? 23.11455 1.76896 32.20737 1.000 44.36126 153 ASN B N 1
ATOM 2875 C CA . ASN B 1 153 ? 24.35240 2.40146 32.64657 1.000 56.81126 153 ASN B CA 1
ATOM 2876 C C . ASN B 1 153 ? 24.61341 3.65969 31.83577 1.000 60.14126 153 ASN B C 1
ATOM 2877 O O . ASN B 1 153 ? 24.80286 4.74383 32.40447 1.000 63.41126 153 ASN B O 1
ATOM 2882 N N . ALA B 1 154 ? 24.52715 3.55180 30.50474 1.000 54.67724 154 ALA B N 1
ATOM 2883 C CA . ALA B 1 154 ? 24.72843 4.72712 29.67436 1.000 56.83724 154 ALA B CA 1
ATOM 2884 C C . ALA B 1 154 ? 23.67684 5.77866 29.95022 1.000 59.84724 154 ALA B C 1
ATOM 2885 O O . ALA B 1 154 ? 23.96798 6.97587 29.87494 1.000 63.10724 154 ALA B O 1
ATOM 2887 N N . ARG B 1 155 ? 22.44219 5.35689 30.24139 1.000 53.19913 155 ARG B N 1
ATOM 2888 C CA . ARG B 1 155 ? 21.41180 6.33781 30.55021 1.000 55.02913 155 ARG B CA 1
ATOM 2889 C C . ARG B 1 155 ? 21.78625 7.16036 31.75837 1.000 54.50913 155 ARG B C 1
ATOM 2890 O O . ARG B 1 155 ? 21.67782 8.39582 31.74311 1.000 62.78913 155 ARG B O 1
ATOM 2898 N N . VAL B 1 156 ? 22.29742 6.50244 32.78847 1.000 65.90043 156 VAL B N 1
ATOM 2899 C CA . VAL B 1 156 ? 22.68325 7.25934 33.96120 1.000 67.78043 156 VAL B CA 1
ATOM 2900 C C . VAL B 1 156 ? 23.86177 8.16276 33.59305 1.000 64.04043 156 VAL B C 1
ATOM 2901 O O . VAL B 1 156 ? 23.88367 9.35227 33.93953 1.000 58.20043 156 VAL B O 1
ATOM 2905 N N . ALA B 1 157 ? 24.85027 7.61173 32.87997 1.000 64.66175 157 ALA B N 1
ATOM 2906 C CA . ALA B 1 157 ? 26.03239 8.37639 32.49155 1.000 64.41175 157 ALA B CA 1
ATOM 2907 C C . ALA B 1 157 ? 25.64762 9.65468 31.76452 1.000 68.44175 157 ALA B C 1
ATOM 2908 O O . ALA B 1 157 ? 26.15032 10.74787 32.07005 1.000 68.80175 157 ALA B O 1
ATOM 2910 N N . ARG B 1 158 ? 24.77117 9.51458 30.76267 1.000 59.73134 158 ARG B N 1
ATOM 2911 C CA . ARG B 1 158 ? 24.31887 10.63976 29.95425 1.000 64.01134 158 ARG B CA 1
ATOM 2912 C C . ARG B 1 158 ? 23.49732 11.61072 30.78884 1.000 64.51134 158 ARG B C 1
ATOM 2913 O O . ARG B 1 158 ? 23.45407 12.81253 30.48225 1.000 68.72134 158 ARG B O 1
ATOM 2921 N N . PHE B 1 159 ? 22.90710 11.12077 31.88559 1.000 56.57996 159 PHE B N 1
ATOM 2922 C CA . PHE B 1 159 ? 22.21092 12.02650 32.78336 1.000 66.14996 159 PHE B CA 1
ATOM 2923 C C . PHE B 1 159 ? 23.19749 12.89643 33.54748 1.000 66.40996 159 PHE B C 1
ATOM 2924 O O . PHE B 1 159 ? 23.00500 14.11367 33.67051 1.000 68.39996 159 PHE B O 1
ATOM 2932 N N . PHE B 1 160 ? 24.26943 12.28462 34.05948 1.000 63.48775 160 PHE B N 1
ATOM 2933 C CA . PHE B 1 160 ? 25.31201 13.04587 34.75682 1.000 66.34775 160 PHE B CA 1
ATOM 2934 C C . PHE B 1 160 ? 26.00586 14.02832 33.80987 1.000 73.65775 160 PHE B C 1
ATOM 2935 O O . PHE B 1 160 ? 26.27178 15.17528 34.17166 1.000 81.46775 160 PHE B O 1
ATOM 2943 N N . LEU B 1 161 ? 26.29307 13.60642 32.58739 1.000 70.54058 161 LEU B N 1
ATOM 2944 C CA . LEU B 1 161 ? 26.94070 14.55039 31.69355 1.000 75.20058 161 LEU B CA 1
ATOM 2945 C C . LEU B 1 161 ? 26.00090 15.68031 31.31326 1.000 77.54058 161 LEU B C 1
ATOM 2946 O O . LEU B 1 161 ? 26.43501 16.83091 31.16927 1.000 82.06058 161 LEU B O 1
ATOM 2951 N N . ALA B 1 162 ? 24.71198 15.39529 31.13004 1.000 70.04367 162 ALA B N 1
ATOM 2952 C CA . ALA B 1 162 ? 23.84195 16.50208 30.80502 1.000 73.99367 162 ALA B CA 1
ATOM 2953 C C . ALA B 1 162 ? 23.72079 17.44797 31.99532 1.000 81.85367 162 ALA B C 1
ATOM 2954 O O . ALA B 1 162 ? 23.69992 18.66798 31.81134 1.000 86.89367 162 ALA B O 1
ATOM 2956 N N . THR B 1 163 ? 23.71025 16.94176 33.23246 1.000 77.58726 163 THR B N 1
ATOM 2957 C CA . THR B 1 163 ? 23.55597 17.94197 34.29856 1.000 80.38726 163 THR B CA 1
ATOM 2958 C C . THR B 1 163 ? 24.85729 18.72244 34.50681 1.000 86.33726 163 THR B C 1
ATOM 2959 O O . THR B 1 163 ? 24.82105 19.93076 34.81012 1.000 92.63726 163 THR B O 1
ATOM 2963 N N . LEU B 1 164 ? 26.00124 18.08732 34.23158 1.000 90.16936 164 LEU B N 1
ATOM 2964 C CA . LEU B 1 164 ? 27.29999 18.74148 34.29647 1.000 89.95936 164 LEU B CA 1
ATOM 2965 C C . LEU B 1 164 ? 27.49247 19.70640 33.12477 1.000 99.20936 164 LEU B C 1
ATOM 2966 O O . LEU B 1 164 ? 28.29823 20.62770 33.22489 1.000 104.55936 164 LEU B O 1
ATOM 2971 N N . ARG B 1 165 ? 26.54171 19.69923 32.19337 1.000 89.98185 165 ARG B N 1
ATOM 2972 C CA . ARG B 1 165 ? 26.31663 20.87794 31.35355 1.000 94.55185 165 ARG B CA 1
ATOM 2973 C C . ARG B 1 165 ? 25.22498 21.82888 31.83725 1.000 99.83185 165 ARG B C 1
ATOM 2974 O O . ARG B 1 165 ? 25.27665 23.02522 31.50305 1.000 103.27185 165 ARG B O 1
ATOM 2982 N N . GLN B 1 166 ? 24.24466 21.37085 32.61696 1.000 107.32028 166 GLN B N 1
ATOM 2983 C CA . GLN B 1 166 ? 23.43061 22.37031 33.33750 1.000 106.21028 166 GLN B CA 1
ATOM 2984 C C . GLN B 1 166 ? 24.31276 23.21350 34.27643 1.000 112.35028 166 GLN B C 1
ATOM 2985 O O . GLN B 1 166 ? 23.80327 24.20300 34.81045 1.000 116.73028 166 GLN B O 1
ATOM 2991 N N . ILE B 1 167 ? 25.62100 22.86696 34.45498 1.000 108.12553 167 ILE B N 1
ATOM 2992 C CA . ILE B 1 167 ? 26.47891 23.64008 35.39382 1.000 110.58553 167 ILE B CA 1
ATOM 2993 C C . ILE B 1 167 ? 27.66146 24.33588 34.68089 1.000 107.51553 167 ILE B C 1
ATOM 2994 O O . ILE B 1 167 ? 27.70189 25.57536 34.64092 1.000 115.87553 167 ILE B O 1
ATOM 2999 N N . HIS B 1 168 ? 28.66919 23.59682 34.17038 1.000 108.23130 168 HIS B N 1
ATOM 3000 C CA . HIS B 1 168 ? 29.65420 24.11296 33.19220 1.000 111.73130 168 HIS B CA 1
ATOM 3001 C C . HIS B 1 168 ? 29.05569 24.46643 31.83599 1.000 120.81130 168 HIS B C 1
ATOM 3002 O O . HIS B 1 168 ? 28.69402 25.63141 31.61824 1.000 120.99130 168 HIS B O 1
ATOM 3009 N N . GLY B 1 169 ? 28.99980 23.48944 30.91691 1.000 110.36795 169 GLY B N 1
ATOM 3010 C CA . GLY B 1 169 ? 28.67998 23.70667 29.50627 1.000 98.74795 169 GLY B CA 1
ATOM 3011 C C . GLY B 1 169 ? 29.75329 24.52138 28.81305 1.000 108.72795 169 GLY B C 1
ATOM 3012 O O . GLY B 1 169 ? 30.46396 25.26240 29.51728 1.000 107.38795 169 GLY B O 1
ATOM 3013 N N . SER B 1 170 ? 29.91801 24.39658 27.47776 1.000 111.24516 170 SER B N 1
ATOM 3014 C CA . SER B 1 170 ? 30.87027 25.25526 26.74697 1.000 114.63516 170 SER B CA 1
ATOM 3015 C C . SER B 1 170 ? 32.33576 25.04878 27.20548 1.000 123.02516 170 SER B C 1
ATOM 3016 O O . SER B 1 170 ? 33.19469 25.90097 26.96937 1.000 125.16516 170 SER B O 1
ATOM 3019 N N . GLU B 1 171 ? 32.55647 24.03120 28.04099 1.000 114.40418 171 GLU B N 1
ATOM 3020 C CA . GLU B 1 171 ? 33.12869 22.68259 27.82780 1.000 112.22418 171 GLU B CA 1
ATOM 3021 C C . GLU B 1 171 ? 34.30772 22.13695 28.67158 1.000 116.58418 171 GLU B C 1
ATOM 3022 O O . GLU B 1 171 ? 35.37868 21.69567 28.18671 1.000 117.65418 171 GLU B O 1
ATOM 3024 N N . MET B 1 172 ? 33.90848 21.90282 29.88883 1.000 108.24788 172 MET B N 1
ATOM 3025 C CA . MET B 1 172 ? 33.91864 20.53794 30.40665 1.000 107.68788 172 MET B CA 1
ATOM 3026 C C . MET B 1 172 ? 35.33860 20.28736 30.87230 1.000 110.03788 172 MET B C 1
ATOM 3027 O O . MET B 1 172 ? 36.27273 20.31786 30.06094 1.000 108.06788 172 MET B O 1
ATOM 3032 N N . PRO B 1 173 ? 35.57261 20.18363 32.13106 1.000 113.45110 173 PRO B N 1
ATOM 3033 C CA . PRO B 1 173 ? 36.93925 19.89904 32.55608 1.000 104.45110 173 PRO B CA 1
ATOM 3034 C C . PRO B 1 173 ? 37.25300 18.42731 32.41525 1.000 100.40110 173 PRO B C 1
ATOM 3035 O O . PRO B 1 173 ? 37.08563 17.76981 31.37508 1.000 107.78110 173 PRO B O 1
ATOM 3039 N N . GLN B 1 174 ? 37.74206 17.95291 33.47200 1.000 110.29125 174 GLN B N 1
ATOM 3040 C CA . GLN B 1 174 ? 38.23532 16.61035 33.56079 1.000 98.42125 174 GLN B CA 1
ATOM 3041 C C . GLN B 1 174 ? 37.58559 15.90559 34.73074 1.000 109.95125 174 GLN B C 1
ATOM 3042 O O . GLN B 1 174 ? 36.90452 14.88979 34.53790 1.000 105.88125 174 GLN B O 1
ATOM 3044 N N . SER B 1 175 ? 37.68385 16.47681 35.92168 1.000 101.63865 175 SER B N 1
ATOM 3045 C CA . SER B 1 175 ? 37.01289 15.90300 37.06836 1.000 93.25865 175 SER B CA 1
ATOM 3046 C C . SER B 1 175 ? 36.21622 17.08622 37.58319 1.000 106.64865 175 SER B C 1
ATOM 3047 O O . SER B 1 175 ? 36.79432 18.16629 37.73764 1.000 121.91865 175 SER B O 1
ATOM 3050 N N . ALA B 1 176 ? 34.88811 16.93875 37.67785 1.000 90.59261 176 ALA B N 1
ATOM 3051 C CA . ALA B 1 176 ? 34.04787 18.00281 38.21323 1.000 91.92261 176 ALA B CA 1
ATOM 3052 C C . ALA B 1 176 ? 33.18318 17.43036 39.32394 1.000 100.14261 176 ALA B C 1
ATOM 3053 O O . ALA B 1 176 ? 32.49085 16.43279 39.12786 1.000 98.36261 176 ALA B O 1
ATOM 3055 N N . ASN B 1 177 ? 33.26910 18.02092 40.50256 1.000 107.65770 177 ASN B N 1
ATOM 3056 C CA . ASN B 1 177 ? 32.33713 17.67581 41.55054 1.000 105.94770 177 ASN B CA 1
ATOM 3057 C C . ASN B 1 177 ? 30.96438 18.21238 41.17540 1.000 110.96770 177 ASN B C 1
ATOM 3058 O O . ASN B 1 177 ? 30.82528 19.13448 40.35558 1.000 118.13770 177 ASN B O 1
ATOM 3063 N N . LEU B 1 178 ? 29.94775 17.64296 41.80978 1.000 110.77004 178 LEU B N 1
ATOM 3064 C CA . LEU B 1 178 ? 28.56534 17.93448 41.47421 1.000 109.59004 178 LEU B CA 1
ATOM 3065 C C . LEU B 1 178 ? 27.66341 17.72226 42.67421 1.000 109.86004 178 LEU B C 1
ATOM 3066 O O . LEU B 1 178 ? 27.72562 16.66690 43.32299 1.000 104.80004 178 LEU B O 1
ATOM 3071 N N . ARG B 1 179 ? 26.83725 18.73177 42.95437 1.000 113.33804 179 ARG B N 1
ATOM 3072 C CA . ARG B 1 179 ? 25.84295 18.68780 44.02349 1.000 110.21804 179 ARG B CA 1
ATOM 3073 C C . ARG B 1 179 ? 24.54205 18.26454 43.40783 1.000 112.05804 179 ARG B C 1
ATOM 3074 O O . ARG B 1 179 ? 23.88466 19.05963 42.72672 1.000 108.29804 179 ARG B O 1
ATOM 3082 N N . LEU B 1 180 ? 24.13646 17.03583 43.64101 1.000 110.87125 180 LEU B N 1
ATOM 3083 C CA . LEU B 1 180 ? 23.11236 16.63795 42.70159 1.000 108.00125 180 LEU B CA 1
ATOM 3084 C C . LEU B 1 180 ? 21.69444 16.93384 43.19502 1.000 104.01125 180 LEU B C 1
ATOM 3085 O O . LEU B 1 180 ? 20.86236 17.28253 42.35090 1.000 107.00125 180 LEU B O 1
ATOM 3090 N N . THR B 1 181 ? 21.41413 16.84529 44.51067 1.000 93.20108 181 THR B N 1
ATOM 3091 C CA . THR B 1 181 ? 20.14958 17.25503 45.15464 1.000 97.01108 181 THR B CA 1
ATOM 3092 C C . THR B 1 181 ? 18.92196 16.36216 44.90587 1.000 87.33108 181 THR B C 1
ATOM 3093 O O . THR B 1 181 ? 17.82820 16.63107 45.42111 1.000 80.89108 181 THR B O 1
ATOM 3097 N N . LEU B 1 182 ? 19.09411 15.28645 44.15886 1.000 83.46586 182 LEU B N 1
ATOM 3098 C CA . LEU B 1 182 ? 18.04441 14.34854 43.81790 1.000 77.49586 182 LEU B CA 1
ATOM 3099 C C . LEU B 1 182 ? 18.28790 12.99881 44.48288 1.000 80.02586 182 LEU B C 1
ATOM 3100 O O . LEU B 1 182 ? 19.43036 12.52227 44.56450 1.000 78.75586 182 LEU B O 1
ATOM 3105 N N . SER B 1 183 ? 17.21422 12.35972 44.94812 1.000 73.56428 183 SER B N 1
ATOM 3106 C CA . SER B 1 183 ? 17.41313 10.99198 45.41080 1.000 63.68428 183 SER B CA 1
ATOM 3107 C C . SER B 1 183 ? 17.50972 10.05493 44.20707 1.000 68.78428 183 SER B C 1
ATOM 3108 O O . SER B 1 183 ? 17.20946 10.43615 43.07476 1.000 74.94428 183 SER B O 1
ATOM 3111 N N . GLN B 1 184 ? 17.92723 8.80680 44.44719 1.000 67.70867 184 GLN B N 1
ATOM 3112 C CA . GLN B 1 184 ? 17.92675 7.84663 43.34303 1.000 57.98867 184 GLN B CA 1
ATOM 3113 C C . GLN B 1 184 ? 16.53227 7.51467 42.88713 1.000 53.95867 184 GLN B C 1
ATOM 3114 O O . GLN B 1 184 ? 16.36801 7.06845 41.76023 1.000 56.22867 184 GLN B O 1
ATOM 3120 N N . THR B 1 185 ? 15.52130 7.69290 43.73083 1.000 62.32071 185 THR B N 1
ATOM 3121 C CA . THR B 1 185 ? 14.17287 7.45281 43.24897 1.000 60.61071 185 THR B CA 1
ATOM 3122 C C . THR B 1 185 ? 13.82315 8.50328 42.19662 1.000 56.45071 185 THR B C 1
ATOM 3123 O O . THR B 1 185 ? 13.22467 8.17432 41.16368 1.000 58.15071 185 THR B O 1
ATOM 3127 N N . ASP B 1 186 ? 14.32181 9.74535 42.38989 1.000 59.20186 186 ASP B N 1
ATOM 3128 C CA . ASP B 1 186 ? 14.13236 10.87473 41.45774 1.000 67.54186 186 ASP B CA 1
ATOM 3129 C C . ASP B 1 186 ? 14.86541 10.66167 40.12595 1.000 66.17186 186 ASP B C 1
ATOM 3130 O O . ASP B 1 186 ? 14.39522 11.09749 39.06839 1.000 67.96186 186 ASP B O 1
ATOM 3135 N N . ILE B 1 187 ? 16.03712 10.01795 40.17573 1.000 63.73343 187 ILE B N 1
ATOM 3136 C CA . ILE B 1 187 ? 16.80879 9.66189 38.98665 1.000 51.41343 187 ILE B CA 1
ATOM 3137 C C . ILE B 1 187 ? 16.14483 8.48269 38.26676 1.000 51.77343 187 ILE B C 1
ATOM 3138 O O . ILE B 1 187 ? 16.15034 8.40263 37.03148 1.000 54.15343 187 ILE B O 1
ATOM 3143 N N . ALA B 1 188 ? 15.63346 7.50818 39.02921 1.000 52.61809 188 ALA B N 1
ATOM 3144 C CA . ALA B 1 188 ? 14.91515 6.41876 38.39654 1.000 53.13809 188 ALA B CA 1
ATOM 3145 C C . ALA B 1 188 ? 13.70923 6.96108 37.65122 1.000 50.58809 188 ALA B C 1
ATOM 3146 O O . ALA B 1 188 ? 13.47772 6.61299 36.48074 1.000 53.29809 188 ALA B O 1
ATOM 3148 N N . SER B 1 189 ? 12.95550 7.84576 38.29662 1.000 51.48010 189 SER B N 1
ATOM 3149 C CA . SER B 1 189 ? 11.83503 8.51425 37.66307 1.000 55.43010 189 SER B CA 1
ATOM 3150 C C . SER B 1 189 ? 12.20351 9.36436 36.45256 1.000 57.99010 189 SER B C 1
ATOM 3151 O O . SER B 1 189 ? 11.42675 9.40109 35.49629 1.000 60.71010 189 SER B O 1
ATOM 3154 N N . ILE B 1 190 ? 13.34066 10.05632 36.46062 1.000 56.47341 190 ILE B N 1
ATOM 3155 C CA . ILE B 1 190 ? 13.67777 10.82318 35.27705 1.000 47.18341 190 ILE B CA 1
ATOM 3156 C C . ILE B 1 190 ? 14.06278 9.89159 34.13718 1.000 52.96341 190 ILE B C 1
ATOM 3157 O O . ILE B 1 190 ? 13.67784 10.11849 32.99363 1.000 66.07341 190 ILE B O 1
ATOM 3162 N N . LEU B 1 191 ? 14.84194 8.84331 34.41202 1.000 52.05625 191 LEU B N 1
ATOM 3163 C CA . LEU B 1 191 ? 15.38659 8.01956 33.33334 1.000 53.47625 191 LEU B CA 1
ATOM 3164 C C . LEU B 1 191 ? 14.39198 6.97634 32.82111 1.000 56.19625 191 LEU B C 1
ATOM 3165 O O . LEU B 1 191 ? 14.67836 6.25812 31.83907 1.000 50.30625 191 LEU B O 1
ATOM 3170 N N . GLY B 1 192 ? 13.21272 6.92865 33.42860 1.000 54.49488 192 GLY B N 1
ATOM 3171 C CA . GLY B 1 192 ? 12.20318 5.97746 33.02071 1.000 50.81488 192 GLY B CA 1
ATOM 3172 C C . GLY B 1 192 ? 12.62214 4.56192 33.29609 1.000 53.09488 192 GLY B C 1
ATOM 3173 O O . GLY B 1 192 ? 12.46793 3.70438 32.40957 1.000 70.72488 192 GLY B O 1
ATOM 3174 N N . ALA B 1 193 ? 13.18134 4.30902 34.49235 1.000 49.51484 193 ALA B N 1
ATOM 3175 C CA . ALA B 1 193 ? 13.65449 3.02746 34.99682 1.000 50.36484 193 ALA B CA 1
ATOM 3176 C C . ALA B 1 193 ? 13.21392 2.88028 36.44935 1.000 52.96484 193 ALA B C 1
ATOM 3177 O O . ALA B 1 193 ? 12.55313 3.78668 36.99606 1.000 48.50484 193 ALA B O 1
ATOM 3179 N N . SER B 1 194 ? 13.62687 1.74781 37.07666 1.000 56.42310 194 SER B N 1
ATOM 3180 C CA . SER B 1 194 ? 13.25912 1.32212 38.43063 1.000 51.36310 194 SER B CA 1
ATOM 3181 C C . SER B 1 194 ? 14.37413 1.64327 39.41692 1.000 57.84310 194 SER B C 1
ATOM 3182 O O . SER B 1 194 ? 15.56770 1.61169 39.07441 1.000 61.17310 194 SER B O 1
ATOM 3185 N N . ARG B 1 195 ? 14.00601 1.92012 40.68648 1.000 47.12735 195 ARG B N 1
ATOM 3186 C CA . ARG B 1 195 ? 14.97120 2.33932 41.65271 1.000 50.81735 195 ARG B CA 1
ATOM 3187 C C . ARG B 1 195 ? 16.17391 1.33017 41.85240 1.000 46.38735 195 ARG B C 1
ATOM 3188 O O . ARG B 1 195 ? 17.27132 1.71542 41.66494 1.000 45.98735 195 ARG B O 1
ATOM 3196 N N . PRO B 1 196 ? 15.83766 0.04514 42.20469 1.000 43.73129 196 PRO B N 1
ATOM 3197 C CA . PRO B 1 196 ? 17.01576 -0.85619 42.43225 1.000 51.49129 196 PRO B CA 1
ATOM 3198 C C . PRO B 1 196 ? 17.96266 -0.91163 41.25655 1.000 58.98129 196 PRO B C 1
ATOM 3199 O O . PRO B 1 196 ? 19.18653 -0.86834 41.46342 1.000 59.69129 196 PRO B O 1
ATOM 3203 N N . LYS B 1 197 ? 17.44930 -0.96584 40.01635 1.000 60.18877 197 LYS B N 1
ATOM 3204 C CA . LYS B 1 197 ? 18.34240 -1.06958 38.87045 1.000 55.26877 197 LYS B CA 1
ATOM 3205 C C . LYS B 1 197 ? 19.10915 0.22441 38.62041 1.000 54.20877 197 LYS B C 1
ATOM 3206 O O . LYS B 1 197 ? 20.28425 0.17892 38.23714 1.000 52.37877 197 LYS B O 1
ATOM 3212 N N . VAL B 1 198 ? 18.48422 1.38253 38.86124 1.000 50.77092 198 VAL B N 1
ATOM 3213 C CA . VAL B 1 198 ? 19.23589 2.63187 38.85572 1.000 49.83092 198 VAL B CA 1
ATOM 3214 C C . VAL B 1 198 ? 20.32945 2.60729 39.92123 1.000 59.48092 198 VAL B C 1
ATOM 3215 O O . VAL B 1 198 ? 21.44793 3.09654 39.70347 1.000 58.42092 198 VAL B O 1
ATOM 3219 N N . ASN B 1 199 ? 20.03695 2.03282 41.08988 1.000 72.29200 199 ASN B N 1
ATOM 3220 C CA . ASN B 1 199 ? 21.01924 2.01689 42.17811 1.000 68.06200 199 ASN B CA 1
ATOM 3221 C C . ASN B 1 199 ? 22.21662 1.18426 41.79218 1.000 59.52200 199 ASN B C 1
ATOM 3222 O O . ASN B 1 199 ? 23.37982 1.60274 41.92524 1.000 62.42200 199 ASN B O 1
ATOM 3227 N N . ARG B 1 200 ? 21.94746 -0.04849 41.38291 1.000 59.82423 200 ARG B N 1
ATOM 3228 C CA . ARG B 1 200 ? 23.02083 -0.90921 40.91385 1.000 68.30423 200 ARG B CA 1
ATOM 3229 C C . ARG B 1 200 ? 23.81099 -0.24890 39.76100 1.000 78.73423 200 ARG B C 1
ATOM 3230 O O . ARG B 1 200 ? 25.03457 -0.40198 39.72492 1.000 74.34423 200 ARG B O 1
ATOM 3238 N N . ALA B 1 201 ? 23.15081 0.53092 38.86673 1.000 68.55784 201 ALA B N 1
ATOM 3239 C CA . ALA B 1 201 ? 23.86578 1.22126 37.80279 1.000 60.62784 201 ALA B CA 1
ATOM 3240 C C . ALA B 1 201 ? 24.80793 2.29382 38.35095 1.000 70.54784 201 ALA B C 1
ATOM 3241 O O . ALA B 1 201 ? 25.95048 2.43718 37.87613 1.000 74.81784 201 ALA B O 1
ATOM 3243 N N . ILE B 1 202 ? 24.32388 3.10230 39.30426 1.000 74.00044 202 ILE B N 1
ATOM 3244 C CA . ILE B 1 202 ? 25.15520 4.15247 39.89950 1.000 72.19044 202 ILE B CA 1
ATOM 3245 C C . ILE B 1 202 ? 26.34966 3.53629 40.58409 1.000 76.65044 202 ILE B C 1
ATOM 3246 O O . ILE B 1 202 ? 27.50531 3.92146 40.35025 1.000 79.52044 202 ILE B O 1
ATOM 3251 N N . LEU B 1 203 ? 26.08275 2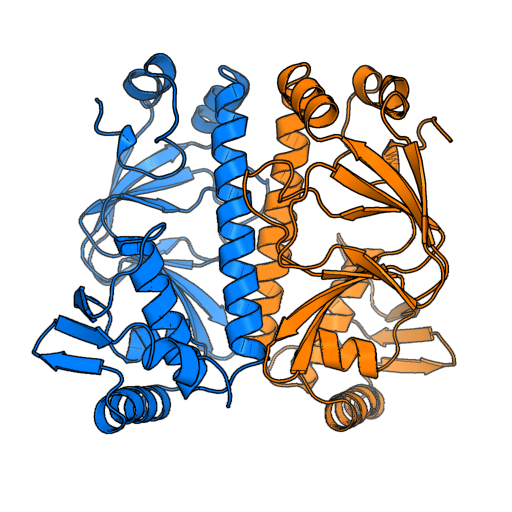.55856 41.43588 1.000 68.71950 203 LEU B N 1
ATOM 3252 C CA . LEU B 1 203 ? 27.15831 1.78993 42.02394 1.000 78.92950 203 LEU B CA 1
ATOM 3253 C C . LEU B 1 203 ? 28.09555 1.24713 40.93615 1.000 81.70950 203 LEU B C 1
ATOM 3254 O O . LEU B 1 203 ? 29.31216 1.42801 41.03930 1.000 81.20950 203 LEU B O 1
ATOM 3259 N N . SER B 1 204 ? 27.55268 0.69527 39.84249 1.000 77.74027 204 SER B N 1
ATOM 3260 C CA . SER B 1 204 ? 28.37565 0.25000 38.71439 1.000 77.98027 204 SER B CA 1
ATOM 3261 C C . SER B 1 204 ? 29.31463 1.34161 38.22516 1.000 72.10027 204 SER B C 1
ATOM 3262 O O . SER B 1 204 ? 30.50646 1.09337 37.98574 1.000 79.12027 204 SER B O 1
ATOM 3265 N N . LEU B 1 205 ? 28.78671 2.54689 38.03573 1.000 74.88297 205 LEU B N 1
ATOM 3266 C CA . LEU B 1 205 ? 29.64374 3.61810 37.55352 1.000 91.25297 205 LEU B CA 1
ATOM 3267 C C . LEU B 1 205 ? 30.72384 3.91149 38.56513 1.000 84.91297 205 LEU B C 1
ATOM 3268 O O . LEU B 1 205 ? 31.85718 4.24702 38.19460 1.000 79.22297 205 LEU B O 1
ATOM 3273 N N . GLU B 1 206 ? 30.39772 3.75920 39.84526 1.000 88.00415 206 GLU B N 1
ATOM 3274 C CA . GLU B 1 206 ? 31.40238 4.04101 40.85264 1.000 96.20415 206 GLU B CA 1
ATOM 3275 C C . GLU B 1 206 ? 32.50640 2.97529 40.82477 1.000 96.15415 206 GLU B C 1
ATOM 3276 O O . GLU B 1 206 ? 33.69497 3.30833 40.68371 1.000 94.04415 206 GLU B O 1
ATOM 3282 N N . GLU B 1 207 ? 32.12605 1.68400 40.84588 1.000 86.79067 207 GLU B N 1
ATOM 3283 C CA . GLU B 1 207 ? 33.08900 0.57859 40.91621 1.000 83.06067 207 GLU B CA 1
ATOM 3284 C C . GLU B 1 207 ? 33.95662 0.49560 39.66627 1.000 91.52067 207 GLU B C 1
ATOM 3285 O O . GLU B 1 207 ? 35.01170 -0.15970 39.67927 1.000 100.46067 207 GLU B O 1
ATOM 3291 N N . SER B 1 208 ? 33.49116 1.09429 38.57837 1.000 84.37291 208 SER B N 1
ATOM 3292 C CA . SER B 1 208 ? 34.21188 1.14525 37.32645 1.000 80.26291 208 SER B CA 1
ATOM 3293 C C . SER B 1 208 ? 35.05717 2.40059 37.20241 1.000 80.51291 208 SER B C 1
ATOM 3294 O O . SER B 1 208 ? 35.70433 2.59662 36.16187 1.000 84.96291 208 SER B O 1
ATOM 3297 N N . GLY B 1 209 ? 35.09310 3.22814 38.24737 1.000 84.29821 209 GLY B N 1
ATOM 3298 C CA . GLY B 1 209 ? 35.96242 4.39796 38.26555 1.000 87.27821 209 GLY B CA 1
ATOM 3299 C C . GLY B 1 209 ? 35.40376 5.62000 37.57119 1.000 83.45821 209 GLY B C 1
ATOM 3300 O O . GLY B 1 209 ? 36.15070 6.57085 37.27299 1.000 89.25821 209 GLY B O 1
ATOM 3301 N N . ALA B 1 210 ? 34.10085 5.62799 37.30722 1.000 93.67813 210 ALA B N 1
ATOM 3302 C CA . ALA B 1 210 ? 33.45224 6.71730 36.60517 1.000 93.36813 210 ALA B CA 1
ATOM 3303 C C . ALA B 1 210 ? 33.11245 7.88159 37.51763 1.000 92.73813 210 ALA B C 1
ATOM 3304 O O . ALA B 1 210 ? 33.12795 9.03723 37.07303 1.000 90.02813 210 ALA B O 1
ATOM 3306 N N . ILE B 1 211 ? 32.80205 7.58776 38.78254 1.000 105.55554 211 ILE B N 1
ATOM 3307 C CA . ILE B 1 211 ? 32.40032 8.58039 39.76391 1.000 108.89554 211 ILE B CA 1
ATOM 3308 C C . ILE B 1 211 ? 32.93567 8.13472 41.14405 1.000 97.78554 211 ILE B C 1
ATOM 3309 O O . ILE B 1 211 ? 33.33122 6.98155 41.32652 1.000 97.36554 211 ILE B O 1
ATOM 3314 N N . LYS B 1 212 ? 33.01374 9.06334 42.10859 1.000 103.66817 212 LYS B N 1
ATOM 3315 C CA . LYS B 1 212 ? 32.88486 8.58193 43.50547 1.000 106.24817 212 LYS B CA 1
ATOM 3316 C C . LYS B 1 212 ? 31.97758 9.53124 44.26932 1.000 103.78817 212 LYS B C 1
ATOM 3317 O O . LYS B 1 212 ? 31.94963 10.74515 43.98638 1.000 94.83817 212 LYS B O 1
ATOM 3323 N N . ARG B 1 213 ? 31.28909 8.96264 45.26673 1.000 100.31580 213 ARG B N 1
ATOM 3324 C CA . ARG B 1 213 ? 30.17838 9.58138 45.97240 1.000 107.29580 213 ARG B CA 1
ATOM 3325 C C . ARG B 1 213 ? 30.61168 9.78041 47.43113 1.000 108.09580 213 ARG B C 1
ATOM 3326 O O . ARG B 1 213 ? 30.85532 8.79317 48.13329 1.000 104.20580 213 ARG B O 1
ATOM 3334 N N . ALA B 1 214 ? 30.82394 11.05470 47.83643 1.000 107.96234 214 ALA B N 1
ATOM 3335 C CA . ALA B 1 214 ? 30.85885 11.54045 49.21377 1.000 116.33234 214 ALA B CA 1
ATOM 3336 C C . ALA B 1 214 ? 29.49107 12.14198 49.51712 1.000 123.98234 214 ALA B C 1
ATOM 3337 O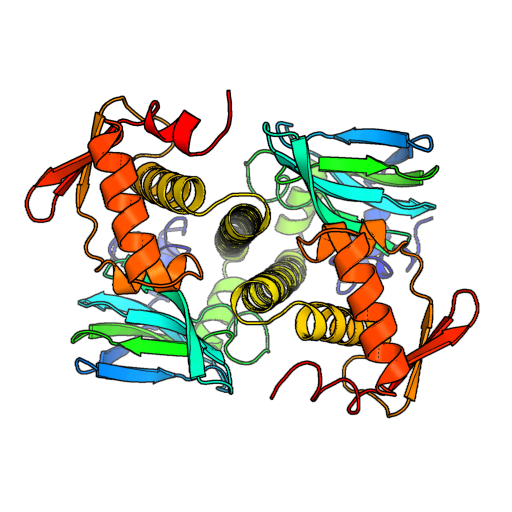 O . ALA B 1 214 ? 28.63623 12.23087 48.63418 1.000 124.84234 214 ALA B O 1
ATOM 3339 N N . ASP B 1 215 ? 29.26187 12.57097 50.75828 1.000 135.69602 215 ASP B N 1
ATOM 3340 C CA . ASP B 1 215 ? 27.84195 12.73703 51.11540 1.000 133.25602 215 ASP B CA 1
ATOM 3341 C C . ASP B 1 215 ? 27.20997 14.02614 50.57578 1.000 125.19602 215 ASP B C 1
ATOM 3342 O O . ASP B 1 215 ? 27.34624 15.10045 51.16975 1.000 124.11602 215 ASP B O 1
ATOM 3347 N N . GLY B 1 216 ? 26.47675 13.92129 49.46872 1.000 115.00215 216 GLY B N 1
ATOM 3348 C CA . GLY B 1 216 ? 25.90143 15.06257 48.79108 1.000 117.53215 216 GLY B CA 1
ATOM 3349 C C . GLY B 1 216 ? 26.64417 15.44868 47.53828 1.000 118.73215 216 GLY B C 1
ATOM 3350 O O . GLY B 1 216 ? 26.11679 16.22343 46.71461 1.000 111.19215 216 GLY B O 1
ATOM 3351 N N . ILE B 1 217 ? 27.84414 14.91835 47.36134 1.000 116.59588 217 ILE B N 1
ATOM 3352 C CA . ILE B 1 217 ? 28.73929 15.39834 46.32672 1.000 108.63588 217 ILE B CA 1
ATOM 3353 C C . ILE B 1 217 ? 29.20994 14.16209 45.57537 1.000 108.43588 217 ILE B C 1
ATOM 3354 O O . ILE B 1 217 ? 29.50876 13.12839 46.18474 1.000 107.16588 217 ILE B O 1
ATOM 3359 N N . ILE B 1 218 ? 29.15475 14.23508 44.25012 1.000 107.03659 218 ILE B N 1
ATOM 3360 C CA . ILE B 1 218 ? 29.73597 13.25040 43.34734 1.000 95.84659 218 ILE B CA 1
ATOM 3361 C C . ILE B 1 218 ? 30.81619 13.90830 42.52645 1.000 97.95659 218 ILE B C 1
ATOM 3362 O O . ILE B 1 218 ? 30.53283 14.83744 41.76106 1.000 93.97659 218 ILE B O 1
ATOM 3367 N N . CYS B 1 219 ? 32.05226 13.43026 42.68663 1.000 92.99166 219 CYS B N 1
ATOM 3368 C CA . CYS B 1 219 ? 33.13736 13.86368 41.81122 1.000 98.47166 219 CYS B CA 1
ATOM 3369 C C . CYS B 1 219 ? 33.05299 12.99559 40.55962 1.000 90.81166 219 CYS B C 1
ATOM 3370 O O . CYS B 1 219 ? 33.43574 11.82312 40.57021 1.000 89.48166 219 CYS B O 1
ATOM 3373 N N . CYS B 1 220 ? 32.44371 13.53858 39.50464 1.000 97.90407 220 CYS B N 1
ATOM 3374 C CA . CYS B 1 220 ? 32.37631 12.84338 38.22846 1.000 93.38407 220 CYS B CA 1
ATOM 3375 C C . CYS B 1 220 ? 33.68962 12.93611 37.46583 1.000 95.35407 220 CYS B C 1
ATOM 3376 O O . CYS B 1 220 ? 34.37419 13.97782 37.47196 1.000 91.08407 220 CYS B O 1
ATOM 3379 N N . ASN B 1 221 ? 34.00164 11.82954 36.77747 1.000 94.00815 221 ASN B N 1
ATOM 3380 C CA . ASN B 1 221 ? 35.10744 11.74816 35.84180 1.000 95.01815 221 ASN B CA 1
ATOM 3381 C C . ASN B 1 221 ? 34.64499 11.84329 34.39190 1.000 103.01815 221 ASN B C 1
ATOM 3382 O O . ASN B 1 221 ? 34.51411 10.82331 33.71742 1.000 106.88815 221 ASN B O 1
ATOM 3387 N N . VAL B 1 222 ? 34.38772 13.05986 33.90946 1.000 95.02368 222 VAL B N 1
ATOM 3388 C CA . VAL B 1 222 ? 34.03135 13.31554 32.51938 1.000 91.09368 222 VAL B CA 1
ATOM 3389 C C . VAL B 1 222 ? 34.98846 12.67642 31.53651 1.000 87.16368 222 VAL B C 1
ATOM 3390 O O . VAL B 1 222 ? 35.95054 13.26743 31.04719 1.000 90.05368 222 VAL B O 1
ATOM 3394 N N . GLY B 1 223 ? 34.71657 11.44684 31.21036 1.000 87.18303 223 GLY B N 1
ATOM 3395 C CA . GLY B 1 223 ? 35.37439 11.01713 30.00199 1.000 90.28303 223 GLY B CA 1
ATOM 3396 C C . GLY B 1 223 ? 35.56822 9.51646 30.02808 1.000 85.11303 223 GLY B C 1
ATOM 3397 O O . GLY B 1 223 ? 35.29467 8.75831 29.08443 1.000 89.30303 223 GLY B O 1
ATOM 3398 N N . ARG B 1 224 ? 36.28938 9.10869 31.01534 1.000 96.06532 224 ARG B N 1
ATOM 3399 C CA . ARG B 1 224 ? 35.94500 8.09379 32.00055 1.000 100.18532 224 ARG B CA 1
ATOM 3400 C C . ARG B 1 224 ? 34.39468 7.84195 32.18107 1.000 94.39532 224 ARG B C 1
ATOM 3401 O O . ARG B 1 224 ? 33.96953 6.82043 32.72282 1.000 91.30532 224 ARG B O 1
ATOM 3409 N N . LEU B 1 225 ? 33.54023 8.86278 31.89724 1.000 88.65055 225 LEU B N 1
ATOM 3410 C CA . LEU B 1 225 ? 32.06190 8.84522 31.92174 1.000 83.33055 225 LEU B CA 1
ATOM 3411 C C . LEU B 1 225 ? 31.51005 8.89367 30.48927 1.000 86.83055 225 LEU B C 1
ATOM 3412 O O . LEU B 1 225 ? 30.39269 8.41949 30.20207 1.000 90.61055 225 LEU B O 1
ATOM 3417 N N . LEU B 1 226 ? 32.28479 9.46194 29.55859 1.000 83.93813 226 LEU B N 1
ATOM 3418 C CA . LEU B 1 226 ? 31.76194 9.55826 28.18411 1.000 77.35813 226 LEU B CA 1
ATOM 3419 C C . LEU B 1 226 ? 31.82272 8.23948 27.40734 1.000 69.72813 226 LEU B C 1
ATOM 3420 O O . LEU B 1 226 ? 31.02903 8.01320 26.48047 1.000 78.68813 226 LEU B O 1
ATOM 3425 N N . SER B 1 227 ? 32.71233 7.35019 27.76038 1.000 72.20531 227 SER B N 1
ATOM 3426 C CA . SER B 1 227 ? 32.69331 6.09071 27.05824 1.000 77.89531 227 SER B CA 1
ATOM 3427 C C . SER B 1 227 ? 31.89002 5.03600 27.79933 1.000 84.45531 227 SER B C 1
ATOM 3428 O O . SER B 1 227 ? 31.52617 4.02306 27.18981 1.000 92.32531 227 SER B O 1
ATOM 3431 N N . ILE B 1 228 ? 31.53288 5.27665 29.06252 1.000 84.22615 228 ILE B N 1
ATOM 3432 C CA . ILE B 1 228 ? 30.42154 4.50009 29.61057 1.000 79.98615 228 ILE B CA 1
ATOM 3433 C C . ILE B 1 228 ? 29.10707 4.94567 28.98426 1.000 75.25615 228 ILE B C 1
ATOM 3434 O O . ILE B 1 228 ? 28.25326 4.11511 28.64346 1.000 78.45615 228 ILE B O 1
ATOM 3439 N N . ALA B 1 229 ? 28.93259 6.24913 28.79802 1.000 70.20808 229 ALA B N 1
ATOM 3440 C CA . ALA B 1 229 ? 27.83028 6.73205 27.98696 1.000 70.23808 229 ALA B CA 1
ATOM 3441 C C . ALA B 1 229 ? 27.89139 6.21953 26.45268 1.000 73.74808 229 ALA B C 1
ATOM 3442 O O . ALA B 1 229 ? 27.08763 6.83831 25.74028 1.000 74.78808 229 ALA B O 1
ATOM 3444 N N . ASP B 1 230 ? 28.69634 5.21772 25.95711 1.000 80.49850 230 ASP B N 1
ATOM 3445 C CA . ASP B 1 230 ? 28.94122 5.02528 24.51895 1.000 75.94850 230 ASP B CA 1
ATOM 3446 C C . ASP B 1 230 ? 29.51577 3.59588 24.30819 1.000 69.95850 230 ASP B C 1
ATOM 3447 O O . ASP B 1 230 ? 29.07078 2.69612 25.04725 1.000 62.87850 230 ASP B O 1
ATOM 3452 N N . PRO B 1 231 ? 30.41208 3.25279 23.28807 1.000 88.63110 231 PRO B N 1
ATOM 3453 C CA . PRO B 1 231 ? 30.78231 1.81220 23.19953 1.000 93.96110 231 PRO B CA 1
ATOM 3454 C C . PRO B 1 231 ? 32.28494 1.52530 23.34861 1.000 109.63110 231 PRO B C 1
ATOM 3455 O O . PRO B 1 231 ? 32.84565 1.85019 24.40002 1.000 118.13110 231 PRO B O 1
#

Secondary structure (DSSP, 8-state):
-TTGGGSTTTTT--HHHHHHTTTTEEEEEE-SSEEEE-TTS---EEEEEEES-EEEEEE-TTS-EEEEEEE-TTEEE--HHHHSSSPPSSEEEESS-EEEEEEEHHHHHHHHHHSTHHHHHHHHHHHHHHHHHHHHHHHHHHS-HHHHHHHHHHHHHHHHT-SS--SEEEEE----HHHHHHHHTS-HHHHHHHHHHHHHTTSEEEETTEEEEETTHHHHHTS--/--STTGGGSTTTTT--HHHHHHHTTSEEEEEE-SSEEEE-TTS---EEEEEEES-EEEEEE-TTS-EEEEEEE-TTEEE--HHHHSSSPPSSEEEESS-EEEEEEEHHHHHHHHHHSTHHHHHHHHHHHHHHHHHHHHHHHHHHS-HHHHHHHHHHHHHHHHT-S---SEEEEE----HHHHHHHHTS-HHHHHHHHHHHHHTTSEEEETTEEEEESSTTTTTT--